Protein AF-0000000072275362 (afdb_homodimer)

Nearest PDB structures (foldseek):
  8wm8-assembly1_A  TM=8.032E-01  e=1.412E-05  Nostoc sp. PCC 7120 = FACHB-418
  7ahd-assembly1_B  TM=5.810E-01  e=5.917E-06  Lactococcus lactis subsp. lactis
  7ahh-assembly1_B  TM=5.946E-01  e=2.710E-05  Lactococcus lactis subsp. lactis
  7ahd-assembly1_A  TM=5.935E-01  e=3.088E-05  Lactococcus lactis subsp. lactis
  7ahc-assembly1_B  TM=6.124E-01  e=7.694E-05  Lactococcus lactis subsp. lactis

Foldseek 3Di:
DPPPPVDPVVVCVVVVVVVVVVVVVLVVLLVVQLVQQLVVLVVVCVVVVDDDDPVRSSVCSQDPQQGPRHHPVLLVVLLCCQPPVDDCCDLSHLNQQLVLLLLLLVLLLVLLLVLLLVLLVVVQVDVVSVVPPLVVLVVLVVPDLLVCLVVLQVVCVVVPDHRRVSLSVQLSSQQNSLLNVLQNCQLPVFDPVVVVVCVVVVHDPVCCRPPTRVLSSLVSNLVSSLVSSLRSSVSNLSNCAPPCRSGHLNNQLNVCVVVSVNSSNVSSVVSSVVSSVVRSVVSVVVSVVVCVVVVNSD/DPPPPVDPVVVCVVVVVVVVVVVVVLVVLL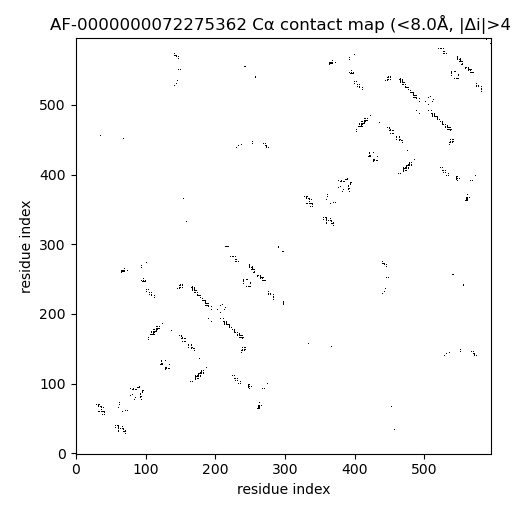VVQLVQQLVVLVVVCVVVVHDDDPVRSSVCSQDPQQGPRHHPVLLVVLLCCQPPVDDCCDLSHLNQQLVLLLLLLVLLLVLLLVLLQVLLVVVQVDVVSVVPPLVVLVVLVVDDLLVCLVVLQVVCVVVPDHRRVSLSVQLSSQQNSLLNVLQNCQLPVFDPVVVVVCVVVVHDPVCCRPPTRVLSSLVSNLVSSLVSSLRSSVSNLSNCAPPCNSGHLNNQLNVCVVVSVNSSNVSSVVSSVVSSVVRSVVSVVVSVVVCVVVVNSD

Sequence (596 aa):
MATNAKGPAAWVGRAFPVLVVGAVLLCLWYAAALLLNQGLVDQAMVRSGQQWSIGQRLEAAATHQRPILPTPVQVGAELWKSVVMTKPTSPRGLLLHTGVTGASTLVGFVLGTLLGLVIAVGIVRFRVLEASLLPWVIASQTIPILAIAPMVVVVLGAIGLTGLVPKAIISMYLCFFPVTVGMVKGLRSADALSMDLMRTYAARPSQVFWRLRLPAALPYLFASMKVAIAAALVGAIVGELPTGAAMGLGARLLAGSYYGQTVQMWAALVMAAALSLFLVFLVGRAEWLVRRLTGGFVMATNAKGPAAWVGRAFPVLVVGAVLLCLWYAAALLLNQGLVDQAMVRSGQQWSIGQRLEAAATHQRPILPTPVQVGAELWKSVVMTKPTSPRGLLLHTGVTGASTLVGFVLGTLLGLVIAVGIVRFRVLEASLLPWVIASQTIPILAIAPMVVVVLGAIGLTGLVPKAIISMYLCFFPVTVGMVKGLRSADALSMDLMRTYAARPSQVFWRLRLPAALPYLFASMKVAIAAALVGAIVGELPTGAAMGLGARLLAGSYYGQTVQMWAALVMAAALSLFLVFLVGRAEWLVRRLTGGFV

Organism: Rhodospirillum rubrum (strain ATCC 11170 / ATH 1.1.1 / DSM 467 / LMG 4362 / NCIMB 8255 / S1) (NCBI:txid269796)

pLDDT: mean 86.33, std 13.3, range [28.69, 98.56]

Radius of gyration: 27.09 Å; Cα contacts (8 Å, |Δi|>4): 838; chains: 2; bounding box: 79×74×75 Å

Secondary structure (DSSP, 8-state):
-------HHHHHHHHHHHHHHHHHHHHHHHHHHHHHTHHHHHHHHHHHT-PPPHHHHHHHHHH-SS-SS--HHHHHHHHIIIIIIS-TT-TTSHHHHHHHHHHHHHHHHHHHHHHHHHHHHHHHH-HHHHHHHHHHHHHHTTS-HHHHHHHHHHHHHHTT--THHHHHHHHHHHHHHHHHHHHHHHHT---HHHHHHHHHTT--HHHHIIIIIHHHHHHHHHHHHHHHHHHHHHHHHHHTTTTT-SSSHHHHHHHHHHHT-HHHHHHHHHHHHHHHHHHHHHHHHHHHHHHHHTTS--/-------HHHHHHHHHHHHHHHHHHHHHHHHHHHHHTHHHHHHHHHHHTPPPPHHHHHHHHHH-SS-SS--HHHHHHHHIIIIIIS-TT-TTSHHHHHHHHHHHHHHHHHHHHHHHHHHHHHHHH-HHHHHHHHHHHHHHTTS-HHHHHHHHHHHHHHTT--THHHHHHHHHHHHHHHHHHHHHHHHT---HHHHHHHHHTT--HHHHIIIIIHHHHHHHHHHHHHHHHHHHHHHHHHHTTTTT-SSSHHHHHHHHHHHT-HHHHHHHHHHHHHHHHHHHHHHHHHHHHHHHHTTS--

InterPro domains:
  IPR000515 ABC transporter type 1, transmembrane domain MetI-like [PF00528] (112-293)
  IPR000515 ABC transporter type 1, transmembrane domain MetI-like [PS50928] (94-283)
  IPR000515 ABC transporter type 1, transmembrane domain MetI-like [cd06261] (105-282)
  IPR035906 MetI-like superfamily [G3DSA:1.10.3720.10] (90-293)
  IPR035906 MetI-like superfamily [SSF161098] (93-278)

Structure (mmCIF, N/CA/C/O backbone):
data_AF-0000000072275362-model_v1
#
loop_
_entity.id
_entity.type
_entity.pdbx_description
1 polymer 'Binding-protein-dependent transport systems inner membrane component'
#
loop_
_atom_site.group_PDB
_atom_site.id
_atom_site.type_symbol
_atom_site.label_atom_id
_atom_site.label_alt_id
_atom_site.label_comp_id
_atom_site.label_asym_id
_atom_site.label_entity_id
_atom_site.label_seq_id
_atom_site.pdbx_PDB_ins_code
_atom_site.Cartn_x
_atom_site.Cartn_y
_atom_site.Cartn_z
_atom_site.occupancy
_atom_site.B_iso_or_equiv
_atom_site.auth_seq_id
_atom_site.auth_comp_id
_atom_site.auth_asym_id
_atom_site.auth_atom_id
_atom_site.pdbx_PDB_model_num
ATOM 1 N N . MET A 1 1 ? -9.984 21.859 44.781 1 28.83 1 MET A N 1
ATOM 2 C CA . MET A 1 1 ? -9.328 21.281 43.625 1 28.83 1 MET A CA 1
ATOM 3 C C . MET A 1 1 ? -10.195 20.188 43 1 28.83 1 MET A C 1
ATOM 5 O O . MET A 1 1 ? -10.203 19.047 43.469 1 28.83 1 MET A O 1
ATOM 9 N N . ALA A 1 2 ? -11.422 20.5 42.594 1 36.88 2 ALA A N 1
ATOM 10 C CA . ALA A 1 2 ? -12.539 19.656 42.188 1 36.88 2 ALA A CA 1
ATOM 11 C C . ALA A 1 2 ? -12.195 18.891 40.906 1 36.88 2 ALA A C 1
ATOM 13 O O . ALA A 1 2 ? -11.953 19.484 39.875 1 36.88 2 ALA A O 1
ATOM 14 N N . THR A 1 3 ? -11.383 17.797 41.031 1 36.78 3 THR A N 1
ATOM 15 C CA . THR A 1 3 ? -11.125 16.812 40 1 36.78 3 THR A CA 1
ATOM 16 C C . THR A 1 3 ? -12.422 16.406 39.281 1 36.78 3 THR A C 1
ATOM 18 O O . THR A 1 3 ? -13.305 15.805 39.906 1 36.78 3 THR A O 1
ATOM 21 N N . ASN A 1 4 ? -13.07 17.281 38.562 1 35.53 4 ASN A N 1
ATOM 22 C CA . ASN A 1 4 ? -14.242 16.984 37.719 1 35.53 4 ASN A CA 1
ATOM 23 C C . ASN A 1 4 ? -14.039 15.703 36.906 1 35.53 4 ASN A C 1
ATOM 25 O O . ASN A 1 4 ? -13.289 15.703 35.938 1 35.53 4 ASN A O 1
ATOM 29 N N . ALA A 1 5 ? -14.023 14.633 37.594 1 40.12 5 ALA A N 1
ATOM 30 C CA . ALA A 1 5 ? -14.102 13.305 37 1 40.12 5 ALA A CA 1
ATOM 31 C C . ALA A 1 5 ? -15.242 13.227 35.969 1 40.12 5 ALA A C 1
ATOM 33 O O . ALA A 1 5 ? -16.406 13.344 36.344 1 40.12 5 ALA A O 1
ATOM 34 N N . LYS A 1 6 ? -14.977 13.812 34.812 1 45.09 6 LYS A N 1
ATOM 35 C CA . LYS A 1 6 ? -15.945 13.586 33.75 1 45.09 6 LYS A CA 1
ATOM 36 C C . LYS A 1 6 ? -16.516 12.172 33.812 1 45.09 6 LYS A C 1
ATOM 38 O O . LYS A 1 6 ? -15.758 11.195 33.875 1 45.09 6 LYS A O 1
ATOM 43 N N . GLY A 1 7 ? -17.641 11.852 34.344 1 39.22 7 GLY A N 1
ATOM 44 C CA . GLY A 1 7 ? -18.406 10.656 34.688 1 39.22 7 GLY A CA 1
ATOM 45 C C . GLY A 1 7 ? -18.5 9.68 33.531 1 39.22 7 GLY A C 1
ATOM 46 O O . GLY A 1 7 ? -18.062 9.977 32.406 1 39.22 7 GLY A O 1
ATOM 47 N N . PRO A 1 8 ? -18.938 8.438 33.75 1 43.44 8 PRO A N 1
ATOM 48 C CA . PRO A 1 8 ? -19.172 7.352 32.781 1 43.44 8 PRO A CA 1
ATOM 49 C C . PRO A 1 8 ? -19.938 7.805 31.547 1 43.44 8 PRO A C 1
ATOM 51 O O . PRO A 1 8 ? -20 7.074 30.562 1 43.44 8 PRO A O 1
ATOM 54 N N . ALA A 1 9 ? -20.703 8.766 31.594 1 47.38 9 ALA A N 1
ATOM 55 C CA . ALA A 1 9 ? -21.531 9.273 30.5 1 47.38 9 ALA A CA 1
ATOM 56 C C . ALA A 1 9 ? -20.656 9.727 29.328 1 47.38 9 ALA A C 1
ATOM 58 O O . ALA A 1 9 ? -21.078 9.656 28.172 1 47.38 9 ALA A O 1
ATOM 59 N N . ALA A 1 10 ? -19.547 10.273 29.625 1 48.5 10 ALA A N 1
ATOM 60 C CA . ALA A 1 10 ? -18.672 10.773 28.562 1 48.5 10 ALA A CA 1
ATOM 61 C C . ALA A 1 10 ? -18.172 9.641 27.688 1 48.5 10 ALA A C 1
ATOM 63 O O . ALA A 1 10 ? -18.047 9.789 26.469 1 48.5 10 ALA A O 1
ATOM 64 N N . TRP A 1 11 ? -17.781 8.555 28.312 1 46.66 11 TRP A N 1
ATOM 65 C CA . TRP A 1 11 ? -17.359 7.406 27.531 1 46.66 11 TRP A CA 1
ATOM 66 C C . TRP A 1 11 ? -18.547 6.797 26.781 1 46.66 11 TRP A C 1
ATOM 68 O O . TRP A 1 11 ? -18.391 6.348 25.641 1 46.66 11 TRP A O 1
ATOM 78 N N . VAL A 1 12 ? -19.688 6.703 27.484 1 48.72 12 VAL A N 1
ATOM 79 C CA . VAL A 1 12 ? -20.891 6.227 26.812 1 48.72 12 VAL A CA 1
ATOM 80 C C . VAL A 1 12 ? -21.219 7.129 25.625 1 48.72 12 VAL A C 1
ATOM 82 O O . VAL A 1 12 ? -21.641 6.652 24.578 1 48.72 12 VAL A O 1
ATOM 85 N N . GLY A 1 13 ? -21.016 8.375 25.828 1 50.81 13 GLY A N 1
ATOM 86 C CA . GLY A 1 13 ? -21.266 9.328 24.75 1 50.81 13 GLY A CA 1
ATOM 87 C C . GLY A 1 13 ? -20.375 9.109 23.547 1 50.81 13 GLY A C 1
ATOM 88 O O . GLY A 1 13 ? -20.812 9.227 22.406 1 50.81 13 GLY A O 1
ATOM 89 N N . ARG A 1 14 ? -19.141 8.914 23.844 1 58.81 14 ARG A N 1
ATOM 90 C CA . ARG A 1 14 ? -18.219 8.797 22.719 1 58.81 14 ARG A CA 1
ATOM 91 C C . ARG A 1 14 ? -18.281 7.406 22.094 1 58.81 14 ARG A C 1
ATOM 93 O O . ARG A 1 14 ? -18.094 7.25 20.891 1 58.81 14 ARG A O 1
ATOM 100 N N . ALA A 1 15 ? -18.594 6.406 23.016 1 63.12 15 ALA A N 1
ATOM 101 C CA . ALA A 1 15 ? -18.625 5.027 22.531 1 63.12 15 ALA A CA 1
ATOM 102 C C . ALA A 1 15 ? -19.906 4.734 21.781 1 63.12 15 ALA A C 1
ATOM 104 O O . ALA A 1 15 ? -19.938 3.865 20.906 1 63.12 15 ALA A O 1
ATOM 105 N N . PHE A 1 16 ? -20.953 5.438 22.078 1 64 16 PHE A N 1
ATOM 106 C CA . PHE A 1 16 ? -22.281 5.156 21.516 1 64 16 PHE A CA 1
ATOM 107 C C . PHE A 1 16 ? -22.266 5.359 20.016 1 64 16 PHE A C 1
ATOM 109 O O . PHE A 1 16 ? -22.703 4.484 19.266 1 64 16 PHE A O 1
ATOM 116 N N . PRO A 1 17 ? -21.672 6.441 19.641 1 66.06 17 PRO A N 1
ATOM 117 C CA . PRO A 1 17 ? -21.672 6.598 18.172 1 66.06 17 PRO A CA 1
ATOM 118 C C . PRO A 1 17 ? -20.859 5.512 17.469 1 66.06 17 PRO A C 1
ATOM 120 O O . PRO A 1 17 ? -21.234 5.062 16.391 1 66.06 17 PRO A O 1
ATOM 123 N N . VAL A 1 18 ? -19.922 5.02 18.109 1 68.62 18 VAL A N 1
ATOM 124 C CA . VAL A 1 18 ? -19.078 3.988 17.516 1 68.62 18 VAL A CA 1
ATOM 125 C C . VAL A 1 18 ? -19.844 2.662 17.469 1 68.62 18 VAL A C 1
ATOM 127 O O . VAL A 1 18 ? -19.766 1.929 16.484 1 68.62 18 VAL A O 1
ATOM 130 N N . LEU A 1 19 ? -20.562 2.42 18.516 1 74 19 LEU A N 1
ATOM 131 C CA . LEU A 1 19 ? -21.328 1.181 18.578 1 74 19 LEU A CA 1
ATOM 132 C C . LEU A 1 19 ? -22.469 1.201 17.562 1 74 19 LEU A C 1
ATOM 134 O O . LEU A 1 19 ? -22.781 0.177 16.953 1 74 19 LEU A O 1
ATOM 138 N N . VAL A 1 20 ? -23.016 2.326 17.375 1 75.69 20 VAL A N 1
ATOM 139 C CA . VAL A 1 20 ? -24.094 2.457 16.406 1 75.69 20 VAL A CA 1
ATOM 140 C C . VAL A 1 20 ? -23.562 2.254 14.992 1 75.69 20 VAL A C 1
ATOM 142 O O . VAL A 1 20 ? -24.172 1.535 14.195 1 75.69 20 VAL A O 1
ATOM 145 N N . VAL A 1 21 ? -22.453 2.834 14.789 1 73.31 21 VAL A N 1
ATOM 146 C CA . VAL A 1 21 ? -21.875 2.686 13.461 1 73.31 21 VAL A CA 1
ATOM 147 C C . VAL A 1 21 ? -21.484 1.229 13.227 1 73.31 21 VAL A C 1
ATOM 149 O O . VAL A 1 21 ? -21.703 0.684 12.148 1 73.31 21 VAL A O 1
ATOM 152 N N . GLY A 1 22 ? -20.984 0.583 14.234 1 76.62 22 GLY A N 1
ATOM 153 C CA . GLY A 1 22 ? -20.641 -0.826 14.133 1 76.62 22 GLY A CA 1
ATOM 154 C C . GLY A 1 22 ? -21.844 -1.713 13.867 1 76.62 22 GLY A C 1
ATOM 155 O O . GLY A 1 22 ? -21.781 -2.609 13.023 1 76.62 22 GLY A O 1
ATOM 156 N N . ALA A 1 23 ? -22.891 -1.366 14.578 1 83.69 23 ALA A N 1
ATOM 157 C CA . ALA A 1 23 ? -24.125 -2.141 14.406 1 83.69 23 ALA A CA 1
ATOM 158 C C . ALA A 1 23 ? -24.703 -1.943 13.008 1 83.69 23 ALA A C 1
ATOM 160 O O . ALA A 1 23 ? -25.172 -2.896 12.383 1 83.69 23 ALA A O 1
ATOM 161 N N . VAL A 1 24 ? -24.672 -0.752 12.555 1 83.62 24 VAL A N 1
ATOM 162 C CA . VAL A 1 24 ? -25.172 -0.459 11.219 1 83.62 24 VAL A CA 1
ATOM 163 C C . VAL A 1 24 ? -24.344 -1.191 10.172 1 83.62 24 VAL A C 1
ATOM 165 O O . VAL A 1 24 ? -24.875 -1.76 9.219 1 83.62 24 VAL A O 1
ATOM 168 N N . LEU A 1 25 ? -23.047 -1.252 10.43 1 81.81 25 LEU A N 1
ATOM 169 C CA . LEU A 1 25 ? -22.172 -1.931 9.484 1 81.81 25 LEU A CA 1
ATOM 170 C C . LEU A 1 25 ? -22.422 -3.436 9.5 1 81.81 25 LEU A C 1
ATOM 172 O O . LEU A 1 25 ? -22.391 -4.082 8.445 1 81.81 25 LEU A O 1
ATOM 176 N N . LEU A 1 26 ? -22.703 -3.91 10.625 1 88.06 26 LEU A N 1
ATOM 177 C CA . LEU A 1 26 ? -22.984 -5.336 10.734 1 88.06 26 LEU A CA 1
ATOM 178 C C . LEU A 1 26 ? -24.312 -5.68 10.047 1 88.06 26 LEU A C 1
ATOM 180 O O . LEU A 1 26 ? -24.422 -6.707 9.375 1 88.06 26 LEU A O 1
ATOM 184 N N . CYS A 1 27 ? -25.281 -4.797 10.219 1 91.25 27 CYS A N 1
ATOM 185 C CA . CYS A 1 27 ? -26.562 -5.008 9.57 1 91.25 27 CYS A CA 1
ATOM 186 C C . CYS A 1 27 ? -26.438 -4.922 8.055 1 91.25 27 CYS A C 1
ATOM 188 O O . CYS A 1 27 ? -27.016 -5.73 7.332 1 91.25 27 CYS A O 1
ATOM 190 N N . LEU A 1 28 ? -25.672 -4.02 7.688 1 89.94 28 LEU A N 1
ATOM 191 C CA . LEU A 1 28 ? -25.453 -3.869 6.254 1 89.94 28 LEU A CA 1
ATOM 192 C C . LEU A 1 28 ? -24.703 -5.074 5.688 1 89.94 28 LEU A C 1
ATOM 194 O O . LEU A 1 28 ? -25 -5.531 4.582 1 89.94 28 LEU A O 1
ATOM 198 N N . TRP A 1 29 ? -23.797 -5.539 6.449 1 90.25 29 TRP A N 1
ATOM 199 C CA . TRP A 1 29 ? -23.047 -6.734 6.051 1 90.25 29 TRP A CA 1
ATOM 200 C C . TRP A 1 29 ? -24 -7.93 5.906 1 90.25 29 TRP A C 1
ATOM 202 O O . TRP A 1 29 ? -23.953 -8.633 4.895 1 90.25 29 TRP A O 1
ATOM 212 N N . TYR A 1 30 ? -24.812 -8.086 6.844 1 92.75 30 TYR A N 1
ATOM 213 C CA . TYR A 1 30 ? -25.75 -9.203 6.816 1 92.75 30 TYR A CA 1
ATOM 214 C C . TYR A 1 30 ? -26.719 -9.078 5.641 1 92.75 30 TYR A C 1
ATOM 216 O O . TYR A 1 30 ? -26.969 -10.055 4.934 1 92.75 30 TYR A O 1
ATOM 224 N N . ALA A 1 31 ? -27.188 -7.887 5.422 1 93.38 31 ALA A N 1
ATOM 225 C CA . ALA A 1 31 ? -28.109 -7.637 4.309 1 93.38 31 ALA A CA 1
ATOM 226 C C . ALA A 1 31 ? -27.422 -7.895 2.969 1 93.38 31 ALA A C 1
ATOM 228 O O . ALA A 1 31 ? -28.016 -8.492 2.068 1 93.38 31 ALA A O 1
ATOM 229 N N . ALA A 1 32 ? -26.25 -7.5 2.912 1 91 32 ALA A N 1
ATOM 230 C CA . ALA A 1 32 ? -25.5 -7.707 1.679 1 91 32 ALA A CA 1
ATOM 231 C C . ALA A 1 32 ? -25.266 -9.195 1.428 1 91 32 ALA A C 1
ATOM 233 O O . ALA A 1 32 ? -25.359 -9.664 0.289 1 91 32 ALA A O 1
ATOM 234 N N . ALA A 1 33 ? -24.938 -9.883 2.447 1 93.5 33 ALA A N 1
ATOM 235 C CA . ALA A 1 33 ? -24.719 -11.328 2.32 1 93.5 33 ALA A CA 1
ATOM 236 C C . ALA A 1 33 ? -25.969 -12.031 1.837 1 93.5 33 ALA A C 1
ATOM 238 O O . ALA A 1 33 ? -25.922 -12.867 0.931 1 93.5 33 ALA A O 1
ATOM 239 N N . LEU A 1 34 ? -27.094 -11.633 2.395 1 93.81 34 LEU A N 1
ATOM 240 C CA . LEU A 1 34 ? -28.359 -12.266 2.014 1 93.81 34 LEU A CA 1
ATOM 241 C C . LEU A 1 34 ? -28.703 -11.938 0.564 1 93.81 34 LEU A C 1
ATOM 243 O O . LEU A 1 34 ? -29.203 -12.805 -0.166 1 93.81 34 LEU A O 1
ATOM 247 N N . LEU A 1 35 ? -28.406 -10.773 0.185 1 91.12 35 LEU A N 1
ATOM 248 C CA . LEU A 1 35 ? -28.734 -10.336 -1.166 1 91.12 35 LEU A CA 1
ATOM 249 C C . LEU A 1 35 ? -27.812 -10.984 -2.193 1 91.12 35 LEU A C 1
ATOM 251 O O . LEU A 1 35 ? -28.281 -11.508 -3.207 1 91.12 35 LEU A O 1
ATOM 255 N N . LEU A 1 36 ? -26.594 -11.078 -1.924 1 90.06 36 LEU A N 1
ATOM 256 C CA . LEU A 1 36 ? -25.609 -11.547 -2.895 1 90.06 36 LEU A CA 1
ATOM 257 C C . LEU A 1 36 ? -25.656 -13.07 -3.018 1 90.06 36 LEU A C 1
ATOM 259 O O . LEU A 1 36 ? -25.328 -13.617 -4.066 1 90.06 36 LEU A O 1
ATOM 263 N N . ASN A 1 37 ? -26.062 -13.688 -1.968 1 94.12 37 ASN A N 1
ATOM 264 C CA . ASN A 1 37 ? -26.109 -15.148 -1.977 1 94.12 37 ASN A CA 1
ATOM 265 C C . ASN A 1 37 ? -27.391 -15.672 -2.604 1 94.12 37 ASN A C 1
ATOM 267 O O . ASN A 1 37 ? -27.562 -16.875 -2.768 1 94.12 37 ASN A O 1
ATOM 271 N N . GLN A 1 38 ? -28.281 -14.742 -3.018 1 90.69 38 GLN A N 1
ATOM 272 C CA . GLN A 1 38 ? -29.562 -15.18 -3.566 1 90.69 38 GLN A CA 1
ATOM 273 C C . GLN A 1 38 ? -29.375 -15.93 -4.879 1 90.69 38 GLN A C 1
ATOM 275 O O . GLN A 1 38 ? -30.125 -16.859 -5.188 1 90.69 38 GLN A O 1
ATOM 280 N N . GLY A 1 39 ? -28.438 -15.516 -5.637 1 87.56 39 GLY A N 1
ATOM 281 C CA . GLY A 1 39 ? -28.172 -16.25 -6.867 1 87.56 39 GLY A CA 1
ATOM 282 C C . GLY A 1 39 ? -27.859 -17.719 -6.637 1 87.56 39 GLY A C 1
ATOM 283 O O . GLY A 1 39 ? -28.328 -18.578 -7.387 1 87.56 39 GLY A O 1
ATOM 284 N N . LEU A 1 40 ? -27.125 -17.938 -5.652 1 89.44 40 LEU A N 1
ATOM 285 C CA . LEU A 1 40 ? -26.781 -19.312 -5.293 1 89.44 40 LEU A CA 1
ATOM 286 C C . LEU A 1 40 ? -28.016 -20.078 -4.836 1 89.44 40 LEU A C 1
ATOM 288 O O . LEU A 1 40 ? -28.156 -21.266 -5.133 1 89.44 40 LEU A O 1
ATOM 292 N N . VAL A 1 41 ? -28.875 -19.375 -4.152 1 91.75 41 VAL A N 1
ATOM 293 C CA . VAL A 1 41 ? -30.109 -19.969 -3.652 1 91.75 41 VAL A CA 1
ATOM 294 C C . VAL A 1 41 ? -31.016 -20.328 -4.824 1 91.75 41 VAL A C 1
ATOM 296 O O . VAL A 1 41 ? -31.641 -21.391 -4.84 1 91.75 41 VAL A O 1
ATOM 299 N N . ASP A 1 42 ? -31.062 -19.469 -5.75 1 91.62 42 ASP A N 1
ATOM 300 C CA . ASP A 1 42 ? -31.859 -19.719 -6.941 1 91.62 42 ASP A CA 1
ATOM 301 C C . ASP A 1 42 ? -31.391 -20.969 -7.684 1 91.62 42 ASP A C 1
ATOM 303 O O . ASP A 1 42 ? -32.188 -21.781 -8.117 1 91.62 42 ASP A O 1
ATOM 307 N N . GLN A 1 43 ? -30.141 -21.047 -7.773 1 90.06 43 GLN A N 1
ATOM 308 C CA . GLN A 1 43 ? -29.578 -22.203 -8.445 1 90.06 43 GLN A CA 1
ATOM 309 C C . GLN A 1 43 ? -29.875 -23.5 -7.684 1 90.06 43 GLN A C 1
ATOM 311 O O . GLN A 1 43 ? -30.188 -24.531 -8.289 1 90.06 43 GLN A O 1
ATOM 316 N N . ALA A 1 44 ? -29.797 -23.391 -6.398 1 89.75 44 ALA A N 1
ATOM 317 C CA . ALA A 1 44 ? -30.094 -24.547 -5.559 1 89.75 44 ALA A CA 1
ATOM 318 C C . ALA A 1 44 ? -31.562 -24.938 -5.668 1 89.75 44 ALA A C 1
ATOM 320 O O . ALA A 1 44 ? -31.906 -26.125 -5.672 1 89.75 44 ALA A O 1
ATOM 321 N N . MET A 1 45 ? -32.375 -23.969 -5.777 1 89.88 45 MET A N 1
ATOM 322 C CA . MET A 1 45 ? -33.812 -24.219 -5.91 1 89.88 45 MET A CA 1
ATOM 323 C C . MET A 1 45 ? -34.125 -24.891 -7.238 1 89.88 45 MET A C 1
ATOM 325 O O . MET A 1 45 ? -34.938 -25.812 -7.289 1 89.88 45 MET A O 1
ATOM 329 N N . VAL A 1 46 ? -33.5 -24.438 -8.242 1 90.19 46 VAL A N 1
ATOM 330 C CA . VAL A 1 46 ? -33.719 -25.016 -9.562 1 90.19 46 VAL A CA 1
ATOM 331 C C . VAL A 1 46 ? -33.25 -26.469 -9.578 1 90.19 46 VAL A C 1
ATOM 333 O O . VAL A 1 46 ? -33.906 -27.359 -10.109 1 90.19 46 VAL A O 1
ATOM 336 N N . ARG A 1 47 ? -32.094 -26.688 -8.961 1 89.94 47 ARG A N 1
ATOM 337 C CA . ARG A 1 47 ? -31.516 -28.016 -8.922 1 89.94 47 ARG A CA 1
ATOM 338 C C . ARG A 1 47 ? -32.375 -28.984 -8.109 1 89.94 47 ARG A C 1
ATOM 340 O O . ARG A 1 47 ? -32.5 -30.156 -8.453 1 89.94 47 ARG A O 1
ATOM 347 N N . SER A 1 48 ? -32.938 -28.469 -7.02 1 88.12 48 SER A N 1
ATOM 348 C CA . SER A 1 48 ? -33.75 -29.312 -6.145 1 88.12 48 SER A CA 1
ATOM 349 C C . SER A 1 48 ? -35.156 -29.469 -6.676 1 88.12 48 SER A C 1
ATOM 351 O O . SER A 1 48 ? -35.875 -30.391 -6.285 1 88.12 48 SER A O 1
ATOM 353 N N . GLY A 1 49 ? -35.531 -28.578 -7.543 1 88.62 49 GLY A N 1
ATOM 354 C CA . GLY A 1 49 ? -36.875 -28.609 -8.094 1 88.62 49 GLY A CA 1
ATOM 355 C C . GLY A 1 49 ? -37.938 -28.203 -7.09 1 88.62 49 GLY A C 1
ATOM 356 O O . GLY A 1 49 ? -39.125 -28.438 -7.309 1 88.62 49 GLY A O 1
ATOM 357 N N . GLN A 1 50 ? -37.531 -27.766 -5.945 1 87.5 50 GLN A N 1
ATOM 358 C CA . GLN A 1 50 ? -38.469 -27.375 -4.895 1 87.5 50 GLN A CA 1
ATOM 359 C C . GLN A 1 50 ? -38.562 -25.859 -4.785 1 87.5 50 GLN A C 1
ATOM 361 O O . GLN A 1 50 ? -37.594 -25.141 -5.043 1 87.5 50 GLN A O 1
ATOM 366 N N . GLN A 1 51 ? -39.781 -25.406 -4.691 1 88.56 51 GLN A N 1
ATOM 367 C CA . GLN A 1 51 ? -40 -23.984 -4.414 1 88.56 51 GLN A CA 1
ATOM 368 C C . GLN A 1 51 ? -39.812 -23.688 -2.93 1 88.56 51 GLN A C 1
ATOM 370 O O . GLN A 1 51 ? -40.375 -24.344 -2.074 1 88.56 51 GLN A O 1
ATOM 375 N N . TRP A 1 52 ? -38.906 -22.859 -2.621 1 89.12 52 TRP A N 1
ATOM 376 C CA . TRP A 1 52 ? -38.625 -22.531 -1.234 1 89.12 52 TRP A CA 1
ATOM 377 C C . TRP A 1 52 ? -39.344 -21.266 -0.802 1 89.12 52 TRP A C 1
ATOM 379 O O . TRP A 1 52 ? -39.562 -20.359 -1.606 1 89.12 52 TRP A O 1
ATOM 389 N N . SER A 1 53 ? -39.844 -21.281 0.453 1 92.12 53 SER A N 1
ATOM 390 C CA . SER A 1 53 ? -40.438 -20.094 1.044 1 92.12 53 SER A CA 1
ATOM 391 C C . SER A 1 53 ? -39.375 -19 1.241 1 92.12 53 SER A C 1
ATOM 393 O O . SER A 1 53 ? -38.188 -19.25 1.08 1 92.12 53 SER A O 1
ATOM 395 N N . ILE A 1 54 ? -39.875 -17.812 1.5 1 91.88 54 ILE A N 1
ATOM 396 C CA . ILE A 1 54 ? -38.969 -16.688 1.732 1 91.88 54 ILE A CA 1
ATOM 397 C C . ILE A 1 54 ? -38.031 -16.984 2.91 1 91.88 54 ILE A C 1
ATOM 399 O O . ILE A 1 54 ? -36.844 -16.703 2.861 1 91.88 54 ILE A O 1
ATOM 403 N N . GLY A 1 55 ? -38.562 -17.562 3.979 1 92.62 55 GLY A N 1
ATOM 404 C CA . GLY A 1 55 ? -37.781 -17.938 5.141 1 92.62 55 GLY A CA 1
ATOM 405 C C . GLY A 1 55 ? -36.719 -18.953 4.824 1 92.62 55 GLY A C 1
ATOM 406 O O . GLY A 1 55 ? -35.562 -18.844 5.293 1 92.62 55 GLY A O 1
ATOM 407 N N . GLN A 1 56 ? -37.156 -19.938 4.027 1 92.12 56 GLN A N 1
ATOM 408 C CA . GLN A 1 56 ? -36.188 -20.969 3.637 1 92.12 56 GLN A CA 1
ATOM 409 C C . GLN A 1 56 ? -35.094 -20.406 2.764 1 92.12 56 GLN A C 1
ATOM 411 O O . GLN A 1 56 ? -33.906 -20.781 2.898 1 92.12 56 GLN A O 1
ATOM 416 N N . ARG A 1 57 ? -35.438 -19.453 1.905 1 92.75 57 ARG A N 1
ATOM 417 C CA . ARG A 1 57 ? -34.469 -18.812 1.025 1 92.75 57 ARG A CA 1
ATOM 418 C C . ARG A 1 57 ? -33.469 -17.984 1.825 1 92.75 57 ARG A C 1
ATOM 420 O O . ARG A 1 57 ? -32.281 -18.031 1.55 1 92.75 57 ARG A O 1
ATOM 427 N N . LEU A 1 58 ? -34 -17.312 2.787 1 94 58 LEU A N 1
ATOM 428 C CA . LEU A 1 58 ? -33.156 -16.484 3.619 1 94 58 LEU A CA 1
ATOM 429 C C . LEU A 1 58 ? -32.219 -17.344 4.457 1 94 58 LEU A C 1
ATOM 431 O O . LEU A 1 58 ? -31.031 -17.016 4.633 1 94 58 LEU A O 1
ATOM 435 N N . GLU A 1 59 ? -32.688 -18.406 4.941 1 93.62 59 GLU A N 1
ATOM 436 C CA . GLU A 1 59 ? -31.844 -19.312 5.715 1 93.62 59 GLU A CA 1
ATOM 437 C C . GLU A 1 59 ? -30.766 -19.953 4.844 1 93.62 59 GLU A C 1
ATOM 439 O O . GLU A 1 59 ? -29.625 -20.094 5.27 1 93.62 59 GLU A O 1
ATOM 444 N N . ALA A 1 60 ? -31.172 -20.359 3.682 1 93.06 60 ALA A N 1
ATOM 445 C CA . ALA A 1 60 ? -30.203 -20.953 2.75 1 93.06 60 ALA A CA 1
ATOM 446 C C . ALA A 1 60 ? -29.125 -19.953 2.361 1 93.06 60 ALA A C 1
ATOM 448 O O . ALA A 1 60 ? -27.953 -20.312 2.234 1 93.06 60 ALA A O 1
ATOM 449 N N . ALA A 1 61 ? -29.562 -18.719 2.174 1 94.06 61 ALA A N 1
ATOM 450 C CA . ALA A 1 61 ? -28.625 -17.656 1.826 1 94.06 61 ALA A CA 1
ATOM 451 C C . ALA A 1 61 ? -27.672 -17.375 2.982 1 94.06 61 ALA A C 1
ATOM 453 O O . ALA A 1 61 ? -26.5 -17.031 2.768 1 94.06 61 ALA A O 1
ATOM 454 N N . ALA A 1 62 ? -28.156 -17.547 4.18 1 93.88 62 ALA A N 1
ATOM 455 C CA . ALA A 1 62 ? -27.391 -17.188 5.367 1 93.88 62 ALA A CA 1
ATOM 456 C C . ALA A 1 62 ? -26.422 -18.312 5.742 1 93.88 62 ALA A C 1
ATOM 458 O O . ALA A 1 62 ? -25.406 -18.062 6.418 1 93.88 62 ALA A O 1
ATOM 459 N N . THR A 1 63 ? -26.672 -19.547 5.273 1 92.69 63 THR A N 1
ATOM 460 C CA . THR A 1 63 ? -25.906 -20.672 5.797 1 92.69 63 THR A CA 1
ATOM 461 C C . THR A 1 63 ? -25.219 -21.422 4.664 1 92.69 63 THR A C 1
ATOM 463 O O . THR A 1 63 ? -24.672 -22.516 4.879 1 92.69 63 THR A O 1
ATOM 466 N N . HIS A 1 64 ? -25.219 -20.828 3.518 1 90.94 64 HIS A N 1
ATOM 467 C CA . HIS A 1 64 ? -24.594 -21.516 2.393 1 90.94 64 HIS A CA 1
ATOM 468 C C . HIS A 1 64 ? -23.141 -21.875 2.693 1 90.94 64 HIS A C 1
ATOM 470 O O . HIS A 1 64 ? -22.406 -21.062 3.279 1 90.94 64 HIS A O 1
ATOM 476 N N . GLN A 1 65 ? -22.688 -23.016 2.316 1 88.5 65 GLN A N 1
ATOM 477 C CA . GLN A 1 65 ? -21.359 -23.516 2.635 1 88.5 65 GLN A CA 1
ATOM 478 C C . GLN A 1 65 ? -20.281 -22.75 1.876 1 88.5 65 GLN A C 1
ATOM 480 O O . GLN A 1 65 ? -19.188 -22.531 2.396 1 88.5 65 GLN A O 1
ATOM 485 N N . ARG A 1 66 ? -20.547 -22.359 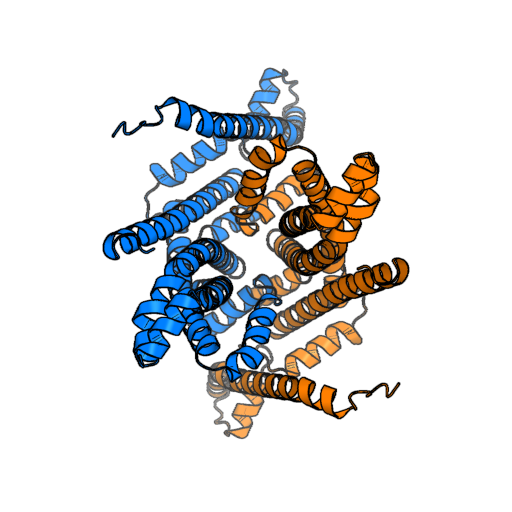0.655 1 88.94 66 ARG A N 1
ATOM 486 C CA . ARG A 1 66 ? -19.625 -21.562 -0.164 1 88.94 66 ARG A CA 1
ATOM 487 C C . ARG A 1 66 ? -20.297 -20.281 -0.642 1 88.94 66 ARG A C 1
ATOM 489 O O . ARG A 1 66 ? -20.516 -20.094 -1.841 1 88.94 66 ARG A O 1
ATOM 496 N N . PRO A 1 67 ? -20.516 -19.422 0.322 1 92.5 67 PRO A N 1
ATOM 497 C CA . PRO A 1 67 ? -21.234 -18.203 -0.03 1 92.5 67 PRO A CA 1
ATOM 498 C C . PRO A 1 67 ? -20.391 -17.234 -0.863 1 92.5 67 PRO A C 1
ATOM 500 O O . PRO A 1 67 ? -19.172 -17.328 -0.853 1 92.5 67 PRO A O 1
ATOM 503 N N . ILE A 1 68 ? -21.141 -16.484 -1.563 1 89.75 68 ILE A N 1
ATOM 504 C CA . ILE A 1 68 ? -20.469 -15.375 -2.227 1 89.75 68 ILE A CA 1
ATOM 505 C C . ILE A 1 68 ? -19.969 -14.375 -1.184 1 89.75 68 ILE A C 1
ATOM 507 O O . ILE A 1 68 ? -18.812 -13.961 -1.226 1 89.75 68 ILE A O 1
ATOM 511 N N . LEU A 1 69 ? -20.75 -14.055 -0.292 1 91.62 69 LEU A N 1
ATOM 512 C CA . LEU A 1 69 ? -20.422 -13.242 0.875 1 91.62 69 LEU A CA 1
ATOM 513 C C . LEU A 1 69 ? -20.844 -13.945 2.162 1 91.62 69 LEU A C 1
ATOM 515 O O . LEU A 1 69 ? -22.047 -14.148 2.395 1 91.62 69 LEU A O 1
ATOM 519 N N . PRO A 1 70 ? -19.859 -14.289 2.908 1 94.88 70 PRO A N 1
ATOM 520 C CA . PRO A 1 70 ? -20.234 -14.961 4.152 1 94.88 70 PRO A CA 1
ATOM 521 C C . PRO A 1 70 ? -20.891 -14.016 5.156 1 94.88 70 PRO A C 1
ATOM 523 O O . PRO A 1 70 ? -20.578 -12.828 5.188 1 94.88 70 PRO A O 1
ATOM 526 N N . THR A 1 71 ? -21.828 -14.562 5.867 1 95.69 71 THR A N 1
ATOM 527 C CA . THR A 1 71 ? -22.422 -13.773 6.941 1 95.69 71 THR A CA 1
ATOM 528 C C . THR A 1 71 ? -21.438 -13.594 8.094 1 95.69 71 THR A C 1
ATOM 530 O O . THR A 1 71 ? -20.469 -14.336 8.203 1 95.69 71 THR A O 1
ATOM 533 N N . PRO A 1 72 ? -21.703 -12.562 8.914 1 95.12 72 PRO A N 1
ATOM 534 C CA . PRO A 1 72 ? -20.828 -12.375 10.078 1 95.12 72 PRO A CA 1
ATOM 535 C C . PRO A 1 72 ? -20.781 -13.602 10.992 1 95.12 72 PRO A C 1
ATOM 537 O O . PRO A 1 72 ? -19.75 -13.898 11.578 1 95.12 72 PRO A O 1
ATOM 540 N N . VAL A 1 73 ? -21.844 -14.297 11.039 1 95.12 73 VAL A N 1
ATOM 541 C CA . VAL A 1 73 ? -21.922 -15.469 11.898 1 95.12 73 VAL A CA 1
ATOM 542 C C . VAL A 1 73 ? -21.031 -16.578 11.336 1 95.12 73 VAL A C 1
ATOM 544 O O . VAL A 1 73 ? -20.359 -17.281 12.094 1 95.12 73 VAL A O 1
ATOM 547 N N . GLN A 1 74 ? -21.031 -16.75 10.07 1 96.69 74 GLN A N 1
ATOM 548 C CA . GLN A 1 74 ? -20.188 -17.75 9.438 1 96.69 74 GLN A CA 1
ATOM 549 C C . GLN A 1 74 ? -18.703 -17.438 9.656 1 96.69 74 GLN A C 1
ATOM 551 O O . GLN A 1 74 ? -17.922 -18.344 9.945 1 96.69 74 GLN A O 1
ATOM 556 N N . VAL A 1 75 ? -18.375 -16.219 9.516 1 96.19 75 VAL A N 1
ATOM 557 C CA . VAL A 1 75 ? -17 -15.805 9.727 1 96.19 75 VAL A CA 1
ATOM 558 C C . VAL A 1 75 ? -16.609 -16.016 11.188 1 96.19 75 VAL A C 1
ATOM 560 O O . VAL A 1 75 ? -15.516 -16.516 11.469 1 96.19 75 VAL A O 1
ATOM 563 N N . GLY A 1 76 ? -17.531 -15.695 12.094 1 96.62 76 GLY A N 1
ATOM 564 C CA . GLY A 1 76 ? -17.281 -15.922 13.508 1 96.62 76 GLY A CA 1
ATOM 565 C C . GLY A 1 76 ? -17.062 -17.375 13.844 1 96.62 76 GLY A C 1
ATOM 566 O O . GLY A 1 76 ? -16.188 -17.719 14.633 1 96.62 76 GLY A O 1
ATOM 567 N N . ALA A 1 77 ? -17.859 -18.188 13.25 1 96.56 77 ALA A N 1
ATOM 568 C CA . ALA A 1 77 ? -17.734 -19.625 13.484 1 96.56 77 ALA A CA 1
ATOM 569 C C . ALA A 1 77 ? -16.406 -20.156 12.977 1 96.56 77 ALA A C 1
ATOM 571 O O . ALA A 1 77 ? -15.758 -20.984 13.641 1 96.56 77 ALA A O 1
ATOM 572 N N . GLU A 1 78 ? -16.031 -19.672 11.805 1 96.25 78 GLU A N 1
ATOM 573 C CA . GLU A 1 78 ? -14.742 -20.078 11.25 1 96.25 78 GLU A CA 1
ATOM 574 C C . GLU A 1 78 ? -13.586 -19.594 12.117 1 96.25 78 GLU A C 1
ATOM 576 O O . GLU A 1 78 ? -12.602 -20.297 12.312 1 96.25 78 GLU A O 1
ATOM 581 N N . LEU A 1 79 ? -13.695 -18.438 12.641 1 97.25 79 LEU A N 1
ATOM 582 C CA . LEU A 1 79 ? -12.68 -17.906 13.539 1 97.25 79 LEU A CA 1
ATOM 583 C C . LEU A 1 79 ? -12.586 -18.75 14.812 1 97.25 79 LEU A C 1
ATOM 585 O O . LEU A 1 79 ? -11.484 -19.078 15.258 1 97.25 79 LEU A O 1
ATOM 589 N N . TRP A 1 80 ? -13.734 -19.062 15.328 1 96.62 80 TRP A N 1
ATOM 590 C CA . TRP A 1 80 ? -13.758 -19.891 16.531 1 96.62 80 TRP A CA 1
ATOM 591 C C . TRP A 1 80 ? -13.102 -21.25 16.281 1 96.62 80 TRP A C 1
ATOM 593 O O . TRP A 1 80 ? -12.297 -21.719 17.094 1 96.62 80 TRP A O 1
ATOM 603 N N . LYS A 1 81 ? -13.398 -21.828 15.219 1 95.81 81 LYS A N 1
ATOM 604 C CA . LYS A 1 81 ? -12.828 -23.109 14.844 1 95.81 81 LYS A CA 1
ATOM 605 C C . LYS A 1 81 ? -11.32 -23 14.625 1 95.81 81 LYS A C 1
ATOM 607 O O . LYS A 1 81 ? -10.547 -23.781 15.18 1 95.81 81 LYS A O 1
ATOM 612 N N . SER A 1 82 ? -10.875 -21.984 13.93 1 95.62 82 SER A N 1
ATOM 613 C CA . SER A 1 82 ? -9.492 -21.859 13.469 1 95.62 82 SER A CA 1
ATOM 614 C C . SER A 1 82 ? -8.594 -21.312 14.57 1 95.62 82 SER A C 1
ATOM 616 O O . SER A 1 82 ? -7.375 -21.516 14.547 1 95.62 82 SER A O 1
ATOM 618 N N . VAL A 1 83 ? -9.148 -20.641 15.531 1 95.69 83 VAL A N 1
ATOM 619 C CA . VAL A 1 83 ? -8.336 -19.969 16.547 1 95.69 83 VAL A CA 1
ATOM 620 C C . VAL A 1 83 ? -8.422 -20.734 17.859 1 95.69 83 VAL A C 1
ATOM 622 O O . VAL A 1 83 ? -7.426 -20.875 18.578 1 95.69 83 VAL A O 1
ATOM 625 N N . VAL A 1 84 ? -9.648 -21.25 18.172 1 94.38 84 VAL A N 1
ATOM 626 C CA . VAL A 1 84 ? -9.875 -21.812 19.5 1 94.38 84 VAL A CA 1
ATOM 627 C C . VAL A 1 84 ? -9.852 -23.344 19.438 1 94.38 84 VAL A C 1
ATOM 629 O O . VAL A 1 84 ? -9.203 -24 20.266 1 94.38 84 VAL A O 1
ATOM 632 N N . MET A 1 85 ? -10.453 -23.891 18.438 1 95.06 85 MET A N 1
ATOM 633 C CA . MET A 1 85 ? -10.656 -25.328 18.406 1 95.06 85 MET A CA 1
ATOM 634 C C . MET A 1 85 ? -9.469 -26.031 17.75 1 95.06 85 MET A C 1
ATOM 636 O O . MET A 1 85 ? -9.32 -27.25 17.891 1 95.06 85 MET A O 1
ATOM 640 N N . THR A 1 86 ? -8.695 -25.344 17.047 1 93.88 86 THR A N 1
ATOM 641 C CA . THR A 1 86 ? -7.551 -25.938 16.359 1 93.88 86 THR A CA 1
ATOM 642 C C . THR A 1 86 ? -6.262 -25.656 17.125 1 93.88 86 THR A C 1
ATOM 644 O O . THR A 1 86 ? -6.082 -24.578 17.688 1 93.88 86 THR A O 1
ATOM 647 N N . LYS A 1 87 ? -5.383 -26.656 17.094 1 94 87 LYS A N 1
ATOM 648 C CA . LYS A 1 87 ? -4.094 -26.484 17.75 1 94 87 LYS A CA 1
ATOM 649 C C . LYS A 1 87 ? -3.357 -25.25 17.203 1 94 87 LYS A C 1
ATOM 651 O O . LYS A 1 87 ? -3.318 -25.047 15.984 1 94 87 LYS A O 1
ATOM 656 N N . PRO A 1 88 ? -2.811 -24.516 18.031 1 91.38 88 PRO A N 1
ATOM 657 C CA . PRO A 1 88 ? -2.146 -23.281 17.625 1 91.38 88 PRO A CA 1
ATOM 658 C C . PRO A 1 88 ? -1.021 -23.516 16.625 1 91.38 88 PRO A C 1
ATOM 660 O O . PRO A 1 88 ? -0.705 -22.641 15.82 1 91.38 88 PRO A O 1
ATOM 663 N N . THR A 1 89 ? -0.448 -24.688 16.625 1 92.31 89 THR A N 1
ATOM 664 C CA . THR A 1 89 ? 0.702 -24.969 15.773 1 92.31 89 THR A CA 1
ATOM 665 C C . THR A 1 89 ? 0.265 -25.656 14.477 1 92.31 89 THR A C 1
ATOM 667 O O . THR A 1 89 ? 1.091 -25.922 13.609 1 92.31 89 THR A O 1
ATOM 670 N N . SER A 1 90 ? -1.021 -25.859 14.367 1 93 90 SER A N 1
ATOM 671 C CA . SER A 1 90 ? -1.523 -26.562 13.195 1 93 90 SER A CA 1
ATOM 672 C C . SER A 1 90 ? -1.584 -25.641 11.977 1 93 90 SER A C 1
ATOM 674 O O . SER A 1 90 ? -2.072 -24.516 12.07 1 93 90 SER A O 1
ATOM 676 N N . PRO A 1 91 ? -1.094 -26.109 10.828 1 91.06 91 PRO A N 1
ATOM 677 C CA . PRO A 1 91 ? -1.196 -25.328 9.594 1 91.06 91 PRO A CA 1
ATOM 678 C C . PRO A 1 91 ? -2.643 -25.094 9.172 1 91.06 91 PRO A C 1
ATOM 680 O O . PRO A 1 91 ? -2.902 -24.25 8.297 1 91.06 91 PRO A O 1
ATOM 683 N N . ARG A 1 92 ? -3.531 -25.734 9.836 1 89.69 92 ARG A N 1
ATOM 684 C CA . ARG A 1 92 ? -4.945 -25.562 9.516 1 89.69 92 ARG A CA 1
ATOM 685 C C . ARG A 1 92 ? -5.539 -24.391 10.289 1 89.69 92 ARG A C 1
ATOM 687 O O . ARG A 1 92 ? -6.613 -23.891 9.945 1 89.69 92 ARG A O 1
ATOM 694 N N . GLY A 1 93 ? -4.824 -24.047 11.328 1 92.31 93 GLY A N 1
ATOM 695 C CA . GLY A 1 93 ? -5.312 -22.969 12.172 1 92.31 93 GLY A CA 1
ATOM 696 C C . GLY A 1 93 ? -4.801 -21.594 11.75 1 92.31 93 GLY A C 1
ATOM 697 O O . GLY A 1 93 ? -3.771 -21.5 11.086 1 92.31 93 GLY A O 1
ATOM 698 N N . LEU A 1 94 ? -5.531 -20.578 12.164 1 95.81 94 LEU A N 1
ATOM 699 C CA . LEU A 1 94 ? -5.203 -19.219 11.773 1 95.81 94 LEU A CA 1
ATOM 700 C C . LEU A 1 94 ? -4.121 -18.641 12.672 1 95.81 94 LEU A C 1
ATOM 702 O O . LEU A 1 94 ? -3.441 -17.672 12.297 1 95.81 94 LEU A O 1
ATOM 706 N N . LEU A 1 95 ? -3.965 -19.234 13.82 1 96.69 95 LEU A N 1
ATOM 707 C CA . LEU A 1 95 ? -3.006 -18.656 14.766 1 96.69 95 LEU A CA 1
ATOM 708 C C . LEU A 1 95 ? -1.58 -18.797 14.242 1 96.69 95 LEU A C 1
ATOM 710 O O . LEU A 1 95 ? -0.779 -17.875 14.344 1 96.69 95 LEU A O 1
ATOM 714 N N . LEU A 1 96 ? -1.283 -20 13.742 1 95.75 96 LEU A N 1
ATOM 715 C CA . LEU A 1 96 ? 0.047 -20.203 13.18 1 95.75 96 LEU A CA 1
ATOM 716 C C . LEU A 1 96 ? 0.318 -19.219 12.039 1 95.75 96 LEU A C 1
ATOM 718 O O . LEU A 1 96 ? 1.392 -18.625 11.984 1 95.75 96 LEU A O 1
ATOM 722 N N . HIS A 1 97 ? -0.613 -19.031 11.156 1 95.88 97 HIS A N 1
ATOM 723 C CA . HIS A 1 97 ? -0.483 -18.094 10.047 1 95.88 97 HIS A CA 1
ATOM 724 C C . HIS A 1 97 ? -0.321 -16.672 10.547 1 95.88 97 HIS A C 1
ATOM 726 O O . HIS A 1 97 ? 0.457 -15.891 9.984 1 95.88 97 HIS A O 1
ATOM 732 N N . THR A 1 98 ? -1.034 -16.391 11.57 1 97 98 THR A N 1
ATOM 733 C CA . THR A 1 98 ? -0.93 -15.07 12.18 1 97 98 THR A CA 1
ATOM 734 C C . THR A 1 98 ? 0.468 -14.844 12.75 1 97 98 THR A C 1
ATOM 736 O O . THR A 1 98 ? 1.043 -13.766 12.586 1 97 98 THR A O 1
ATOM 739 N N . GLY A 1 99 ? 0.952 -15.844 13.414 1 97.12 99 GLY A N 1
ATOM 740 C CA . GLY A 1 99 ? 2.299 -15.758 13.953 1 97.12 99 GLY A CA 1
ATOM 741 C C . GLY A 1 99 ? 3.361 -15.57 12.883 1 97.12 99 GLY A C 1
ATOM 742 O O . GLY A 1 99 ? 4.297 -14.789 13.07 1 97.12 99 GLY A O 1
ATOM 743 N N . VAL A 1 100 ? 3.209 -16.266 11.82 1 96.38 100 VAL A N 1
ATOM 744 C CA . VAL A 1 100 ? 4.164 -16.188 10.719 1 96.38 100 VAL A CA 1
ATOM 745 C C . VAL A 1 100 ? 4.152 -14.773 10.125 1 96.38 100 VAL A C 1
ATOM 747 O O . VAL A 1 100 ? 5.203 -14.156 9.961 1 96.38 100 VAL A O 1
ATOM 750 N N . THR A 1 101 ? 2.998 -14.258 9.828 1 96.06 101 THR A N 1
ATOM 751 C CA . THR A 1 101 ? 2.879 -12.898 9.305 1 96.06 101 THR A CA 1
ATOM 752 C C . THR A 1 101 ? 3.34 -11.883 10.344 1 96.06 101 THR A C 1
ATOM 754 O O . THR A 1 101 ? 4.051 -10.93 10.008 1 96.06 101 THR A O 1
ATOM 757 N N . GLY A 1 102 ? 2.969 -12.141 11.562 1 97.75 102 GLY A N 1
ATOM 758 C CA . GLY A 1 102 ? 3.352 -11.234 12.633 1 97.75 102 GLY A CA 1
ATOM 759 C C . GLY A 1 102 ? 4.852 -11.156 12.844 1 97.75 102 GLY A C 1
ATOM 760 O O . GLY A 1 102 ? 5.395 -10.07 13.07 1 97.75 102 GLY A O 1
ATOM 761 N N . ALA A 1 103 ? 5.516 -12.242 12.781 1 98 103 ALA A N 1
ATOM 762 C CA . ALA A 1 103 ? 6.961 -12.289 12.984 1 98 103 ALA A CA 1
ATOM 763 C C . ALA A 1 103 ? 7.691 -11.492 11.906 1 98 103 ALA A C 1
ATOM 765 O O . ALA A 1 103 ? 8.578 -10.695 12.203 1 98 103 ALA A O 1
ATOM 766 N N . SER A 1 104 ? 7.328 -11.711 10.672 1 97.38 104 SER A N 1
ATOM 767 C CA . SER A 1 104 ? 7.945 -10.969 9.578 1 97.38 104 SER A CA 1
ATOM 768 C C . SER A 1 104 ? 7.656 -9.477 9.695 1 97.38 104 SER A C 1
ATOM 770 O O . SER A 1 104 ? 8.523 -8.648 9.414 1 97.38 104 SER A O 1
ATOM 772 N N . THR A 1 105 ? 6.438 -9.172 10.086 1 97.56 105 THR A N 1
ATOM 773 C CA . THR A 1 105 ? 6.047 -7.781 10.273 1 97.56 105 THR A CA 1
ATOM 774 C C . THR A 1 105 ? 6.922 -7.113 11.328 1 97.56 105 THR A C 1
ATOM 776 O O . THR A 1 105 ? 7.449 -6.02 11.102 1 97.56 105 THR A O 1
ATOM 779 N N . LEU A 1 106 ? 7.109 -7.805 12.422 1 98.5 106 LEU A N 1
ATOM 780 C CA . LEU A 1 106 ? 7.84 -7.227 13.547 1 98.5 106 LEU A CA 1
ATOM 781 C C . LEU A 1 106 ? 9.312 -7.055 13.195 1 98.5 106 LEU A C 1
ATOM 783 O O . LEU A 1 106 ? 9.906 -6.012 13.492 1 98.5 106 LEU A O 1
ATOM 787 N N . VAL A 1 107 ? 9.891 -8.023 12.609 1 98.5 107 VAL A N 1
ATOM 788 C CA . VAL A 1 107 ? 11.289 -7.93 12.227 1 98.5 107 VAL A CA 1
ATOM 789 C C . VAL A 1 107 ? 11.484 -6.809 11.211 1 98.5 107 VAL A C 1
ATOM 791 O O . VAL A 1 107 ? 12.391 -5.988 11.336 1 98.5 107 VAL A O 1
ATOM 794 N N . GLY A 1 108 ? 10.633 -6.824 10.211 1 98.38 108 GLY A N 1
ATOM 795 C CA . GLY A 1 108 ? 10.695 -5.75 9.227 1 98.38 108 GLY A CA 1
ATOM 796 C C . GLY A 1 108 ? 10.492 -4.379 9.836 1 98.38 108 GLY A C 1
ATOM 797 O O . GLY A 1 108 ? 11.164 -3.418 9.461 1 98.38 108 GLY A O 1
ATOM 798 N N . PHE A 1 109 ? 9.578 -4.297 10.75 1 98.25 109 PHE A N 1
ATOM 799 C CA . PHE A 1 109 ? 9.281 -3.043 11.43 1 98.25 109 PHE A CA 1
ATOM 800 C C . PHE A 1 109 ? 10.5 -2.541 12.188 1 98.25 109 PHE A C 1
ATOM 802 O O . PHE A 1 109 ? 10.844 -1.358 12.117 1 98.25 109 PHE A O 1
ATOM 809 N N . VAL A 1 110 ? 11.117 -3.404 12.922 1 98.56 110 VAL A N 1
ATOM 810 C CA . VAL A 1 110 ? 12.289 -3.031 13.695 1 98.56 110 VAL A CA 1
ATOM 811 C C . VAL A 1 110 ? 13.406 -2.566 12.758 1 98.56 110 VAL A C 1
ATOM 813 O O . VAL A 1 110 ? 14 -1.51 12.969 1 98.56 110 VAL A O 1
ATOM 816 N N . LEU A 1 111 ? 13.617 -3.273 11.734 1 98.38 111 LEU A N 1
ATOM 817 C CA . LEU A 1 111 ? 14.664 -2.924 10.781 1 98.38 111 LEU A CA 1
ATOM 818 C C . LEU A 1 111 ? 14.32 -1.631 10.047 1 98.38 111 LEU A C 1
ATOM 820 O O . LEU A 1 111 ? 15.195 -0.789 9.828 1 98.38 111 LEU A O 1
ATOM 824 N N . GLY A 1 112 ? 13.055 -1.541 9.648 1 97.81 112 GLY A N 1
ATOM 825 C CA . GLY A 1 112 ? 12.625 -0.323 8.984 1 97.81 112 GLY A CA 1
ATOM 826 C C . GLY A 1 112 ? 12.695 0.901 9.875 1 97.81 112 GLY A C 1
ATOM 827 O O . GLY A 1 112 ? 13.055 1.989 9.422 1 97.81 112 GLY A O 1
ATOM 828 N N . THR A 1 113 ? 12.336 0.691 11.07 1 98.25 113 THR A N 1
ATOM 829 C CA . THR A 1 113 ? 12.43 1.773 12.039 1 98.25 113 THR A CA 1
ATOM 830 C C . THR A 1 113 ? 13.883 2.197 12.234 1 98.25 113 THR A C 1
ATOM 832 O O . THR A 1 113 ? 14.195 3.389 12.219 1 98.25 113 THR A O 1
ATOM 835 N N . LEU A 1 114 ? 14.75 1.264 12.398 1 98.12 114 LEU A N 1
ATOM 836 C CA . LEU A 1 114 ? 16.172 1.558 12.57 1 98.12 114 LEU A CA 1
ATOM 837 C C . LEU A 1 114 ? 16.719 2.277 11.344 1 98.12 114 LEU A C 1
ATOM 839 O O . LEU A 1 114 ? 17.438 3.271 11.469 1 98.12 114 LEU A O 1
ATOM 843 N N . LEU A 1 115 ? 16.359 1.785 10.234 1 97 115 LEU A N 1
ATOM 844 C CA . LEU A 1 115 ? 16.812 2.414 8.992 1 97 115 LEU A CA 1
ATOM 845 C C . LEU A 1 115 ? 16.281 3.84 8.883 1 97 115 LEU A C 1
ATOM 847 O O . LEU A 1 115 ? 17.031 4.762 8.547 1 97 115 LEU A O 1
ATOM 851 N N . GLY A 1 116 ? 14.977 3.988 9.117 1 96.38 116 GLY A N 1
ATOM 852 C CA . GLY A 1 116 ? 14.383 5.312 9.078 1 96.38 116 GLY A CA 1
ATOM 853 C C . GLY A 1 116 ? 15.023 6.285 10.055 1 96.38 116 GLY A C 1
ATOM 854 O O . GLY A 1 116 ? 15.234 7.453 9.719 1 96.38 116 GLY A O 1
ATOM 855 N N . LEU A 1 117 ? 15.328 5.801 11.203 1 96.75 117 LEU A N 1
ATOM 856 C CA . LEU A 1 117 ? 15.977 6.621 12.227 1 96.75 117 LEU A CA 1
ATOM 857 C C . LEU A 1 117 ? 17.359 7.062 11.766 1 96.75 117 LEU A C 1
ATOM 859 O O . LEU A 1 117 ? 17.719 8.234 11.883 1 96.75 117 LEU A O 1
ATOM 863 N N . VAL A 1 118 ? 18.141 6.188 11.266 1 95.88 118 VAL A N 1
ATOM 864 C CA . VAL A 1 118 ? 19.5 6.477 10.82 1 95.88 118 VAL A CA 1
ATOM 865 C C . VAL A 1 118 ? 19.469 7.5 9.688 1 95.88 118 VAL A C 1
ATOM 867 O O . VAL A 1 118 ? 20.25 8.469 9.695 1 95.88 118 VAL A O 1
ATOM 870 N N . ILE A 1 119 ? 18.578 7.324 8.766 1 93 119 ILE A N 1
ATOM 871 C CA . ILE A 1 119 ? 18.469 8.234 7.637 1 93 119 ILE A CA 1
ATOM 872 C C . ILE A 1 119 ? 18.016 9.617 8.125 1 93 119 ILE A C 1
ATOM 874 O O . ILE A 1 119 ? 18.578 10.633 7.707 1 93 119 ILE A O 1
ATOM 878 N N . ALA A 1 120 ? 17.031 9.617 9.016 1 93.94 120 ALA A N 1
ATOM 879 C CA . ALA A 1 120 ? 16.531 10.883 9.531 1 93.94 120 ALA A CA 1
ATOM 880 C C . ALA A 1 120 ? 17.625 11.656 10.266 1 93.94 120 ALA A C 1
ATOM 882 O O . ALA A 1 120 ? 17.781 12.867 10.055 1 93.94 120 ALA A O 1
ATOM 883 N N . VAL A 1 121 ? 18.344 11.016 11.102 1 93.44 121 VAL A N 1
ATOM 884 C CA . VAL A 1 121 ? 19.422 11.656 11.844 1 93.44 121 VAL A CA 1
ATOM 885 C C . VAL A 1 121 ? 20.484 12.172 10.867 1 93.44 121 VAL A C 1
ATOM 887 O O . VAL A 1 121 ? 21 13.281 11.031 1 93.44 121 VAL A O 1
ATOM 890 N N . GLY A 1 122 ? 20.812 11.367 9.898 1 91.12 122 GLY A N 1
ATOM 891 C CA . GLY A 1 122 ? 21.75 11.805 8.875 1 91.12 122 GLY A CA 1
ATOM 892 C C . GLY A 1 122 ? 21.281 13.047 8.133 1 91.12 122 GLY A C 1
ATOM 893 O O . GLY A 1 122 ? 22.062 13.969 7.898 1 91.12 122 GLY A O 1
ATOM 894 N N . ILE A 1 123 ? 20.078 13.125 7.824 1 87.81 123 ILE A N 1
ATOM 895 C CA . ILE A 1 123 ? 19.484 14.234 7.078 1 87.81 123 ILE A CA 1
ATOM 896 C C . ILE A 1 123 ? 19.547 15.508 7.918 1 87.81 123 ILE A C 1
ATOM 898 O O . ILE A 1 123 ? 19.906 16.578 7.41 1 87.81 123 ILE A O 1
ATOM 902 N N . VAL A 1 124 ? 19.25 15.398 9.164 1 87.38 124 VAL A N 1
ATOM 903 C CA . VAL A 1 124 ? 19.172 16.562 10.031 1 87.38 124 VAL A CA 1
ATOM 904 C C . VAL A 1 124 ? 20.578 17.016 10.414 1 87.38 124 VAL A C 1
ATOM 906 O O . VAL A 1 124 ? 20.828 18.219 10.555 1 87.38 124 VAL A O 1
ATOM 909 N N . ARG A 1 125 ? 21.438 16.141 10.547 1 85.38 125 ARG A N 1
ATOM 910 C CA . ARG A 1 125 ? 22.797 16.469 10.977 1 85.38 125 ARG A CA 1
ATOM 911 C C . ARG A 1 125 ? 23.609 17.047 9.828 1 85.38 125 ARG A C 1
ATOM 913 O O . ARG A 1 125 ? 24.453 17.938 10.039 1 85.38 125 ARG A O 1
ATOM 920 N N . PHE A 1 126 ? 23.344 16.5 8.664 1 81.5 126 PHE A N 1
ATOM 921 C CA . PHE A 1 126 ? 24.156 16.922 7.527 1 81.5 126 PHE A CA 1
ATOM 922 C C . PHE A 1 126 ? 23.297 17.656 6.496 1 81.5 126 PHE A C 1
ATOM 924 O O . PHE A 1 126 ? 22.391 17.062 5.902 1 81.5 126 PHE A O 1
ATOM 931 N N . ARG A 1 127 ? 23.469 18.875 6.25 1 72.06 127 ARG A N 1
ATOM 932 C CA . ARG A 1 127 ? 22.719 19.703 5.309 1 72.06 127 ARG A CA 1
ATOM 933 C C . ARG A 1 127 ? 22.766 19.109 3.904 1 72.06 127 ARG A C 1
ATOM 935 O O . ARG A 1 127 ? 21.766 19.156 3.178 1 72.06 127 ARG A O 1
ATOM 942 N N . VAL A 1 128 ? 23.875 18.531 3.559 1 63.38 128 VAL A N 1
ATOM 943 C CA . VAL A 1 128 ? 24.078 17.969 2.227 1 63.38 128 VAL A CA 1
ATOM 944 C C . VAL A 1 128 ? 23.141 16.797 2.014 1 63.38 128 VAL A C 1
ATOM 946 O O . VAL A 1 128 ? 22.641 16.578 0.907 1 63.38 128 VAL A O 1
ATOM 949 N N . LEU A 1 129 ? 22.797 16.156 3.062 1 70 129 LEU A N 1
ATOM 950 C CA . LEU A 1 129 ? 21.953 14.969 2.953 1 70 129 LEU A CA 1
ATOM 951 C C . LEU A 1 129 ? 20.5 15.352 2.74 1 70 129 LEU A C 1
ATOM 953 O O . LEU A 1 129 ? 19.734 14.609 2.115 1 70 129 LEU A O 1
ATOM 957 N N . GLU A 1 130 ? 20.125 16.406 3.205 1 68.06 130 GLU A N 1
ATOM 958 C CA . GLU A 1 130 ? 18.75 16.859 3.031 1 68.06 130 GLU A CA 1
ATOM 959 C C . GLU A 1 130 ? 18.406 17 1.554 1 68.06 130 GLU A C 1
ATOM 961 O O . GLU A 1 130 ? 17.406 16.438 1.085 1 68.06 130 GLU A O 1
ATOM 966 N N . ALA A 1 131 ? 19.281 17.734 0.884 1 65.25 131 ALA A N 1
ATOM 967 C CA . ALA A 1 131 ? 19.031 18.062 -0.52 1 65.25 131 ALA A CA 1
ATOM 968 C C . ALA A 1 131 ? 19.219 16.828 -1.403 1 65.25 131 ALA A C 1
ATOM 970 O O . ALA A 1 131 ? 18.578 16.703 -2.447 1 65.25 131 ALA A O 1
ATOM 971 N N . SER A 1 132 ? 19.922 15.938 -0.852 1 65.38 132 SER A N 1
ATOM 972 C CA . SER A 1 132 ? 20.297 14.828 -1.723 1 65.38 132 SER A CA 1
ATOM 973 C C . SER A 1 132 ? 19.484 13.578 -1.403 1 65.38 132 SER A C 1
ATOM 975 O O . SER A 1 132 ? 19.141 12.805 -2.303 1 65.38 132 SER A O 1
ATOM 977 N N . LEU A 1 133 ? 19.141 13.391 -0.159 1 72.62 133 LEU A N 1
ATOM 978 C CA . LEU A 1 133 ? 18.594 12.094 0.221 1 72.62 133 LEU A CA 1
ATOM 979 C C . LEU A 1 133 ? 17.062 12.125 0.245 1 72.62 133 LEU A C 1
ATOM 981 O O . LEU A 1 133 ? 16.422 11.133 -0.099 1 72.62 133 LEU A O 1
ATOM 985 N N . LEU A 1 134 ? 16.516 13.258 0.587 1 67.81 134 LEU A N 1
ATOM 986 C CA . LEU A 1 134 ? 15.062 13.32 0.78 1 67.81 134 LEU A CA 1
ATOM 987 C C . LEU A 1 134 ? 14.328 13.055 -0.529 1 67.81 134 LEU A C 1
ATOM 989 O O . LEU A 1 134 ? 13.359 12.289 -0.557 1 67.81 134 LEU A O 1
ATOM 993 N N . PRO A 1 135 ? 14.828 13.484 -1.653 1 66.5 135 PRO A N 1
ATOM 994 C CA . PRO A 1 135 ? 14.156 13.18 -2.918 1 66.5 135 PRO A CA 1
ATOM 995 C C . PRO A 1 135 ? 14.195 11.688 -3.256 1 66.5 135 PRO A C 1
ATOM 997 O O . PRO A 1 135 ? 13.227 11.156 -3.811 1 66.5 135 PRO A O 1
ATOM 1000 N N . TRP A 1 136 ? 15.195 11.102 -2.844 1 69.94 136 TRP A N 1
ATOM 1001 C CA . TRP A 1 136 ? 15.336 9.68 -3.127 1 69.94 136 TRP A CA 1
ATOM 1002 C C . TRP A 1 136 ? 14.438 8.852 -2.211 1 69.94 136 TRP A C 1
ATOM 1004 O O . TRP A 1 136 ? 13.891 7.828 -2.623 1 69.94 136 TRP A O 1
ATOM 1014 N N . VAL A 1 137 ? 14.352 9.312 -1.002 1 74.25 137 VAL A N 1
ATOM 1015 C CA . VAL A 1 137 ? 13.445 8.656 -0.06 1 74.25 137 VAL A CA 1
ATOM 1016 C C . VAL A 1 137 ? 12.016 8.742 -0.579 1 74.25 137 VAL A C 1
ATOM 1018 O O . VAL A 1 137 ? 11.289 7.742 -0.579 1 74.25 137 VAL A O 1
ATOM 1021 N N . ILE A 1 138 ? 11.742 9.781 -1.22 1 68.06 138 ILE A N 1
ATOM 1022 C CA . ILE A 1 138 ? 10.406 9.992 -1.767 1 68.06 138 ILE A CA 1
ATOM 1023 C C . ILE A 1 138 ? 10.227 9.148 -3.031 1 68.06 138 ILE A C 1
ATOM 1025 O O . ILE A 1 138 ? 9.203 8.484 -3.207 1 68.06 138 ILE A O 1
ATOM 1029 N N . ALA A 1 139 ? 11.219 9.164 -3.834 1 68.44 139 ALA A N 1
ATOM 1030 C CA . ALA A 1 139 ? 11.188 8.414 -5.086 1 68.44 139 ALA A CA 1
ATOM 1031 C C . ALA A 1 139 ? 11.023 6.922 -4.828 1 68.44 139 ALA A C 1
ATOM 1033 O O . ALA A 1 139 ? 10.375 6.219 -5.605 1 68.44 139 ALA A O 1
ATOM 1034 N N . SER A 1 140 ? 11.555 6.508 -3.752 1 72.19 140 SER A N 1
ATOM 1035 C CA . SER A 1 140 ? 11.492 5.086 -3.428 1 72.19 140 SER A CA 1
ATOM 1036 C C . SER A 1 140 ? 10.047 4.633 -3.225 1 72.19 140 SER A C 1
ATOM 1038 O O . SER A 1 140 ? 9.727 3.461 -3.438 1 72.19 140 SER A O 1
ATOM 1040 N N . GLN A 1 141 ? 9.195 5.539 -2.855 1 69.44 141 GLN A N 1
ATOM 1041 C CA . GLN A 1 141 ? 7.812 5.195 -2.547 1 69.44 141 GLN A CA 1
ATOM 1042 C C . GLN A 1 141 ? 6.953 5.188 -3.809 1 69.44 141 GLN A C 1
ATOM 1044 O O . GLN A 1 141 ? 5.789 4.781 -3.771 1 69.44 141 GLN A O 1
ATOM 1049 N N . THR A 1 142 ? 7.617 5.598 -4.941 1 63.53 142 THR A N 1
ATOM 1050 C CA 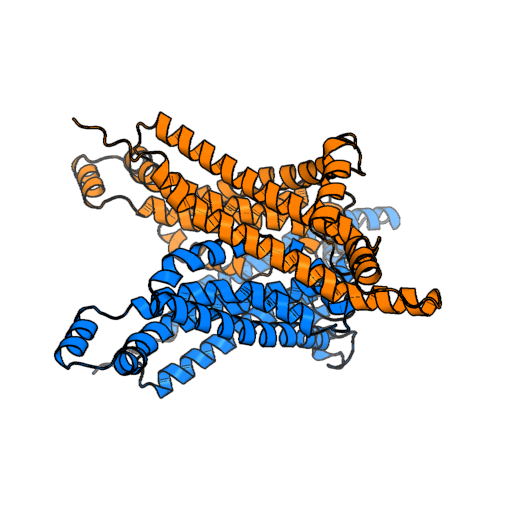. THR A 1 142 ? 6.875 5.629 -6.195 1 63.53 142 THR A CA 1
ATOM 1051 C C . THR A 1 142 ? 6.871 4.258 -6.859 1 63.53 142 THR A C 1
ATOM 1053 O O . THR A 1 142 ? 6.043 3.984 -7.73 1 63.53 142 THR A O 1
ATOM 1056 N N . ILE A 1 143 ? 7.797 3.488 -6.418 1 68.88 143 ILE A N 1
ATOM 1057 C CA . ILE A 1 143 ? 7.848 2.135 -6.961 1 68.88 143 ILE A CA 1
ATOM 1058 C C . ILE A 1 143 ? 6.801 1.263 -6.273 1 68.88 143 ILE A C 1
ATOM 1060 O O . ILE A 1 143 ? 6.793 1.145 -5.043 1 68.88 143 ILE A O 1
ATOM 1064 N N . PRO A 1 144 ? 5.902 0.781 -7.047 1 69.25 144 PRO A N 1
ATOM 1065 C CA . PRO A 1 144 ? 4.902 -0.09 -6.426 1 69.25 144 PRO A CA 1
ATOM 1066 C C . PRO A 1 144 ? 5.523 -1.302 -5.734 1 69.25 144 PRO A C 1
ATOM 1068 O O . PRO A 1 144 ? 6.172 -2.125 -6.383 1 69.25 144 PRO A O 1
ATOM 1071 N N . ILE A 1 145 ? 5.438 -1.296 -4.496 1 72.44 145 ILE A N 1
ATOM 1072 C CA . ILE A 1 145 ? 6.047 -2.32 -3.654 1 72.44 145 ILE A CA 1
ATOM 1073 C C . ILE A 1 145 ? 5.57 -3.701 -4.098 1 72.44 145 ILE A C 1
ATOM 1075 O O . ILE A 1 145 ? 6.312 -4.684 -3.996 1 72.44 145 ILE A O 1
ATOM 1079 N N . LEU A 1 146 ? 4.406 -3.74 -4.531 1 70.62 146 LEU A N 1
ATOM 1080 C CA . LEU A 1 146 ? 3.812 -5.004 -4.953 1 70.62 146 LEU A CA 1
ATOM 1081 C C . LEU A 1 146 ? 4.555 -5.578 -6.156 1 70.62 146 LEU A C 1
ATOM 1083 O O . LEU A 1 146 ? 4.609 -6.797 -6.332 1 70.62 146 LEU A O 1
ATOM 1087 N N . ALA A 1 147 ? 5.094 -4.582 -6.895 1 69.38 147 ALA A N 1
ATOM 1088 C CA . ALA A 1 147 ? 5.859 -5.016 -8.055 1 69.38 147 ALA A CA 1
ATOM 1089 C C . ALA A 1 147 ? 7.238 -5.523 -7.648 1 69.38 147 ALA A C 1
ATOM 1091 O O . ALA A 1 147 ? 7.805 -6.398 -8.312 1 69.38 147 ALA A O 1
ATOM 1092 N N . ILE A 1 148 ? 7.656 -5.105 -6.5 1 77.56 148 ILE A N 1
ATOM 1093 C CA . ILE A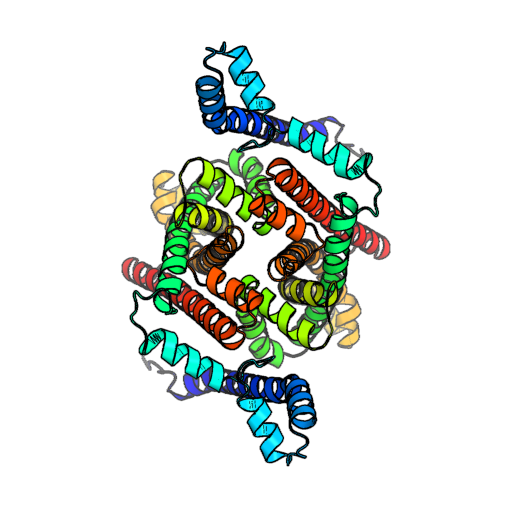 1 148 ? 9.016 -5.422 -6.066 1 77.56 148 ILE A CA 1
ATOM 1094 C C . ILE A 1 148 ? 9.008 -6.715 -5.254 1 77.56 148 ILE A C 1
ATOM 1096 O O . ILE A 1 148 ? 9.992 -7.457 -5.25 1 77.56 148 ILE A O 1
ATOM 1100 N N . ALA A 1 149 ? 7.91 -7.02 -4.672 1 84.94 149 ALA A N 1
ATOM 1101 C CA . ALA A 1 149 ? 7.84 -8.109 -3.699 1 84.94 149 ALA A CA 1
ATOM 1102 C C . ALA A 1 149 ? 8.234 -9.438 -4.336 1 84.94 149 ALA A C 1
ATOM 1104 O O . ALA A 1 149 ? 9.078 -10.164 -3.805 1 84.94 149 ALA A O 1
ATOM 1105 N N . PRO A 1 150 ? 7.699 -9.773 -5.473 1 79.75 150 PRO A N 1
ATOM 1106 C CA . PRO A 1 150 ? 8.102 -11.039 -6.086 1 79.75 150 PRO A CA 1
ATOM 1107 C C . PRO A 1 150 ? 9.594 -11.102 -6.391 1 79.75 150 PRO A C 1
ATOM 1109 O O . PRO A 1 150 ? 10.211 -12.164 -6.254 1 79.75 150 PRO A O 1
ATOM 1112 N N . MET A 1 151 ? 10.078 -9.938 -6.723 1 82.81 151 MET A N 1
ATOM 1113 C CA . MET A 1 151 ? 11.5 -9.875 -7.043 1 82.81 151 MET A CA 1
ATOM 1114 C C . MET A 1 151 ? 12.344 -10.141 -5.801 1 82.81 151 MET A C 1
ATOM 1116 O O . MET A 1 151 ? 13.312 -10.906 -5.859 1 82.81 151 MET A O 1
ATOM 1120 N N . VAL A 1 152 ? 11.977 -9.602 -4.77 1 88 152 VAL A N 1
ATOM 1121 C CA . VAL A 1 152 ? 12.703 -9.773 -3.516 1 88 152 VAL A CA 1
ATOM 1122 C C . VAL A 1 152 ? 12.633 -11.234 -3.068 1 88 152 VAL A C 1
ATOM 1124 O O . VAL A 1 152 ? 13.641 -11.82 -2.674 1 88 152 VAL A O 1
ATOM 1127 N N . VAL A 1 153 ? 11.531 -11.805 -3.205 1 86.75 153 VAL A N 1
ATOM 1128 C CA . VAL A 1 153 ? 11.328 -13.188 -2.768 1 86.75 153 VAL A CA 1
ATOM 1129 C C . VAL A 1 153 ? 12.141 -14.133 -3.643 1 86.75 153 VAL A C 1
ATOM 1131 O O . VAL A 1 153 ? 12.797 -15.047 -3.133 1 86.75 153 VAL A O 1
ATOM 1134 N N . VAL A 1 154 ? 12.148 -13.875 -4.879 1 81.25 154 VAL A N 1
ATOM 1135 C CA . VAL A 1 154 ? 12.836 -14.758 -5.812 1 81.25 154 VAL A CA 1
ATOM 1136 C C . VAL A 1 154 ? 14.344 -14.594 -5.672 1 81.25 154 VAL A C 1
ATOM 1138 O O . VAL A 1 154 ? 15.078 -15.578 -5.582 1 81.25 154 VAL A O 1
ATOM 1141 N N . VAL A 1 155 ? 14.828 -13.367 -5.609 1 83.5 155 VAL A N 1
ATOM 1142 C CA . VAL A 1 155 ? 16.266 -13.094 -5.535 1 83.5 155 VAL A CA 1
ATOM 1143 C C . VAL A 1 155 ? 16.828 -13.625 -4.223 1 83.5 155 VAL A C 1
ATOM 1145 O O . VAL A 1 155 ? 17.859 -14.297 -4.207 1 83.5 155 VAL A O 1
ATOM 1148 N N . LEU A 1 156 ? 16.125 -13.414 -3.199 1 87.69 156 LEU A N 1
ATOM 1149 C CA . LEU A 1 156 ? 16.594 -13.898 -1.909 1 87.69 156 LEU A CA 1
ATOM 1150 C C . LEU A 1 156 ? 16.438 -15.406 -1.799 1 87.69 156 LEU A C 1
ATOM 1152 O O . LEU A 1 156 ? 17.266 -16.078 -1.172 1 87.69 156 LEU A O 1
ATOM 1156 N N . GLY A 1 157 ? 15.398 -15.891 -2.389 1 84.81 157 GLY A N 1
ATOM 1157 C CA . GLY A 1 157 ? 15.227 -17.328 -2.438 1 84.81 157 GLY A CA 1
ATOM 1158 C C . GLY A 1 157 ? 16.359 -18.047 -3.162 1 84.81 157 GLY A C 1
ATOM 1159 O O . GLY A 1 157 ? 16.781 -19.125 -2.752 1 84.81 157 GLY A O 1
ATOM 1160 N N . ALA A 1 158 ? 16.812 -17.453 -4.168 1 80.62 158 ALA A N 1
ATOM 1161 C CA . ALA A 1 158 ? 17.875 -18.047 -4.98 1 80.62 158 ALA A CA 1
ATOM 1162 C C . ALA A 1 158 ? 19.188 -18.141 -4.195 1 80.62 158 ALA A C 1
ATOM 1164 O O . ALA A 1 158 ? 20.047 -18.969 -4.508 1 80.62 158 ALA A O 1
ATOM 1165 N N . ILE A 1 159 ? 19.297 -17.328 -3.152 1 84.12 159 ILE A N 1
ATOM 1166 C CA . ILE A 1 159 ? 20.531 -17.391 -2.371 1 84.12 159 ILE A CA 1
ATOM 1167 C C . ILE A 1 159 ? 20.25 -18.047 -1.023 1 84.12 159 ILE A C 1
ATOM 1169 O O . ILE A 1 159 ? 21 -17.859 -0.065 1 84.12 159 ILE A O 1
ATOM 1173 N N . GLY A 1 160 ? 19.094 -18.641 -0.903 1 86.75 160 GLY A N 1
ATOM 1174 C CA . GLY A 1 160 ? 18.797 -19.5 0.234 1 86.75 160 GLY A CA 1
ATOM 1175 C C . GLY A 1 160 ? 18.047 -18.781 1.34 1 86.75 160 GLY A C 1
ATOM 1176 O O . GLY A 1 160 ? 17.828 -19.344 2.416 1 86.75 160 GLY A O 1
ATOM 1177 N N . LEU A 1 161 ? 17.656 -17.578 1.115 1 90.31 161 LEU A N 1
ATOM 1178 C CA . LEU A 1 161 ? 16.891 -16.844 2.109 1 90.31 161 LEU A CA 1
ATOM 1179 C C . LEU A 1 161 ? 15.398 -16.891 1.786 1 90.31 161 LEU A C 1
ATOM 1181 O O . LEU A 1 161 ? 14.953 -16.266 0.817 1 90.31 161 LEU A O 1
ATOM 1185 N N . THR A 1 162 ? 14.703 -17.688 2.625 1 89.38 162 THR A N 1
ATOM 1186 C CA . THR A 1 162 ? 13.273 -17.875 2.416 1 89.38 162 THR A CA 1
ATOM 1187 C C . THR A 1 162 ? 12.5 -17.578 3.699 1 89.38 162 THR A C 1
ATOM 1189 O O . THR A 1 162 ? 13.086 -17.203 4.715 1 89.38 162 THR A O 1
ATOM 1192 N N . GLY A 1 163 ? 11.219 -17.609 3.57 1 90.12 163 GLY A N 1
ATOM 1193 C CA . GLY A 1 163 ? 10.391 -17.484 4.762 1 90.12 163 GLY A CA 1
ATOM 1194 C C . GLY A 1 163 ? 10.352 -16.078 5.316 1 90.12 163 GLY A C 1
ATOM 1195 O O . GLY A 1 163 ? 9.977 -15.141 4.613 1 90.12 163 GLY A O 1
ATOM 1196 N N . LEU A 1 164 ? 10.938 -15.914 6.445 1 94.5 164 LEU A N 1
ATOM 1197 C CA . LEU A 1 164 ? 10.828 -14.703 7.246 1 94.5 164 LEU A CA 1
ATOM 1198 C C . LEU A 1 164 ? 11.609 -13.555 6.609 1 94.5 164 LEU A C 1
ATOM 1200 O O . LEU A 1 164 ? 11.125 -12.422 6.555 1 94.5 164 LEU A O 1
ATOM 1204 N N . VAL A 1 165 ? 12.703 -13.805 6.059 1 95.19 165 VAL A N 1
ATOM 1205 C CA . VAL A 1 165 ? 13.672 -12.781 5.699 1 95.19 165 VAL A CA 1
ATOM 1206 C C . VAL A 1 165 ? 13.148 -11.953 4.527 1 95.19 165 VAL A C 1
ATOM 1208 O O . VAL A 1 165 ? 13.07 -10.727 4.609 1 95.19 165 VAL A O 1
ATOM 1211 N N . PRO A 1 166 ? 12.727 -12.609 3.412 1 93.06 166 PRO A N 1
ATOM 1212 C CA . PRO A 1 166 ? 12.227 -11.797 2.303 1 93.06 166 PRO A CA 1
ATOM 1213 C C . PRO A 1 166 ? 11.008 -10.961 2.691 1 93.06 166 PRO A C 1
ATOM 1215 O O . PRO A 1 166 ? 10.906 -9.797 2.295 1 93.06 166 PRO A O 1
ATOM 1218 N N . LYS A 1 167 ? 10.109 -11.531 3.467 1 93.88 167 LYS A N 1
ATOM 1219 C CA . LYS A 1 167 ? 8.93 -10.805 3.92 1 93.88 167 LYS A CA 1
ATOM 1220 C C . LYS A 1 167 ? 9.32 -9.617 4.797 1 93.88 167 LYS A C 1
ATOM 1222 O O . LYS A 1 167 ? 8.766 -8.523 4.66 1 93.88 167 LYS A O 1
ATOM 1227 N N . ALA A 1 168 ? 10.281 -9.852 5.609 1 96.88 168 ALA A N 1
ATOM 1228 C CA . ALA A 1 168 ? 10.742 -8.797 6.512 1 96.88 168 ALA A CA 1
ATOM 1229 C C . ALA A 1 168 ? 11.391 -7.656 5.738 1 96.88 168 ALA A C 1
ATOM 1231 O O . ALA A 1 168 ? 11.242 -6.488 6.102 1 96.88 168 ALA A O 1
ATOM 1232 N N . ILE A 1 169 ? 12.094 -7.984 4.75 1 95.56 169 ILE A N 1
ATOM 1233 C CA . ILE A 1 169 ? 12.75 -6.969 3.938 1 95.56 169 ILE A CA 1
ATOM 1234 C C . ILE A 1 169 ? 11.711 -6.102 3.238 1 95.56 169 ILE A C 1
ATOM 1236 O O . ILE A 1 169 ? 11.859 -4.879 3.162 1 95.56 169 ILE A O 1
ATOM 1240 N N . ILE A 1 170 ? 10.68 -6.723 2.748 1 92.06 170 ILE A N 1
ATOM 1241 C CA . ILE A 1 170 ? 9.594 -5.988 2.105 1 92.06 170 ILE A CA 1
ATOM 1242 C C . ILE A 1 170 ? 8.898 -5.094 3.129 1 92.06 170 ILE A C 1
ATOM 1244 O O . ILE A 1 170 ? 8.617 -3.926 2.852 1 92.06 170 ILE A O 1
ATOM 1248 N N . SER A 1 171 ? 8.648 -5.656 4.273 1 95.25 171 SER A N 1
ATOM 1249 C CA . SER A 1 171 ? 8.078 -4.879 5.371 1 95.25 171 SER A CA 1
ATOM 1250 C C . SER A 1 171 ? 8.969 -3.693 5.73 1 95.25 171 SER A C 1
ATOM 1252 O O . SER A 1 171 ? 8.469 -2.584 5.941 1 95.25 171 SER A O 1
ATOM 1254 N N . MET A 1 172 ? 10.227 -3.938 5.832 1 96.25 172 MET A N 1
ATOM 1255 C CA . MET A 1 172 ? 11.195 -2.883 6.129 1 96.25 172 MET A CA 1
ATOM 1256 C C . MET A 1 172 ? 11.094 -1.751 5.113 1 96.25 172 MET A C 1
ATOM 1258 O O . MET A 1 172 ? 11.07 -0.577 5.488 1 96.25 172 MET A O 1
ATOM 1262 N N . TYR A 1 173 ? 11.023 -2.127 3.902 1 91.94 173 TYR A N 1
ATOM 1263 C CA . TYR A 1 173 ? 10.961 -1.161 2.811 1 91.94 173 TYR A CA 1
ATOM 1264 C C . TYR A 1 173 ? 9.734 -0.268 2.941 1 91.94 173 TYR A C 1
ATOM 1266 O O . TYR A 1 173 ? 9.805 0.938 2.697 1 91.94 173 TYR A O 1
ATOM 1274 N N . LEU A 1 174 ? 8.703 -0.827 3.357 1 88.94 174 LEU A N 1
ATOM 1275 C CA . LEU A 1 174 ? 7.457 -0.065 3.408 1 88.94 174 LEU A CA 1
ATOM 1276 C C . LEU A 1 174 ? 7.426 0.838 4.637 1 88.94 174 LEU A C 1
ATOM 1278 O O . LEU A 1 174 ? 6.84 1.925 4.598 1 88.94 174 LEU A O 1
ATOM 1282 N N . CYS A 1 175 ? 8.047 0.43 5.645 1 92.81 175 CYS A N 1
ATOM 1283 C CA . CYS A 1 175 ? 7.789 1.186 6.867 1 92.81 175 CYS A CA 1
ATOM 1284 C C . CYS A 1 175 ? 8.93 2.152 7.156 1 92.81 175 CYS A C 1
ATOM 1286 O O . CYS A 1 175 ? 8.797 3.039 8 1 92.81 175 CYS A O 1
ATOM 1288 N N . PHE A 1 176 ? 10.062 2.113 6.43 1 95.06 176 PHE A N 1
ATOM 1289 C CA . PHE A 1 176 ? 11.156 3.025 6.746 1 95.06 176 PHE A CA 1
ATOM 1290 C C . PHE A 1 176 ? 10.766 4.465 6.426 1 95.06 176 PHE A C 1
ATOM 1292 O O . PHE A 1 176 ? 11.234 5.398 7.082 1 95.06 176 PHE A O 1
ATOM 1299 N N . PHE A 1 177 ? 9.945 4.637 5.453 1 88.81 177 PHE A N 1
ATOM 1300 C CA . PHE A 1 177 ? 9.656 5.957 4.91 1 88.81 177 PHE A CA 1
ATOM 1301 C C . PHE A 1 177 ? 8.906 6.809 5.926 1 88.81 177 PHE A C 1
ATOM 1303 O O . PHE A 1 177 ? 9.359 7.891 6.297 1 88.81 177 PHE A O 1
ATOM 1310 N N . PRO A 1 178 ? 7.746 6.312 6.426 1 90.69 178 PRO A N 1
ATOM 1311 C CA . PRO A 1 178 ? 7.055 7.137 7.422 1 90.69 178 PRO A CA 1
ATOM 1312 C C . PRO A 1 178 ? 7.914 7.422 8.648 1 90.69 178 PRO A C 1
ATOM 1314 O O . PRO A 1 178 ? 7.82 8.5 9.242 1 90.69 178 PRO A O 1
ATOM 1317 N N . VAL A 1 179 ? 8.719 6.531 9.016 1 95.38 179 VAL A N 1
ATOM 1318 C CA . VAL A 1 179 ? 9.594 6.758 10.164 1 95.38 179 VAL A CA 1
ATOM 1319 C C . VAL A 1 179 ? 10.586 7.871 9.844 1 95.38 179 VAL A C 1
ATOM 1321 O O . VAL A 1 179 ? 10.812 8.766 10.664 1 95.38 179 VAL A O 1
ATOM 1324 N N . THR A 1 180 ? 11.172 7.828 8.648 1 94.38 180 THR A N 1
ATOM 1325 C CA . THR A 1 180 ? 12.125 8.852 8.234 1 94.38 180 THR A CA 1
ATOM 1326 C C . THR A 1 180 ? 11.469 10.234 8.234 1 94.38 180 THR A C 1
ATOM 1328 O O . THR A 1 180 ? 12 11.18 8.82 1 94.38 180 THR A O 1
ATOM 1331 N N . VAL A 1 181 ? 10.367 10.312 7.672 1 88.44 181 VAL A N 1
ATOM 1332 C CA . VAL A 1 181 ? 9.688 11.602 7.52 1 88.44 181 VAL A CA 1
ATOM 1333 C C . VAL A 1 181 ? 9.266 12.125 8.891 1 88.44 181 VAL A C 1
ATOM 1335 O O . VAL A 1 181 ? 9.508 13.297 9.211 1 88.44 181 VAL A O 1
ATOM 1338 N N . GLY A 1 182 ? 8.68 11.227 9.688 1 91.88 182 GLY A N 1
ATOM 1339 C CA . GLY A 1 182 ? 8.258 11.641 11.016 1 91.88 182 GLY A CA 1
ATOM 1340 C C . GLY A 1 182 ? 9.414 12.055 11.906 1 91.88 182 GLY A C 1
ATOM 1341 O O . GLY A 1 182 ? 9.32 13.039 12.641 1 91.88 182 GLY A O 1
ATOM 1342 N N . MET A 1 183 ? 10.414 11.328 11.773 1 94.81 183 MET A N 1
ATOM 1343 C CA . MET A 1 183 ? 11.57 11.609 12.617 1 94.81 183 MET A CA 1
ATOM 1344 C C . MET A 1 183 ? 12.258 12.898 12.18 1 94.81 183 MET A C 1
ATOM 1346 O O . MET A 1 183 ? 12.734 13.672 13.016 1 94.81 183 MET A O 1
ATOM 1350 N N . VAL A 1 184 ? 12.445 13.148 10.938 1 92.75 184 VAL A N 1
ATOM 1351 C CA . VAL A 1 184 ? 13.023 14.391 10.453 1 92.75 184 VAL A CA 1
ATOM 1352 C C . VAL A 1 184 ? 12.203 15.578 10.953 1 92.75 184 VAL A C 1
ATOM 1354 O O . VAL A 1 184 ? 12.758 16.547 11.477 1 92.75 184 VAL A O 1
ATOM 1357 N N . LYS A 1 185 ? 10.891 15.453 10.828 1 90.75 185 LYS A N 1
ATOM 1358 C CA . LYS A 1 185 ? 10.016 16.516 11.336 1 90.75 185 LYS A CA 1
ATOM 1359 C C . LYS A 1 185 ? 10.188 16.688 12.844 1 90.75 185 LYS A C 1
ATOM 1361 O O . LYS A 1 185 ? 10.258 17.812 13.336 1 90.75 185 LYS A O 1
ATOM 1366 N N . GLY A 1 186 ? 10.227 15.602 13.477 1 94.38 186 GLY A N 1
ATOM 1367 C CA . GLY A 1 186 ? 10.391 15.648 14.922 1 94.38 186 GLY A CA 1
ATOM 1368 C C . GLY A 1 186 ? 11.711 16.266 15.352 1 94.38 186 GLY A C 1
ATOM 1369 O O . GLY A 1 186 ? 11.734 17.125 16.234 1 94.38 186 GLY A O 1
ATOM 1370 N N . LEU A 1 187 ? 12.766 15.938 14.773 1 94.19 187 LEU A N 1
ATOM 1371 C CA . LEU A 1 187 ? 14.086 16.438 15.133 1 94.19 187 LEU A CA 1
ATOM 1372 C C . LEU A 1 187 ? 14.211 17.922 14.844 1 94.19 187 LEU A C 1
ATOM 1374 O O . LEU A 1 187 ? 15.055 18.609 15.422 1 94.19 187 LEU A O 1
ATOM 1378 N N . ARG A 1 188 ? 13.367 18.375 14.016 1 92.56 188 ARG A N 1
ATOM 1379 C CA . ARG A 1 188 ? 13.398 19.797 13.648 1 92.56 188 ARG A CA 1
ATOM 1380 C C . ARG A 1 188 ? 12.336 20.578 14.422 1 92.56 188 ARG A C 1
ATOM 1382 O O . ARG A 1 188 ? 12.188 21.781 14.227 1 92.56 188 ARG A O 1
ATOM 1389 N N . SER A 1 189 ? 11.641 19.891 15.242 1 91.62 189 SER A N 1
ATOM 1390 C CA . SER A 1 189 ? 10.484 20.516 15.867 1 91.62 189 SER A CA 1
ATOM 1391 C C . SER A 1 189 ? 10.867 21.25 17.156 1 91.62 189 SER A C 1
ATOM 1393 O O . SER A 1 189 ? 10.039 21.938 17.766 1 91.62 189 SER A O 1
ATOM 1395 N N . ALA A 1 190 ? 12.117 21.203 17.516 1 90.31 190 ALA A N 1
ATOM 1396 C CA . ALA A 1 190 ? 12.531 21.859 18.766 1 90.31 190 ALA A CA 1
ATOM 1397 C C . ALA A 1 190 ? 12.25 23.359 18.719 1 90.31 190 ALA A C 1
ATOM 1399 O O . ALA A 1 190 ? 12.469 24 17.688 1 90.31 190 ALA A O 1
ATOM 1400 N N . ASP A 1 191 ? 11.773 23.797 19.781 1 89.31 191 ASP A N 1
ATOM 1401 C CA . ASP A 1 191 ? 11.406 25.203 19.891 1 89.31 191 ASP A CA 1
ATOM 1402 C C . ASP A 1 191 ? 12.617 26.109 19.703 1 89.31 191 ASP A C 1
ATOM 1404 O O . ASP A 1 191 ? 13.711 25.781 20.188 1 89.31 191 ASP A O 1
ATOM 1408 N N . ALA A 1 192 ? 12.359 27.172 19.094 1 89.44 192 ALA A N 1
ATOM 1409 C CA . ALA A 1 192 ? 13.422 28.125 18.797 1 89.44 192 ALA A CA 1
ATOM 1410 C C . ALA A 1 192 ? 14.016 28.703 20.078 1 89.44 192 ALA A C 1
ATOM 1412 O O . ALA A 1 192 ? 15.227 28.922 20.172 1 89.44 192 ALA A O 1
ATOM 1413 N N . LEU A 1 193 ? 13.133 28.938 20.969 1 90.06 193 LEU A N 1
ATOM 1414 C CA . LEU A 1 193 ? 13.594 29.516 22.234 1 90.06 193 LEU A CA 1
ATOM 1415 C C . LEU A 1 193 ? 14.547 28.562 22.953 1 90.06 193 LEU A C 1
ATOM 1417 O O . LEU A 1 193 ? 15.578 28.984 23.469 1 90.06 193 LEU A O 1
ATOM 1421 N N . SER A 1 194 ? 14.18 27.281 23.016 1 91.5 194 SER A N 1
ATOM 1422 C CA . SER A 1 194 ? 15.031 26.281 23.641 1 91.5 194 SER A CA 1
ATOM 1423 C C . SER A 1 194 ? 16.344 26.125 22.891 1 91.5 194 SER A C 1
ATOM 1425 O O . SER A 1 194 ? 17.406 25.938 23.5 1 91.5 194 SER A O 1
ATOM 1427 N N . MET A 1 195 ? 16.297 26.266 21.656 1 90.62 195 MET A N 1
ATOM 1428 C CA . MET A 1 195 ? 17.5 26.172 20.844 1 90.62 195 MET A CA 1
ATOM 1429 C C . MET A 1 195 ? 18.422 27.359 21.109 1 90.62 195 MET A C 1
ATOM 1431 O O . MET A 1 195 ? 19.641 27.188 21.203 1 90.62 195 MET A O 1
ATOM 1435 N N . ASP A 1 196 ? 17.812 28.516 21.219 1 91.25 196 ASP A N 1
ATOM 1436 C CA . ASP A 1 196 ? 18.578 29.719 21.531 1 91.25 196 ASP A CA 1
ATOM 1437 C C . ASP A 1 196 ? 19.219 29.625 22.906 1 91.25 196 ASP A C 1
ATOM 1439 O O . ASP A 1 196 ? 20.344 30.062 23.109 1 91.25 196 ASP A O 1
ATOM 1443 N N . LEU A 1 197 ? 18.453 29.094 23.781 1 90.62 197 LEU A N 1
ATOM 1444 C CA . LEU A 1 197 ? 18.984 28.906 25.125 1 90.62 197 LEU A CA 1
ATOM 1445 C C . LEU A 1 197 ? 20.188 27.984 25.125 1 90.62 197 LEU A C 1
ATOM 1447 O O . LEU A 1 197 ? 21.172 28.219 25.828 1 90.62 197 LEU A O 1
ATOM 1451 N N . MET A 1 198 ? 20.062 27 24.344 1 90.94 198 MET A N 1
ATOM 1452 C CA . MET A 1 198 ? 21.188 26.062 24.25 1 90.94 198 MET A CA 1
ATOM 1453 C C . MET A 1 198 ? 22.406 26.75 23.656 1 90.94 198 MET A C 1
ATOM 1455 O O . MET A 1 198 ? 23.531 26.484 24.062 1 90.94 198 MET A O 1
ATOM 1459 N N . ARG A 1 199 ? 22.156 27.578 22.734 1 88.56 199 ARG A N 1
ATOM 1460 C CA . ARG A 1 199 ? 23.25 28.344 22.125 1 88.56 199 ARG A CA 1
ATOM 1461 C C . ARG A 1 199 ? 23.875 29.297 23.141 1 88.56 199 ARG A C 1
ATOM 1463 O O . ARG A 1 199 ? 25.109 29.453 23.172 1 88.56 199 ARG A O 1
ATOM 1470 N N . THR A 1 200 ? 23.078 29.875 23.875 1 92 200 THR A N 1
ATOM 1471 C CA . THR A 1 200 ? 23.547 30.797 24.906 1 92 200 THR A CA 1
ATOM 1472 C C . THR A 1 200 ? 24.438 30.078 25.906 1 92 200 THR A C 1
ATOM 1474 O O . THR A 1 200 ? 25.438 30.641 26.391 1 92 200 THR A O 1
ATOM 1477 N N . TYR A 1 201 ? 24.109 28.891 26.172 1 92.69 201 TYR A N 1
ATOM 1478 C CA . TYR A 1 201 ? 24.875 28.094 27.125 1 92.69 201 TYR A CA 1
ATOM 1479 C C . TYR A 1 201 ? 26.031 27.391 26.438 1 92.69 201 TYR A C 1
ATOM 1481 O O . TYR A 1 201 ? 26.719 26.562 27.047 1 92.69 201 TYR A O 1
ATOM 1489 N N . ALA A 1 202 ? 26.297 27.641 25.156 1 93.44 202 ALA A N 1
ATOM 1490 C CA . ALA A 1 202 ? 27.375 27.047 24.375 1 93.44 202 ALA A CA 1
ATOM 1491 C C . ALA A 1 202 ? 27.312 25.516 24.422 1 93.44 202 ALA A C 1
ATOM 1493 O O . ALA A 1 202 ? 28.328 24.859 24.641 1 93.44 202 ALA A O 1
ATOM 1494 N N . ALA A 1 203 ? 26.125 24.984 24.375 1 92.62 203 ALA A N 1
ATOM 1495 C CA . ALA A 1 203 ? 25.938 23.547 24.406 1 92.62 203 ALA A CA 1
ATOM 1496 C C . ALA A 1 203 ? 26.578 22.891 23.172 1 92.62 203 ALA A C 1
ATOM 1498 O O . ALA A 1 203 ? 26.531 23.453 22.078 1 92.62 203 ALA A O 1
ATOM 1499 N N . ARG A 1 204 ? 27.172 21.672 23.344 1 94.06 204 ARG A N 1
ATOM 1500 C CA . ARG A 1 204 ? 27.734 20.891 22.25 1 94.06 204 ARG A CA 1
ATOM 1501 C C . ARG A 1 204 ? 26.641 20.281 21.391 1 94.06 204 ARG A C 1
ATOM 1503 O O . ARG A 1 204 ? 25.516 20.047 21.859 1 94.06 204 ARG A O 1
ATOM 1510 N N . PRO A 1 205 ? 26.906 20.062 20.109 1 90 205 PRO A N 1
ATOM 1511 C CA . PRO A 1 205 ? 25.891 19.484 19.219 1 90 205 PRO A CA 1
ATOM 1512 C C . PRO A 1 205 ? 25.312 18.172 19.75 1 90 205 PRO A C 1
ATOM 1514 O O . PRO A 1 205 ? 24.125 17.906 19.562 1 90 205 PRO A O 1
ATOM 1517 N N . SER A 1 206 ? 26.156 17.422 20.344 1 92.56 206 SER A N 1
ATOM 1518 C CA . SER A 1 206 ? 25.672 16.156 20.906 1 92.56 206 SER A CA 1
ATOM 1519 C C . SER A 1 206 ? 24.719 16.406 22.062 1 92.56 206 SER A C 1
ATOM 1521 O O . SER A 1 206 ? 23.734 15.672 22.234 1 92.56 206 SER A O 1
ATOM 1523 N N . GLN A 1 207 ? 24.984 17.469 22.844 1 93 207 GLN A N 1
ATOM 1524 C CA . GLN A 1 207 ? 24.094 17.828 23.938 1 93 207 GLN A CA 1
ATOM 1525 C C . GLN A 1 207 ? 22.75 18.328 23.406 1 93 207 GLN A C 1
ATOM 1527 O O . GLN A 1 207 ? 21.688 17.969 23.953 1 93 207 GLN A O 1
ATOM 1532 N N . VAL A 1 208 ? 22.844 19.125 22.391 1 92.38 208 VAL A N 1
ATOM 1533 C CA . VAL A 1 208 ? 21.625 19.641 21.781 1 92.38 208 VAL A CA 1
ATOM 1534 C C . VAL A 1 208 ? 20.781 18.5 21.234 1 92.38 208 VAL A C 1
ATOM 1536 O O . VAL A 1 208 ? 19.562 18.453 21.438 1 92.38 208 VAL A O 1
ATOM 1539 N N . PHE A 1 209 ? 21.453 17.531 20.641 1 92.69 209 PHE A N 1
ATOM 1540 C CA . PHE A 1 209 ? 20.75 16.406 20.031 1 92.69 209 PHE A CA 1
ATOM 1541 C C . PHE A 1 209 ? 20.078 15.547 21.094 1 92.69 209 PHE A C 1
ATOM 1543 O O . PHE A 1 209 ? 18.875 15.297 21.031 1 92.69 209 PHE A O 1
ATOM 1550 N N . TRP A 1 210 ? 20.766 15.164 22.156 1 91.88 210 TRP A N 1
ATOM 1551 C CA . TRP A 1 210 ? 20.281 14.172 23.109 1 91.88 210 TRP A CA 1
ATOM 1552 C C . TRP A 1 210 ? 19.344 14.805 24.141 1 91.88 210 TRP A C 1
ATOM 1554 O O . TRP A 1 210 ? 18.438 14.148 24.641 1 91.88 210 TRP A O 1
ATOM 1564 N N . ARG A 1 211 ? 19.469 16.109 24.328 1 91.25 211 ARG A N 1
ATOM 1565 C CA . ARG A 1 211 ? 18.719 16.719 25.422 1 91.25 211 ARG A CA 1
ATOM 1566 C C . ARG A 1 211 ? 17.547 17.547 24.906 1 91.25 211 ARG A C 1
ATOM 1568 O O . ARG A 1 211 ? 16.594 17.812 25.625 1 91.25 211 ARG A O 1
ATOM 1575 N N . LEU A 1 212 ? 17.625 17.891 23.656 1 91.88 212 LEU A N 1
ATOM 1576 C CA . LEU A 1 212 ? 16.562 18.766 23.141 1 91.88 212 LEU A CA 1
ATOM 1577 C C . LEU A 1 212 ? 15.898 18.156 21.922 1 91.88 212 LEU A C 1
ATOM 1579 O O . LEU A 1 212 ? 14.703 17.875 21.938 1 91.88 212 LEU A O 1
ATOM 1583 N N . ARG A 1 213 ? 16.672 17.844 20.891 1 93.25 213 ARG A N 1
ATOM 1584 C CA . ARG A 1 213 ? 16.094 17.406 19.625 1 93.25 213 ARG A CA 1
ATOM 1585 C C . ARG A 1 213 ? 15.43 16.047 19.766 1 93.25 213 ARG A C 1
ATOM 1587 O O . ARG A 1 213 ? 14.297 15.852 19.312 1 93.25 213 ARG A O 1
ATOM 1594 N N . LEU A 1 214 ? 16.141 15.094 20.359 1 92.88 214 LEU A N 1
ATOM 1595 C CA . LEU A 1 214 ? 15.641 13.734 20.422 1 92.88 214 LEU A CA 1
ATOM 1596 C C . LEU A 1 214 ? 14.383 13.664 21.297 1 92.88 214 LEU A C 1
ATOM 1598 O O . LEU 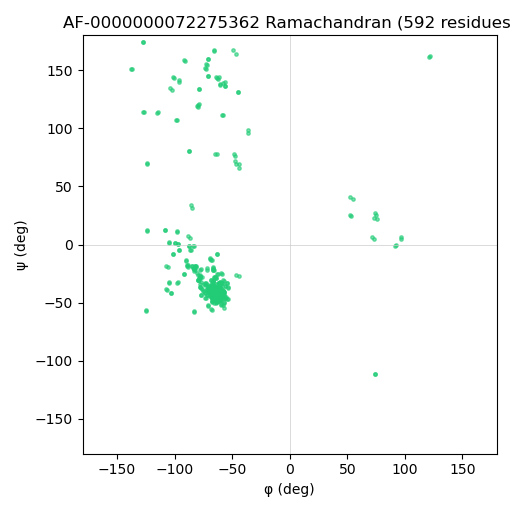A 1 214 ? 13.367 13.102 20.875 1 92.88 214 LEU A O 1
ATOM 1602 N N . PRO A 1 215 ? 14.414 14.266 22.422 1 91.75 215 PRO A N 1
ATOM 1603 C CA . PRO A 1 215 ? 13.188 14.266 23.234 1 91.75 215 PRO A CA 1
ATOM 1604 C C . PRO A 1 215 ? 12.023 14.953 22.516 1 91.75 215 PRO A C 1
ATOM 1606 O O . PRO A 1 215 ? 10.883 14.484 22.594 1 91.75 215 PRO A O 1
ATOM 1609 N N . ALA A 1 216 ? 12.281 16.016 21.844 1 92.06 216 ALA A N 1
ATOM 1610 C CA . ALA A 1 216 ? 11.242 16.719 21.109 1 92.06 216 ALA A CA 1
ATOM 1611 C C . ALA A 1 216 ? 10.695 15.875 19.953 1 92.06 216 ALA A C 1
ATOM 1613 O O . ALA A 1 216 ? 9.555 16.062 19.531 1 92.06 216 ALA A O 1
ATOM 1614 N N . ALA A 1 217 ? 11.477 14.898 19.5 1 95.12 217 ALA A N 1
ATOM 1615 C CA . ALA A 1 217 ? 11.133 14.109 18.328 1 95.12 217 ALA A CA 1
ATOM 1616 C C . ALA A 1 217 ? 10.32 12.875 18.719 1 95.12 217 ALA A C 1
ATOM 1618 O O . ALA A 1 217 ? 9.727 12.219 17.844 1 95.12 217 ALA A O 1
ATOM 1619 N N . LEU A 1 218 ? 10.281 12.562 19.969 1 94.5 218 LEU A N 1
ATOM 1620 C CA . LEU A 1 218 ? 9.734 11.289 20.422 1 94.5 218 LEU A CA 1
ATOM 1621 C C . LEU A 1 218 ? 8.25 11.18 20.078 1 94.5 218 LEU A C 1
ATOM 1623 O O . LEU A 1 218 ? 7.809 10.156 19.531 1 94.5 218 LEU A O 1
ATOM 1627 N N . PRO A 1 219 ? 7.453 12.258 20.328 1 92.56 219 PRO A N 1
ATOM 1628 C CA . PRO A 1 219 ? 6.047 12.141 19.938 1 92.56 219 PRO A CA 1
ATOM 1629 C C . PRO A 1 219 ? 5.863 11.938 18.438 1 92.56 219 PRO A C 1
ATOM 1631 O O . PRO A 1 219 ? 4.969 11.195 18.016 1 92.56 219 PRO A O 1
ATOM 1634 N N . TYR A 1 220 ? 6.734 12.523 17.688 1 92.44 220 TYR A N 1
ATOM 1635 C CA . TYR A 1 220 ? 6.695 12.367 16.25 1 92.44 220 TYR A CA 1
ATOM 1636 C C . TYR A 1 220 ? 7.098 10.953 15.836 1 92.44 220 TYR A C 1
ATOM 1638 O O . TYR A 1 220 ? 6.496 10.367 14.93 1 92.44 220 TYR A O 1
ATOM 1646 N N . LEU A 1 221 ? 8.039 10.469 16.516 1 95.5 221 LEU A N 1
ATOM 1647 C CA . LEU A 1 221 ? 8.508 9.117 16.219 1 95.5 221 LEU A CA 1
ATOM 1648 C C . LEU A 1 221 ? 7.406 8.094 16.469 1 95.5 221 LEU A C 1
ATOM 1650 O O . LEU A 1 221 ? 7.129 7.258 15.602 1 95.5 221 LEU A O 1
ATOM 1654 N N . PHE A 1 222 ? 6.793 8.172 17.578 1 95.38 222 PHE A N 1
ATOM 1655 C CA . PHE A 1 222 ? 5.785 7.176 17.922 1 95.38 222 PHE A CA 1
ATOM 1656 C C . PHE A 1 222 ? 4.559 7.316 17.016 1 95.38 222 PHE A C 1
ATOM 1658 O O . PHE A 1 222 ? 3.945 6.32 16.641 1 95.38 222 PHE A O 1
ATOM 1665 N N . ALA A 1 223 ? 4.168 8.562 16.703 1 90.88 223 ALA A N 1
ATOM 1666 C CA . ALA A 1 223 ? 3.088 8.758 15.742 1 90.88 223 ALA A CA 1
ATOM 1667 C C . ALA A 1 223 ? 3.424 8.117 14.398 1 90.88 223 ALA A C 1
ATOM 1669 O O . ALA A 1 223 ? 2.582 7.445 13.797 1 90.88 223 ALA A O 1
ATOM 1670 N N . SER A 1 224 ? 4.625 8.258 14.016 1 94.25 224 SER A N 1
ATOM 1671 C CA . SER A 1 224 ? 5.059 7.695 12.742 1 94.25 224 SER A CA 1
ATOM 1672 C C . SER A 1 224 ? 5.188 6.18 12.82 1 94.25 224 SER A C 1
ATOM 1674 O O . SER A 1 224 ? 4.953 5.477 11.836 1 94.25 224 SER A O 1
ATOM 1676 N N . MET A 1 225 ? 5.559 5.707 13.977 1 96.38 225 MET A N 1
ATOM 1677 C CA . MET A 1 225 ? 5.703 4.266 14.156 1 96.38 225 MET A CA 1
ATOM 1678 C C . MET A 1 225 ? 4.352 3.568 14.07 1 96.38 225 MET A C 1
ATOM 1680 O O . MET A 1 225 ? 4.262 2.43 13.609 1 96.38 225 MET A O 1
ATOM 1684 N N . LYS A 1 226 ? 3.334 4.188 14.539 1 92.62 226 LYS A N 1
ATOM 1685 C CA . LYS A 1 226 ? 1.996 3.613 14.422 1 92.62 226 LYS A CA 1
ATOM 1686 C C . LYS A 1 226 ? 1.589 3.445 12.961 1 92.62 226 LYS A C 1
ATOM 1688 O O . LYS A 1 226 ? 1.006 2.426 12.586 1 92.62 226 LYS A O 1
ATOM 1693 N N . VAL A 1 227 ? 1.92 4.371 12.141 1 87.38 227 VAL A N 1
ATOM 1694 C CA . VAL A 1 227 ? 1.672 4.285 10.703 1 87.38 227 VAL A CA 1
ATOM 1695 C C . VAL A 1 227 ? 2.588 3.23 10.086 1 87.38 227 VAL A C 1
ATOM 1697 O O . VAL A 1 227 ? 2.15 2.424 9.266 1 87.38 227 VAL A O 1
ATOM 1700 N N . ALA A 1 228 ? 3.781 3.217 10.562 1 94.5 228 ALA A N 1
ATOM 1701 C CA . ALA A 1 228 ? 4.816 2.348 10.008 1 94.5 228 ALA A CA 1
ATOM 1702 C C . ALA A 1 228 ? 4.5 0.879 10.281 1 94.5 228 ALA A C 1
ATOM 1704 O O . ALA A 1 228 ? 4.723 0.021 9.422 1 94.5 228 ALA A O 1
ATOM 1705 N N . ILE A 1 229 ? 4.059 0.612 11.469 1 95.56 229 ILE A N 1
ATOM 1706 C CA . ILE A 1 229 ? 3.822 -0.786 11.812 1 95.56 229 ILE A CA 1
ATOM 1707 C C . ILE A 1 229 ? 2.668 -1.333 10.977 1 95.56 229 ILE A C 1
ATOM 1709 O O . ILE A 1 229 ? 2.67 -2.506 10.594 1 95.56 229 ILE A O 1
ATOM 1713 N N . ALA A 1 230 ? 1.666 -0.538 10.727 1 89.19 230 ALA A N 1
ATOM 1714 C CA . ALA A 1 230 ? 0.583 -0.933 9.828 1 89.19 230 ALA A CA 1
ATOM 1715 C C . ALA A 1 230 ? 1.104 -1.183 8.414 1 89.19 230 ALA A C 1
ATOM 1717 O O . ALA A 1 230 ? 0.713 -2.154 7.766 1 89.19 230 ALA A O 1
ATOM 1718 N N . ALA A 1 231 ? 1.986 -0.332 7.961 1 88.94 231 ALA A N 1
ATOM 1719 C CA . ALA A 1 231 ? 2.596 -0.498 6.645 1 88.94 231 ALA A CA 1
ATOM 1720 C C . ALA A 1 231 ? 3.445 -1.764 6.59 1 88.94 231 ALA A C 1
ATOM 1722 O O . ALA A 1 231 ? 3.484 -2.449 5.566 1 88.94 231 ALA A O 1
ATOM 1723 N N . ALA A 1 232 ? 4.117 -1.992 7.684 1 94.69 232 ALA A N 1
ATOM 1724 C CA . ALA A 1 232 ? 4.941 -3.195 7.758 1 94.69 232 ALA A CA 1
ATOM 1725 C C . ALA A 1 232 ? 4.094 -4.453 7.598 1 94.69 232 ALA A C 1
ATOM 1727 O O . ALA A 1 232 ? 4.52 -5.422 6.969 1 94.69 232 ALA A O 1
ATOM 1728 N N . LEU A 1 233 ? 2.986 -4.453 8.211 1 93.19 233 LEU A N 1
ATOM 1729 C CA . LEU A 1 233 ? 2.088 -5.594 8.062 1 93.19 233 LEU A CA 1
ATOM 1730 C C . LEU A 1 233 ? 1.68 -5.777 6.605 1 93.19 233 LEU A C 1
ATOM 1732 O O . LEU A 1 233 ? 1.65 -6.902 6.102 1 93.19 233 LEU A O 1
ATOM 1736 N N . VAL A 1 234 ? 1.376 -4.73 5.93 1 87.94 234 VAL A N 1
ATOM 1737 C CA . VAL A 1 234 ? 1.047 -4.781 4.508 1 87.94 234 VAL A CA 1
ATOM 1738 C C . VAL A 1 234 ? 2.203 -5.41 3.734 1 87.94 234 VAL A C 1
ATOM 1740 O O . VAL A 1 234 ? 1.987 -6.266 2.871 1 87.94 234 VAL A O 1
ATOM 1743 N N . GLY A 1 235 ? 3.367 -5.02 4.062 1 90 235 GLY A N 1
ATOM 1744 C CA . GLY A 1 235 ? 4.539 -5.582 3.416 1 90 235 GLY A CA 1
ATOM 1745 C C . GLY A 1 235 ? 4.672 -7.082 3.613 1 90 235 GLY A C 1
ATOM 1746 O O . GLY A 1 235 ? 4.996 -7.809 2.676 1 90 235 GLY A O 1
ATOM 1747 N N . ALA A 1 236 ? 4.441 -7.484 4.836 1 92.94 236 ALA A N 1
ATOM 1748 C CA . ALA A 1 236 ? 4.523 -8.914 5.121 1 92.94 236 ALA A CA 1
ATOM 1749 C C . ALA A 1 236 ? 3.492 -9.695 4.312 1 92.94 236 ALA A C 1
ATOM 1751 O O . ALA A 1 236 ? 3.801 -10.742 3.746 1 92.94 236 ALA A O 1
ATOM 1752 N N . ILE A 1 237 ? 2.336 -9.188 4.23 1 90 237 ILE A N 1
ATOM 1753 C CA . ILE A 1 237 ? 1.263 -9.852 3.5 1 90 237 ILE A CA 1
ATOM 1754 C C . ILE A 1 237 ? 1.602 -9.898 2.012 1 90 237 ILE A C 1
ATOM 1756 O O . ILE A 1 237 ? 1.43 -10.93 1.36 1 90 237 ILE A O 1
ATOM 1760 N N . VAL A 1 238 ? 2.111 -8.82 1.508 1 85.81 238 VAL A N 1
ATOM 1761 C CA . VAL A 1 238 ? 2.502 -8.742 0.104 1 85.81 238 VAL A CA 1
ATOM 1762 C C . VAL A 1 238 ? 3.564 -9.797 -0.193 1 85.81 238 VAL A C 1
ATOM 1764 O O . VAL A 1 238 ? 3.543 -10.43 -1.252 1 85.81 238 VAL A O 1
ATOM 1767 N N . GLY A 1 239 ? 4.457 -9.984 0.718 1 87.69 239 GLY A N 1
ATOM 1768 C CA . GLY A 1 239 ? 5.523 -10.961 0.555 1 87.69 239 GLY A CA 1
ATOM 1769 C C . GLY A 1 239 ? 5.027 -12.398 0.585 1 87.69 239 GLY A C 1
ATOM 1770 O O . GLY A 1 239 ? 5.754 -13.312 0.205 1 87.69 239 GLY A O 1
ATOM 1771 N N . GLU A 1 240 ? 3.844 -12.555 0.976 1 88.06 240 GLU A N 1
ATOM 1772 C CA . GLU A 1 240 ? 3.287 -13.898 1.097 1 88.06 240 GLU A CA 1
ATOM 1773 C C . GLU A 1 240 ? 2.494 -14.281 -0.149 1 88.06 240 GLU A C 1
ATOM 1775 O O . GLU A 1 240 ? 2.061 -15.43 -0.288 1 88.06 240 GLU A O 1
ATOM 1780 N N . LEU A 1 241 ? 2.326 -13.375 -1.108 1 78.06 241 LEU A N 1
ATOM 1781 C CA . LEU A 1 241 ? 1.464 -13.609 -2.26 1 78.06 241 LEU A CA 1
ATOM 1782 C C . LEU A 1 241 ? 2.199 -14.406 -3.336 1 78.06 241 LEU A C 1
ATOM 1784 O O . LEU A 1 241 ? 1.646 -15.352 -3.906 1 78.06 241 LEU A O 1
ATOM 1788 N N . PRO A 1 242 ? 3.42 -13.953 -3.922 1 66.62 242 PRO A N 1
ATOM 1789 C CA . PRO A 1 242 ? 4.043 -14.594 -5.082 1 66.62 242 PRO A CA 1
ATOM 1790 C C . PRO A 1 242 ? 4.355 -16.062 -4.848 1 66.62 242 PRO A C 1
ATOM 1792 O O . PRO A 1 242 ? 4.395 -16.859 -5.797 1 66.62 242 PRO A O 1
ATOM 1795 N N . THR A 1 243 ? 5.039 -16.406 -3.797 1 56.91 243 THR A N 1
ATOM 1796 C CA . THR A 1 243 ? 5.75 -17.688 -3.787 1 56.91 243 THR A CA 1
ATOM 1797 C C . THR A 1 243 ? 4.824 -18.828 -3.357 1 56.91 243 THR A C 1
ATOM 1799 O O . THR A 1 243 ? 5.285 -19.922 -3.053 1 56.91 243 THR A O 1
ATOM 1802 N N . GLY A 1 244 ? 3.516 -18.562 -3.75 1 58.12 244 GLY A N 1
ATOM 1803 C CA . GLY A 1 244 ? 2.891 -19.781 -3.254 1 58.12 244 GLY A CA 1
ATOM 1804 C C . GLY A 1 244 ? 3.188 -20.047 -1.791 1 58.12 244 GLY A C 1
ATOM 1805 O O . GLY A 1 244 ? 3.412 -21.203 -1.4 1 58.12 244 GLY A O 1
ATOM 1806 N N . ALA A 1 245 ? 3.492 -19.016 -1.094 1 57.84 245 ALA A N 1
ATOM 1807 C CA . ALA A 1 245 ? 3.811 -19.203 0.32 1 57.84 245 ALA A CA 1
ATOM 1808 C C . ALA A 1 245 ? 2.807 -20.141 0.989 1 57.84 245 ALA A C 1
ATOM 1810 O O . ALA A 1 245 ? 1.605 -20.062 0.724 1 57.84 245 ALA A O 1
ATOM 1811 N N . ALA A 1 246 ? 3.447 -21.031 1.645 1 68.75 246 ALA A N 1
ATOM 1812 C CA . ALA A 1 246 ? 2.65 -22.078 2.264 1 68.75 246 ALA A CA 1
ATOM 1813 C C . ALA A 1 246 ? 2.061 -21.609 3.592 1 68.75 246 ALA A C 1
ATOM 1815 O O . ALA A 1 246 ? 1.036 -22.141 4.039 1 68.75 246 ALA A O 1
ATOM 1816 N N . MET A 1 247 ? 2.742 -20.484 4.102 1 89.44 247 MET A N 1
ATOM 1817 C CA . MET A 1 247 ? 2.268 -20.094 5.422 1 89.44 247 MET A CA 1
ATOM 1818 C C . MET A 1 247 ? 2.121 -18.578 5.516 1 89.44 247 MET A C 1
ATOM 1820 O O . MET A 1 247 ? 2.857 -17.828 4.863 1 89.44 247 MET A O 1
ATOM 1824 N N . GLY A 1 248 ? 1.176 -18.094 6.375 1 94 248 GLY A N 1
ATOM 1825 C CA . GLY A 1 248 ? 0.881 -16.688 6.578 1 94 248 GLY A CA 1
ATOM 1826 C C . GLY A 1 248 ? -0.561 -16.328 6.273 1 94 248 GLY A C 1
ATOM 1827 O O . GLY A 1 248 ? -1.246 -17.047 5.547 1 94 248 GLY A O 1
ATOM 1828 N N . LEU A 1 249 ? -0.976 -15.242 6.77 1 93.31 249 LEU A N 1
ATOM 1829 C CA . LEU A 1 249 ? -2.35 -14.797 6.559 1 93.31 249 LEU A CA 1
ATOM 1830 C C . LEU A 1 249 ? -2.594 -14.461 5.09 1 93.31 249 LEU A C 1
ATOM 1832 O O . LEU A 1 249 ? -3.666 -14.75 4.555 1 93.31 249 LEU A O 1
ATOM 1836 N N . GLY A 1 250 ? -1.61 -13.844 4.465 1 89.25 250 GLY A N 1
ATOM 1837 C CA . GLY A 1 250 ? -1.721 -13.578 3.041 1 89.25 250 GLY A CA 1
ATOM 1838 C C . GLY A 1 250 ? -1.833 -14.836 2.203 1 89.25 250 GLY A C 1
ATOM 1839 O O . GLY A 1 250 ? -2.605 -14.883 1.243 1 89.25 250 GLY A O 1
ATOM 1840 N N . ALA A 1 251 ? -1.068 -15.789 2.559 1 88.75 251 ALA A N 1
ATOM 1841 C CA . ALA A 1 251 ? -1.133 -17.078 1.861 1 88.75 251 ALA A CA 1
ATOM 1842 C C . ALA A 1 251 ? -2.51 -17.719 2.018 1 88.75 251 ALA A C 1
ATOM 1844 O O . ALA A 1 251 ? -3.047 -18.281 1.065 1 88.75 251 ALA A O 1
ATOM 1845 N N . ARG A 1 252 ? -2.986 -17.594 3.221 1 89.69 252 ARG A N 1
ATOM 1846 C CA . ARG A 1 252 ? -4.309 -18.172 3.477 1 89.69 252 ARG A CA 1
ATOM 1847 C C . ARG A 1 252 ? -5.383 -17.422 2.689 1 89.69 252 ARG A C 1
ATOM 1849 O O . ARG A 1 252 ? -6.336 -18.031 2.203 1 89.69 252 ARG A O 1
ATOM 1856 N N . LEU A 1 253 ? -5.266 -16.156 2.59 1 88.12 253 LEU A N 1
ATOM 1857 C CA . LEU A 1 253 ? -6.195 -15.352 1.804 1 88.12 253 LEU A CA 1
ATOM 1858 C C . LEU A 1 253 ? -6.16 -15.758 0.336 1 88.12 253 LEU A C 1
ATOM 1860 O O . LEU A 1 253 ? -7.211 -15.945 -0.284 1 88.12 253 LEU A O 1
ATOM 1864 N N . LEU A 1 254 ? -4.965 -15.922 -0.165 1 83 254 LEU A N 1
ATOM 1865 C CA . LEU A 1 254 ? -4.816 -16.281 -1.572 1 83 254 LEU A CA 1
ATOM 1866 C C . LEU A 1 254 ? -5.348 -17.688 -1.841 1 83 254 LEU A C 1
ATOM 1868 O O . LEU A 1 254 ? -6.012 -17.922 -2.852 1 83 254 LEU A O 1
ATOM 1872 N N . ALA A 1 255 ? -5.027 -18.609 -0.975 1 84.81 255 ALA A N 1
ATOM 1873 C CA . ALA A 1 255 ? -5.523 -19.969 -1.12 1 84.81 255 ALA A CA 1
ATOM 1874 C C . ALA A 1 255 ? -7.047 -20 -1.106 1 84.81 255 ALA A C 1
ATOM 1876 O O . ALA A 1 255 ? -7.668 -20.719 -1.894 1 84.81 255 ALA A O 1
ATOM 1877 N N . GLY A 1 256 ? -7.629 -19.219 -0.198 1 85.25 256 GLY A N 1
ATOM 1878 C CA . GLY A 1 256 ? -9.078 -19.125 -0.158 1 85.25 256 GLY A CA 1
ATOM 1879 C C . GLY A 1 256 ? -9.68 -18.594 -1.444 1 85.25 256 GLY A C 1
ATOM 1880 O O . GLY A 1 256 ? -10.734 -19.062 -1.884 1 85.25 256 GLY A O 1
ATOM 1881 N N . SER A 1 257 ? -9.031 -17.688 -2.031 1 81.38 257 SER A N 1
ATOM 1882 C CA . SER A 1 257 ? -9.492 -17.125 -3.289 1 81.38 257 SER A CA 1
ATOM 1883 C C . SER A 1 257 ? -9.383 -18.125 -4.43 1 81.38 257 SER A C 1
ATOM 1885 O O . SER A 1 257 ? -10.273 -18.203 -5.277 1 81.38 257 SER A O 1
ATOM 1887 N N . TYR A 1 258 ? -8.32 -18.922 -4.43 1 77.56 258 TYR A N 1
ATOM 1888 C CA . TYR A 1 258 ? -8.062 -19.875 -5.496 1 77.56 258 TYR A CA 1
ATOM 1889 C C . TYR A 1 258 ? -9.031 -21.047 -5.414 1 77.56 258 TYR A C 1
ATOM 1891 O O . TYR A 1 258 ? -9.5 -21.547 -6.441 1 77.56 258 TYR A O 1
ATOM 1899 N N . TYR A 1 259 ? -9.352 -21.359 -4.207 1 83.12 259 TYR A N 1
ATOM 1900 C CA . TYR A 1 259 ? -10.148 -22.578 -4.039 1 83.12 259 TYR A CA 1
ATOM 1901 C C . TYR A 1 259 ? -11.602 -22.234 -3.73 1 83.12 259 TYR A C 1
ATOM 1903 O O . TYR A 1 259 ? -12.398 -23.125 -3.428 1 83.12 259 TYR A O 1
ATOM 1911 N N . GLY A 1 260 ? -11.906 -21.016 -3.686 1 82.81 260 GLY A N 1
ATOM 1912 C CA . GLY A 1 260 ? -13.281 -20.594 -3.465 1 82.81 260 GLY A CA 1
ATOM 1913 C C . GLY A 1 260 ? -13.734 -20.75 -2.027 1 82.81 260 GLY A C 1
ATOM 1914 O O . GLY A 1 260 ? -14.922 -20.938 -1.764 1 82.81 260 GLY A O 1
ATOM 1915 N N . GLN A 1 261 ? -12.781 -20.797 -1.151 1 89.31 261 GLN A N 1
ATOM 1916 C CA . GLN A 1 261 ? -13.117 -20.906 0.266 1 89.31 261 GLN A CA 1
ATOM 1917 C C . GLN A 1 261 ? -13.32 -19.516 0.882 1 89.31 261 GLN A C 1
ATOM 1919 O O . GLN A 1 261 ? -12.492 -19.047 1.661 1 89.31 261 GLN A O 1
ATOM 1924 N N . THR A 1 262 ? -14.492 -19.031 0.64 1 90.56 262 THR A N 1
ATOM 1925 C CA . THR A 1 262 ? -14.789 -17.625 0.932 1 90.56 262 THR A CA 1
ATOM 1926 C C . THR A 1 262 ? -14.828 -17.391 2.438 1 90.56 262 THR A C 1
ATOM 1928 O O . THR A 1 262 ? -14.336 -16.359 2.918 1 90.56 262 THR A O 1
ATOM 1931 N N . VAL A 1 263 ? -15.352 -18.312 3.17 1 93.56 263 VAL A N 1
ATOM 1932 C CA . VAL A 1 263 ? -15.469 -18.125 4.613 1 93.56 263 VAL A CA 1
ATOM 1933 C C . VAL A 1 263 ? -14.07 -18.062 5.238 1 93.56 263 VAL A C 1
ATOM 1935 O O . VAL A 1 263 ? -13.805 -17.203 6.082 1 93.56 263 VAL A O 1
ATOM 1938 N N . GLN A 1 264 ? -13.234 -18.922 4.797 1 91.75 264 GLN A N 1
ATOM 1939 C CA . GLN A 1 264 ? -11.859 -18.938 5.285 1 91.75 264 GLN A CA 1
ATOM 1940 C C . GLN A 1 264 ? -11.133 -17.641 4.922 1 91.75 264 GLN A C 1
ATOM 1942 O O . GLN A 1 264 ? -10.344 -17.125 5.715 1 91.75 264 GLN A O 1
ATOM 1947 N N . MET A 1 265 ? -11.359 -17.203 3.777 1 90.94 265 MET A N 1
ATOM 1948 C CA . MET A 1 265 ? -10.75 -15.961 3.307 1 90.94 265 MET A CA 1
ATOM 1949 C C . MET A 1 265 ? -11.141 -14.789 4.199 1 90.94 265 MET A C 1
ATOM 1951 O O . MET A 1 265 ? -10.289 -14.008 4.613 1 90.94 265 MET A O 1
ATOM 1955 N N . TRP A 1 266 ? -12.398 -14.719 4.5 1 91.75 266 TRP A N 1
ATOM 1956 C CA . TRP A 1 266 ? -12.891 -13.633 5.332 1 91.75 266 TRP A CA 1
ATOM 1957 C C . TRP A 1 266 ? -12.375 -13.758 6.762 1 91.75 266 TRP A C 1
ATOM 1959 O O . TRP A 1 266 ? -12.078 -12.758 7.414 1 91.75 266 TRP A O 1
ATOM 1969 N N . ALA A 1 267 ? -12.312 -14.945 7.223 1 94.25 267 ALA A N 1
ATOM 1970 C CA . ALA A 1 267 ? -11.75 -15.156 8.555 1 94.25 267 ALA A CA 1
ATOM 1971 C C . ALA A 1 267 ? -10.297 -14.688 8.617 1 94.25 267 ALA A C 1
ATOM 1973 O O . ALA A 1 267 ? -9.891 -14.047 9.586 1 94.25 267 ALA A O 1
ATOM 1974 N N . ALA A 1 268 ? -9.523 -15.031 7.613 1 93.19 268 ALA A N 1
ATOM 1975 C CA . ALA A 1 268 ? -8.133 -14.586 7.543 1 93.19 268 ALA A CA 1
ATOM 1976 C C . ALA A 1 268 ? -8.047 -13.062 7.488 1 93.19 268 ALA A C 1
ATOM 1978 O O . ALA A 1 268 ? -7.141 -12.461 8.07 1 93.19 268 ALA A O 1
ATOM 1979 N N . LEU A 1 269 ? -8.961 -12.492 6.809 1 90.94 269 LEU A N 1
ATOM 1980 C CA . LEU A 1 269 ? -9.016 -11.031 6.715 1 90.94 269 LEU A CA 1
ATOM 1981 C C . LEU A 1 269 ? -9.258 -10.406 8.086 1 90.94 269 LEU A C 1
ATOM 1983 O O . LEU A 1 269 ? -8.602 -9.43 8.445 1 90.94 269 LEU A O 1
ATOM 1987 N N . VAL A 1 270 ? -10.211 -10.938 8.781 1 91.31 270 VAL A N 1
ATOM 1988 C CA . VAL A 1 270 ? -10.516 -10.43 10.109 1 91.31 270 VAL A CA 1
ATOM 1989 C C . VAL A 1 270 ? -9.305 -10.602 11.023 1 91.31 270 VAL A C 1
ATOM 1991 O O . VAL A 1 270 ? -8.984 -9.711 11.82 1 91.31 270 VAL A O 1
ATOM 1994 N N . MET A 1 271 ? -8.648 -11.695 10.875 1 93.44 271 MET A N 1
ATOM 1995 C CA . MET A 1 271 ? -7.453 -11.938 11.672 1 93.44 271 MET A CA 1
ATOM 1996 C C . MET A 1 271 ? -6.359 -10.938 11.32 1 93.44 271 MET A C 1
ATOM 1998 O O . MET A 1 271 ? -5.641 -10.461 12.203 1 93.44 271 MET A O 1
ATOM 2002 N N . ALA A 1 272 ? -6.215 -10.68 10.062 1 92.25 272 ALA A N 1
ATOM 2003 C CA . ALA A 1 272 ? -5.23 -9.695 9.633 1 92.25 272 ALA A CA 1
ATOM 2004 C C . ALA A 1 272 ? -5.539 -8.32 10.227 1 92.25 272 ALA A C 1
ATOM 2006 O O . ALA A 1 272 ? -4.633 -7.605 10.656 1 92.25 272 ALA A O 1
ATOM 2007 N N . ALA A 1 273 ? -6.797 -7.961 10.211 1 88.31 273 ALA A N 1
ATOM 2008 C CA . ALA A 1 273 ? -7.215 -6.695 10.812 1 88.31 273 ALA A CA 1
ATOM 2009 C C . ALA A 1 273 ? -6.93 -6.676 12.312 1 88.31 273 ALA A C 1
ATOM 2011 O O . ALA A 1 273 ? -6.449 -5.676 12.844 1 88.31 273 ALA A O 1
ATOM 2012 N N . ALA A 1 274 ? -7.262 -7.75 12.953 1 91.75 274 ALA A N 1
ATOM 2013 C CA . ALA A 1 274 ? -7 -7.871 14.383 1 91.75 274 ALA A CA 1
ATOM 2014 C C . ALA A 1 274 ? -5.508 -7.766 14.68 1 91.75 274 ALA A C 1
ATOM 2016 O O . ALA A 1 274 ? -5.102 -7.125 15.648 1 91.75 274 ALA A O 1
ATOM 2017 N N . LEU A 1 275 ? -4.723 -8.398 13.867 1 93.62 275 LEU A N 1
ATOM 2018 C CA . LEU A 1 275 ? -3.273 -8.328 14.031 1 93.62 275 LEU A CA 1
ATOM 2019 C C . LEU A 1 275 ? -2.779 -6.891 13.875 1 93.62 275 LEU A C 1
ATOM 2021 O O . LEU A 1 275 ? -1.933 -6.434 14.648 1 93.62 275 LEU A O 1
ATOM 2025 N N . SER A 1 276 ? -3.27 -6.258 12.906 1 91.25 276 SER A N 1
ATOM 2026 C CA . SER A 1 276 ? -2.891 -4.863 12.688 1 91.25 276 SER A CA 1
ATOM 2027 C C . SER A 1 276 ? -3.193 -4.012 13.922 1 91.25 276 SER A C 1
ATOM 2029 O O . SER A 1 276 ? -2.334 -3.264 14.391 1 91.25 276 SER A O 1
ATOM 2031 N N . LEU A 1 277 ? -4.414 -4.117 14.445 1 89.44 277 LEU A N 1
ATOM 2032 C CA . LEU A 1 277 ? -4.812 -3.363 15.625 1 89.44 277 LEU A CA 1
ATOM 2033 C C . LEU A 1 277 ? -3.93 -3.709 16.812 1 89.44 277 LEU A C 1
ATOM 2035 O O . LEU A 1 277 ? -3.549 -2.826 17.594 1 89.44 277 LEU A O 1
ATOM 2039 N N . PHE A 1 278 ? -3.67 -4.953 16.906 1 94.75 278 PHE A N 1
ATOM 2040 C CA . PHE A 1 278 ? -2.83 -5.414 18 1 94.75 278 PHE A CA 1
ATOM 2041 C C . PHE A 1 278 ? -1.436 -4.805 17.922 1 94.75 278 PHE A C 1
ATOM 2043 O O . PHE A 1 278 ? -0.888 -4.344 18.922 1 94.75 278 PHE A O 1
ATOM 2050 N N . LEU A 1 279 ? -0.862 -4.816 16.781 1 95.44 279 LEU A N 1
ATOM 2051 C CA . LEU A 1 279 ? 0.483 -4.285 16.594 1 95.44 279 LEU A CA 1
ATOM 2052 C C . LEU A 1 279 ? 0.516 -2.781 16.844 1 95.44 279 LEU A C 1
ATOM 2054 O O . LEU A 1 279 ? 1.453 -2.275 17.469 1 95.44 279 LEU A O 1
ATOM 2058 N N . VAL A 1 280 ? -0.46 -2.082 16.375 1 92 280 VAL A N 1
ATOM 2059 C CA . VAL A 1 280 ? -0.545 -0.65 16.641 1 92 280 VAL A CA 1
ATOM 2060 C C . VAL A 1 280 ? -0.675 -0.405 18.141 1 92 280 VAL A C 1
ATOM 2062 O O . VAL A 1 280 ? -0.066 0.521 18.672 1 92 280 VAL A O 1
ATOM 2065 N N . PHE A 1 281 ? -1.483 -1.204 18.797 1 93.69 281 PHE A N 1
ATOM 2066 C CA . PHE A 1 281 ? -1.646 -1.121 20.234 1 93.69 281 PHE A CA 1
ATOM 2067 C C . PHE A 1 281 ? -0.31 -1.309 20.938 1 93.69 281 PHE A C 1
ATOM 2069 O O . PHE A 1 281 ? -0.004 -0.597 21.906 1 93.69 281 PHE A O 1
ATOM 2076 N N . LEU A 1 282 ? 0.456 -2.221 20.484 1 96.56 282 LEU A N 1
ATOM 2077 C CA . LEU A 1 282 ? 1.765 -2.471 21.078 1 96.56 282 LEU A CA 1
ATOM 2078 C C . LEU A 1 282 ? 2.66 -1.241 20.953 1 96.56 282 LEU A C 1
ATOM 2080 O O . LEU A 1 282 ? 3.387 -0.904 21.891 1 96.56 282 LEU A O 1
ATOM 2084 N N . VAL A 1 283 ? 2.662 -0.624 19.828 1 96.25 283 VAL A N 1
ATOM 2085 C CA . VAL A 1 283 ? 3.438 0.599 19.656 1 96.25 283 VAL A CA 1
ATOM 2086 C C . VAL A 1 283 ? 2.934 1.676 20.609 1 96.25 283 VAL A C 1
ATOM 2088 O O . VAL A 1 283 ? 3.729 2.396 21.219 1 96.25 283 VAL A O 1
ATOM 2091 N N . GLY A 1 284 ? 1.604 1.808 20.734 1 94.62 284 GLY A N 1
ATOM 2092 C CA . GLY A 1 284 ? 1.03 2.736 21.688 1 94.62 284 GLY A CA 1
ATOM 2093 C C . GLY A 1 284 ? 1.453 2.455 23.125 1 94.62 284 GLY A C 1
ATOM 2094 O O . GLY A 1 284 ? 1.719 3.381 23.891 1 94.62 284 GLY A O 1
ATOM 2095 N N . ARG A 1 285 ? 1.485 1.254 23.484 1 95.56 285 ARG A N 1
ATOM 2096 C CA . ARG A 1 285 ? 1.914 0.864 24.828 1 95.56 285 ARG A CA 1
ATOM 2097 C C . ARG A 1 285 ? 3.381 1.212 25.047 1 95.56 285 ARG A C 1
ATOM 2099 O O . ARG A 1 285 ? 3.762 1.639 26.141 1 95.56 285 ARG A O 1
ATOM 2106 N N . ALA A 1 286 ? 4.164 0.979 24.047 1 96.38 286 ALA A N 1
ATOM 2107 C CA . ALA A 1 286 ? 5.566 1.373 24.141 1 96.38 286 ALA A CA 1
ATOM 2108 C C . ALA A 1 286 ? 5.703 2.881 24.328 1 96.38 286 ALA A C 1
ATOM 2110 O O . ALA A 1 286 ? 6.539 3.342 25.109 1 96.38 286 ALA A O 1
ATOM 2111 N N . GLU A 1 287 ? 4.949 3.594 23.547 1 94.69 287 GLU A N 1
ATOM 2112 C CA . GLU A 1 287 ? 4.922 5.047 23.703 1 94.69 287 GLU A CA 1
ATOM 2113 C C . GLU A 1 287 ? 4.594 5.438 25.141 1 94.69 287 GLU A C 1
ATOM 2115 O O . GLU A 1 287 ? 5.258 6.297 25.719 1 94.69 287 GLU A O 1
ATOM 2120 N N . TRP A 1 288 ? 3.574 4.805 25.672 1 94.25 288 TRP A N 1
ATOM 2121 C CA . TRP A 1 288 ? 3.125 5.074 27.031 1 94.25 288 TRP A CA 1
ATOM 2122 C C . TRP A 1 288 ? 4.234 4.789 28.031 1 94.25 288 TRP A C 1
ATOM 2124 O O . TRP A 1 288 ? 4.465 5.578 28.953 1 94.25 288 TRP A O 1
ATOM 2134 N N . LEU A 1 289 ? 4.91 3.785 27.906 1 94.19 289 LEU A N 1
ATOM 2135 C CA . LEU A 1 289 ? 5.992 3.4 28.797 1 94.19 289 LEU A CA 1
ATOM 2136 C C . LEU A 1 289 ? 7.129 4.414 28.75 1 94.19 289 LEU A C 1
ATOM 2138 O O . LEU A 1 289 ? 7.688 4.781 29.781 1 94.19 289 LEU A O 1
ATOM 2142 N N . VAL A 1 290 ? 7.457 4.828 27.547 1 92.56 290 VAL A N 1
ATOM 2143 C CA . VAL A 1 290 ? 8.539 5.797 27.375 1 92.56 290 VAL A CA 1
ATOM 2144 C C . VAL A 1 290 ? 8.125 7.133 28 1 92.56 290 VAL A C 1
ATOM 2146 O O . VAL A 1 290 ? 8.938 7.793 28.656 1 92.56 290 VAL A O 1
ATOM 2149 N N . ARG A 1 291 ? 6.918 7.547 27.812 1 90.12 291 ARG A N 1
ATOM 2150 C CA . ARG A 1 291 ? 6.41 8.781 28.406 1 90.12 291 ARG A CA 1
ATOM 2151 C C . ARG A 1 291 ? 6.469 8.719 29.922 1 90.12 291 ARG A C 1
ATOM 2153 O O . ARG A 1 291 ? 6.809 9.711 30.578 1 90.12 291 ARG A O 1
ATOM 2160 N N . ARG A 1 292 ? 6.168 7.613 30.422 1 90.31 292 ARG A N 1
ATOM 2161 C CA . ARG A 1 292 ? 6.191 7.438 31.875 1 90.31 292 ARG A CA 1
ATOM 2162 C C . ARG A 1 292 ? 7.613 7.512 32.406 1 90.31 292 ARG A C 1
ATOM 2164 O O . ARG A 1 292 ? 7.844 8.062 33.5 1 90.31 292 ARG A O 1
ATOM 2171 N N . LEU A 1 293 ? 8.477 7.008 31.641 1 87.88 293 LEU A N 1
ATOM 2172 C CA . LEU A 1 293 ? 9.859 6.953 32.094 1 87.88 293 LEU A CA 1
ATOM 2173 C C . LEU A 1 293 ? 10.531 8.32 31.953 1 87.88 293 LEU A C 1
ATOM 2175 O O . LEU A 1 293 ? 11.492 8.617 32.656 1 87.88 293 LEU A O 1
ATOM 2179 N N . THR A 1 294 ? 10.055 9.125 31 1 81.44 294 THR A N 1
ATOM 2180 C CA . THR A 1 294 ? 10.688 10.422 30.766 1 81.44 294 THR A CA 1
ATOM 2181 C C . THR A 1 294 ? 9.922 11.531 31.484 1 81.44 294 THR A C 1
ATOM 2183 O O . THR A 1 294 ? 10.25 12.711 31.344 1 81.44 294 THR A O 1
ATOM 2186 N N . GLY A 1 295 ? 9.023 11.234 32.344 1 71.62 295 GLY A N 1
ATOM 2187 C CA . GLY A 1 295 ? 8.305 12.211 33.156 1 71.62 295 GLY A CA 1
ATOM 2188 C C . GLY A 1 295 ? 7.266 12.984 32.344 1 71.62 295 GLY A C 1
ATOM 2189 O O . GLY A 1 295 ? 6.984 14.141 32.656 1 71.62 295 GLY A O 1
ATOM 2190 N N . GLY A 1 296 ? 6.684 12.492 31.281 1 64.94 296 GLY A N 1
ATOM 2191 C CA . GLY A 1 296 ? 5.598 13.102 30.531 1 64.94 296 GLY A CA 1
ATOM 2192 C C . GLY A 1 296 ? 6.078 13.992 29.391 1 64.94 296 GLY A C 1
ATOM 2193 O O . GLY A 1 296 ? 5.277 14.688 28.766 1 64.94 296 GLY A O 1
ATOM 2194 N N . PHE A 1 297 ? 7.324 14.086 29.281 1 57.12 297 PHE A N 1
ATOM 2195 C CA . PHE A 1 297 ? 7.816 15.008 28.266 1 57.12 297 PHE A CA 1
ATOM 2196 C C . PHE A 1 297 ? 7.473 14.508 26.875 1 57.12 297 PHE A C 1
ATOM 2198 O O . PHE A 1 297 ? 7.492 15.281 25.906 1 57.12 297 PHE A O 1
ATOM 2205 N N . VAL A 1 298 ? 7.09 13.297 26.938 1 56.47 298 VAL A N 1
ATOM 2206 C CA . VAL A 1 298 ? 6.664 12.797 25.625 1 56.47 298 VAL A CA 1
ATOM 2207 C C . VAL A 1 298 ? 5.141 12.711 25.578 1 56.47 298 VAL A C 1
ATOM 2209 O O . VAL A 1 298 ? 4.488 12.508 26.594 1 56.47 298 VAL A O 1
ATOM 2212 N N . MET B 1 1 ? 14.266 45.938 -16.469 1 28.69 1 MET B N 1
ATOM 2213 C CA . MET B 1 1 ? 13.484 44.781 -16.109 1 28.69 1 MET B CA 1
ATOM 2214 C C . MET B 1 1 ? 14.227 43.5 -16.469 1 28.69 1 MET B C 1
ATOM 2216 O O . MET B 1 1 ? 14.141 43.031 -17.609 1 28.69 1 MET B O 1
ATOM 2220 N N . ALA B 1 2 ? 15.469 43.312 -16.047 1 35.62 2 ALA B N 1
ATOM 2221 C CA . ALA B 1 2 ? 16.469 42.312 -16.406 1 35.62 2 ALA B CA 1
ATOM 2222 C C . ALA B 1 2 ? 16 40.906 -16.016 1 35.62 2 ALA B C 1
ATOM 2224 O O . ALA B 1 2 ? 15.82 40.625 -14.836 1 35.62 2 ALA B O 1
ATOM 2225 N N . THR B 1 3 ? 15.07 40.281 -16.844 1 36.31 3 THR B N 1
ATOM 2226 C CA . THR B 1 3 ? 14.672 38.906 -16.766 1 36.31 3 THR B CA 1
ATOM 2227 C C . THR B 1 3 ? 15.891 38 -16.641 1 36.31 3 THR B C 1
ATOM 2229 O O . THR B 1 3 ? 16.688 37.875 -17.562 1 36.31 3 THR B O 1
ATOM 2232 N N . ASN B 1 4 ? 16.625 38 -15.539 1 34.72 4 ASN B N 1
ATOM 2233 C CA . ASN B 1 4 ? 17.734 37.094 -15.281 1 34.72 4 ASN B CA 1
ATOM 2234 C C . ASN B 1 4 ? 17.359 35.656 -15.586 1 34.72 4 ASN B C 1
ATOM 2236 O O . ASN B 1 4 ? 16.594 35.031 -14.836 1 34.72 4 ASN B O 1
ATOM 2240 N N . ALA B 1 5 ? 17.234 35.344 -16.828 1 39.06 5 ALA B N 1
ATOM 2241 C CA . ALA B 1 5 ? 17.125 34 -17.328 1 39.06 5 ALA B CA 1
ATOM 2242 C C . ALA B 1 5 ? 18.219 33.094 -16.734 1 39.06 5 ALA B C 1
ATOM 2244 O O . ALA B 1 5 ? 19.406 33.344 -16.938 1 39.06 5 ALA B O 1
ATOM 2245 N N . LYS B 1 6 ? 17.969 32.688 -15.484 1 44.06 6 LYS B N 1
ATOM 2246 C CA . LYS B 1 6 ? 18.875 31.688 -14.938 1 44.06 6 LYS B CA 1
ATOM 2247 C C . LYS B 1 6 ? 19.312 30.688 -16.016 1 44.06 6 LYS B C 1
ATOM 2249 O O . LYS B 1 6 ? 18.469 30.141 -16.734 1 44.06 6 LYS B O 1
ATOM 2254 N N . GLY B 1 7 ? 20.406 30.766 -16.703 1 39.09 7 GLY B N 1
ATOM 2255 C CA . GLY B 1 7 ? 21.078 30.109 -17.812 1 39.09 7 GLY B CA 1
ATOM 2256 C C . GLY B 1 7 ? 21.062 28.594 -17.688 1 39.09 7 GLY B C 1
ATOM 2257 O O . GLY B 1 7 ? 20.609 28.047 -16.672 1 39.09 7 GLY B O 1
ATOM 2258 N N . PRO B 1 8 ? 21.344 27.828 -18.766 1 43.91 8 PRO B N 1
ATOM 2259 C CA . PRO B 1 8 ? 21.453 26.375 -18.875 1 43.91 8 PRO B CA 1
ATOM 2260 C C . PRO B 1 8 ? 22.234 25.75 -17.719 1 43.91 8 PRO B C 1
ATOM 2262 O O . PRO B 1 8 ? 22.203 24.531 -17.531 1 43.91 8 PRO B O 1
ATOM 2265 N N . ALA B 1 9 ? 23.109 26.391 -17.094 1 46.38 9 ALA B N 1
ATOM 2266 C CA . ALA B 1 9 ? 23.953 25.891 -16.016 1 46.38 9 ALA B CA 1
ATOM 2267 C C . ALA B 1 9 ? 23.109 25.453 -14.82 1 46.38 9 ALA B C 1
ATOM 2269 O O . ALA B 1 9 ? 23.484 24.547 -14.086 1 46.38 9 ALA B O 1
ATOM 2270 N N . ALA B 1 10 ? 22.078 26.172 -14.57 1 48.31 10 ALA B N 1
ATOM 2271 C CA . ALA B 1 10 ? 21.234 25.859 -13.422 1 48.31 10 ALA B CA 1
ATOM 2272 C C . ALA B 1 10 ? 20.578 24.484 -13.586 1 48.31 10 ALA B C 1
ATOM 2274 O O . ALA B 1 10 ? 20.422 23.734 -12.617 1 48.31 10 ALA B O 1
ATOM 2275 N N . TRP B 1 11 ? 20.094 24.203 -14.781 1 46.81 11 TRP B N 1
ATOM 2276 C CA . TRP B 1 11 ? 19.516 22.891 -15.031 1 46.81 11 TRP B CA 1
ATOM 2277 C C . TRP B 1 11 ? 20.594 21.812 -14.984 1 46.81 11 TRP B C 1
ATOM 2279 O O . TRP B 1 11 ? 20.344 20.703 -14.5 1 46.81 11 TRP B O 1
ATOM 2289 N N . VAL B 1 12 ? 21.766 22.156 -15.586 1 48.25 12 VAL B N 1
ATOM 2290 C CA . VAL B 1 12 ? 22.875 21.219 -15.516 1 48.25 12 VAL B CA 1
ATOM 2291 C C . VAL B 1 12 ? 23.25 20.969 -14.055 1 48.25 12 VAL B C 1
ATOM 2293 O O . VAL B 1 12 ? 23.578 19.844 -13.672 1 48.25 12 VAL B O 1
ATOM 2296 N N . GLY B 1 13 ? 23.188 22 -13.297 1 50.5 13 GLY B N 1
ATOM 2297 C CA . GLY B 1 13 ? 23.5 21.859 -11.875 1 50.5 13 GLY B CA 1
ATOM 2298 C C . GLY B 1 13 ? 22.547 20.938 -11.141 1 50.5 13 GLY B C 1
ATOM 2299 O O . GLY B 1 13 ? 22.953 20.172 -10.281 1 50.5 13 GLY B O 1
ATOM 2300 N N . ARG B 1 14 ? 21.312 21.141 -11.43 1 58.78 14 ARG B N 1
ATOM 2301 C CA . ARG B 1 14 ? 20.328 20.359 -10.688 1 58.78 14 ARG B CA 1
ATOM 2302 C C . ARG B 1 14 ? 20.219 18.938 -11.25 1 58.78 14 ARG B C 1
ATOM 2304 O O . ARG B 1 14 ? 19.969 17.984 -10.508 1 58.78 14 ARG B O 1
ATOM 2311 N N . ALA B 1 15 ? 20.469 18.859 -12.609 1 63.12 15 ALA B N 1
ATOM 2312 C CA . ALA B 1 15 ? 20.328 17.547 -13.258 1 63.12 15 ALA B CA 1
ATOM 2313 C C . ALA B 1 15 ? 21.547 16.688 -13.008 1 63.12 15 ALA B C 1
ATOM 2315 O O . ALA B 1 15 ? 21.453 15.453 -13.008 1 63.12 15 ALA B O 1
ATOM 2316 N N . PHE B 1 16 ? 22.688 17.281 -12.781 1 63.72 16 PHE B N 1
ATOM 2317 C CA . PHE B 1 16 ? 23.938 16.547 -12.648 1 63.72 16 PHE B CA 1
ATOM 2318 C C . PHE B 1 16 ? 23.891 15.617 -11.445 1 63.72 16 PHE B C 1
ATOM 2320 O O . PHE B 1 16 ? 24.203 14.43 -11.562 1 63.72 16 PHE B O 1
ATOM 2327 N N . PRO B 1 17 ? 23.406 16.172 -10.383 1 65.75 17 PRO B N 1
ATOM 2328 C CA . PRO B 1 17 ? 23.359 15.25 -9.25 1 65.75 17 PRO B CA 1
ATOM 2329 C C . PRO B 1 17 ? 22.406 14.078 -9.484 1 65.75 17 PRO B C 1
ATOM 2331 O O . PRO B 1 17 ? 22.688 12.953 -9.062 1 65.75 17 PRO B O 1
ATOM 2334 N N . VAL B 1 18 ? 21.453 14.281 -10.25 1 68.62 18 VAL B N 1
ATOM 2335 C CA . VAL B 1 18 ? 20.484 13.234 -10.516 1 68.62 18 VAL B CA 1
ATOM 2336 C C . VAL B 1 18 ? 21.094 12.195 -11.461 1 68.62 18 VAL B C 1
ATOM 2338 O O . VAL B 1 18 ? 20.891 10.992 -11.289 1 68.62 18 VAL B O 1
ATOM 2341 N N . LEU B 1 19 ? 21.828 12.703 -12.414 1 73.94 19 LEU B N 1
ATOM 2342 C CA . LEU B 1 19 ? 22.453 11.797 -13.367 1 73.94 19 LEU B CA 1
ATOM 2343 C C . LEU B 1 19 ? 23.547 10.969 -12.695 1 73.94 19 LEU B C 1
ATOM 2345 O O . LEU B 1 19 ? 23.719 9.789 -13.008 1 73.94 19 LEU B O 1
ATOM 2349 N N . VAL B 1 20 ? 24.188 11.555 -11.773 1 75.69 20 VAL B N 1
ATOM 2350 C CA . VAL B 1 20 ? 25.25 10.844 -11.062 1 75.69 20 VAL B CA 1
ATOM 2351 C C . VAL B 1 20 ? 24.641 9.758 -10.188 1 75.69 20 VAL B C 1
ATOM 2353 O O . VAL B 1 20 ? 25.125 8.625 -10.156 1 75.69 20 VAL B O 1
ATOM 2356 N N . VAL B 1 21 ? 23.594 10.148 -9.586 1 73.25 21 VAL B N 1
ATOM 2357 C CA . VAL B 1 21 ? 22.938 9.164 -8.727 1 73.25 21 VAL B CA 1
ATOM 2358 C C . VAL B 1 21 ? 22.375 8.023 -9.578 1 73.25 21 VAL B C 1
ATOM 2360 O O . VAL B 1 21 ? 22.5 6.852 -9.211 1 73.25 21 VAL B O 1
ATOM 2363 N N . GLY B 1 22 ? 21.844 8.344 -10.719 1 76.81 22 GLY B N 1
ATOM 2364 C CA . GLY B 1 22 ? 21.359 7.324 -11.633 1 76.81 22 GLY B CA 1
ATOM 2365 C C . GLY B 1 22 ? 22.438 6.387 -12.133 1 76.81 22 GLY B C 1
ATOM 2366 O O . GLY B 1 22 ? 22.25 5.172 -12.18 1 76.81 22 GLY B O 1
ATOM 2367 N N . ALA B 1 23 ? 23.562 7.023 -12.43 1 83.81 23 ALA B N 1
ATOM 2368 C CA . ALA B 1 23 ? 24.688 6.234 -12.922 1 83.81 23 ALA B CA 1
ATOM 2369 C C . ALA B 1 23 ? 25.219 5.316 -11.828 1 83.81 23 ALA B C 1
ATOM 2371 O O . ALA B 1 23 ? 25.562 4.16 -12.086 1 83.81 23 ALA B O 1
ATOM 2372 N N . VAL B 1 24 ? 25.297 5.824 -10.656 1 83.81 24 VAL B N 1
ATOM 2373 C CA . VAL B 1 24 ? 25.781 5.023 -9.531 1 83.81 24 VAL B CA 1
ATOM 2374 C C . VAL B 1 24 ? 24.828 3.861 -9.281 1 83.81 24 VAL B C 1
ATOM 2376 O O . VAL B 1 24 ? 25.25 2.732 -9.039 1 83.81 24 VAL B O 1
ATOM 2379 N N . LEU B 1 25 ? 23.547 4.133 -9.445 1 81.88 25 LEU B N 1
ATOM 2380 C CA . LEU B 1 25 ? 22.562 3.086 -9.227 1 81.88 25 LEU B CA 1
ATOM 2381 C C . LEU B 1 25 ? 22.641 2.021 -10.312 1 81.88 25 LEU B C 1
ATOM 2383 O O . LEU B 1 25 ? 22.5 0.829 -10.031 1 81.88 25 LEU B O 1
ATOM 2387 N N . LEU B 1 26 ? 22.922 2.461 -11.453 1 88.12 26 LEU B N 1
ATOM 2388 C CA . LEU B 1 26 ? 23.062 1.519 -12.555 1 88.12 26 LEU B CA 1
ATOM 2389 C C . LEU B 1 26 ? 24.297 0.654 -12.375 1 88.12 26 LEU B C 1
ATOM 2391 O O . LEU B 1 26 ? 24.266 -0.551 -12.641 1 88.12 26 LEU B O 1
ATOM 2395 N N . CYS B 1 27 ? 25.375 1.282 -11.914 1 91.19 27 CYS B N 1
ATOM 2396 C CA . CYS B 1 27 ? 26.594 0.541 -11.672 1 91.19 27 CYS B CA 1
ATOM 2397 C C . CYS B 1 27 ? 26.422 -0.465 -10.539 1 91.19 27 CYS B C 1
ATOM 2399 O O . CYS B 1 27 ? 26.875 -1.605 -10.641 1 91.19 27 CYS B O 1
ATOM 2401 N N . LEU B 1 28 ? 25.734 -0.021 -9.609 1 89.94 28 LEU B N 1
ATOM 2402 C CA . LEU B 1 28 ? 25.469 -0.912 -8.484 1 89.94 28 LEU B CA 1
ATOM 2403 C C . LEU B 1 28 ? 24.578 -2.074 -8.914 1 89.94 28 LEU B C 1
ATOM 2405 O O . LEU B 1 28 ? 24.781 -3.207 -8.469 1 89.94 28 LEU B O 1
ATOM 2409 N N . TRP B 1 29 ? 23.656 -1.759 -9.727 1 90.31 29 TRP B N 1
ATOM 2410 C CA . TRP B 1 29 ? 22.781 -2.793 -10.266 1 90.31 29 TRP B CA 1
ATOM 2411 C C . TRP B 1 29 ? 23.578 -3.826 -11.055 1 90.31 29 TRP B C 1
ATOM 2413 O O . TRP B 1 29 ? 23.422 -5.031 -10.844 1 90.31 29 TRP B O 1
ATOM 2423 N N . TYR B 1 30 ? 24.422 -3.363 -11.859 1 92.75 30 TYR B N 1
ATOM 2424 C CA . TYR B 1 30 ? 25.234 -4.258 -12.68 1 92.75 30 TYR B CA 1
ATOM 2425 C C . TYR B 1 30 ? 26.141 -5.113 -11.805 1 92.75 30 TYR B C 1
ATOM 2427 O O . TYR B 1 30 ? 26.266 -6.32 -12.016 1 92.75 30 TYR B O 1
ATOM 2435 N N . ALA B 1 31 ? 26.734 -4.488 -10.836 1 93.44 31 ALA B N 1
ATOM 2436 C CA . ALA B 1 31 ? 27.625 -5.203 -9.922 1 93.44 31 ALA B CA 1
ATOM 2437 C C . ALA B 1 31 ? 26.859 -6.262 -9.133 1 93.44 31 ALA B C 1
ATOM 2439 O O . ALA B 1 31 ? 27.344 -7.383 -8.945 1 93.44 31 ALA B O 1
ATOM 2440 N N . ALA B 1 32 ? 25.734 -5.902 -8.758 1 90.94 32 ALA B N 1
ATOM 2441 C CA . ALA B 1 32 ? 24.906 -6.844 -8 1 90.94 32 ALA B CA 1
ATOM 2442 C C . ALA B 1 32 ? 24.5 -8.031 -8.867 1 90.94 32 ALA B C 1
ATOM 2444 O O . ALA B 1 32 ? 24.484 -9.172 -8.406 1 90.94 32 ALA B O 1
ATOM 2445 N N . ALA B 1 33 ? 24.141 -7.75 -10.062 1 93.5 33 ALA B N 1
ATOM 2446 C CA . ALA B 1 33 ? 23.766 -8.82 -10.984 1 93.5 33 ALA B CA 1
ATOM 2447 C C . ALA B 1 33 ? 24.906 -9.789 -11.203 1 93.5 33 ALA B C 1
ATOM 2449 O O . ALA B 1 33 ? 24.719 -11.008 -11.164 1 93.5 33 ALA B O 1
ATOM 2450 N N . LEU B 1 34 ? 26.094 -9.234 -11.367 1 93.81 34 LEU B N 1
ATOM 2451 C CA . LEU B 1 34 ? 27.266 -10.078 -11.602 1 93.81 34 LEU B CA 1
ATOM 2452 C C . LEU B 1 34 ? 27.578 -10.922 -10.375 1 93.81 34 LEU B C 1
ATOM 2454 O O . LEU B 1 34 ? 27.938 -12.102 -10.492 1 93.81 34 LEU B O 1
ATOM 2458 N N . LEU B 1 35 ? 27.391 -10.344 -9.258 1 91 35 LEU B N 1
ATOM 2459 C CA . LEU B 1 35 ? 27.703 -11.039 -8.016 1 91 35 LEU B CA 1
ATOM 2460 C C . LEU B 1 35 ? 26.672 -12.117 -7.711 1 91 35 LEU B C 1
ATOM 2462 O O . LEU B 1 35 ? 27.031 -13.25 -7.387 1 91 35 LEU B O 1
ATOM 2466 N N . LEU B 1 36 ? 25.469 -11.867 -7.91 1 89.94 36 LEU B N 1
ATOM 2467 C CA . LEU B 1 36 ? 24.406 -12.773 -7.52 1 89.94 36 LEU B CA 1
ATOM 2468 C C . LEU B 1 36 ? 24.281 -13.93 -8.516 1 89.94 36 LEU B C 1
ATOM 2470 O O . LEU B 1 36 ? 23.828 -15.016 -8.156 1 89.94 36 LEU B O 1
ATOM 2474 N N . ASN B 1 37 ? 24.656 -13.664 -9.703 1 94.06 37 ASN B N 1
ATOM 2475 C CA . ASN B 1 37 ? 24.547 -14.695 -10.734 1 94.06 37 ASN B CA 1
ATOM 2476 C C . ASN B 1 37 ? 25.734 -15.641 -10.719 1 94.06 37 ASN B C 1
ATOM 2478 O O . ASN B 1 37 ? 25.766 -16.609 -11.469 1 94.06 37 ASN B O 1
ATOM 2482 N N . GLN B 1 38 ? 26.703 -15.383 -9.812 1 90.56 38 GLN B N 1
ATOM 2483 C CA . GLN B 1 38 ? 27.906 -16.203 -9.789 1 90.56 38 GLN B CA 1
ATOM 2484 C C . GLN B 1 38 ? 27.578 -17.641 -9.398 1 90.56 38 GLN B C 1
ATOM 2486 O O . GLN B 1 38 ? 28.203 -18.594 -9.875 1 90.56 38 GLN B O 1
ATOM 2491 N N . GLY B 1 39 ? 26.656 -17.797 -8.523 1 87.5 39 GLY B N 1
ATOM 2492 C CA . GLY B 1 39 ? 26.266 -19.141 -8.172 1 87.5 39 GLY B CA 1
ATOM 2493 C C . GLY B 1 39 ? 25.812 -19.969 -9.359 1 87.5 39 GLY B C 1
ATOM 2494 O O . GLY B 1 39 ? 26.141 -21.156 -9.469 1 87.5 39 GLY B O 1
ATOM 2495 N N . LEU B 1 40 ? 25.094 -19.344 -10.172 1 89.31 40 LEU B N 1
ATOM 2496 C CA . LEU B 1 40 ? 24.609 -20.016 -11.383 1 89.31 40 LEU B CA 1
ATOM 2497 C C . LEU B 1 40 ? 25.766 -20.359 -12.305 1 89.31 40 LEU B C 1
ATOM 2499 O O . LEU B 1 40 ? 25.766 -21.406 -12.945 1 89.31 40 LEU B O 1
ATOM 2503 N N . VAL B 1 41 ? 26.734 -19.469 -12.328 1 91.62 41 VAL B N 1
ATOM 2504 C CA . VAL B 1 41 ? 27.906 -19.672 -13.172 1 91.62 41 VAL B CA 1
ATOM 2505 C C . VAL B 1 41 ? 28.734 -20.844 -12.633 1 91.62 41 VAL B C 1
ATOM 2507 O O . VAL B 1 41 ? 29.219 -21.656 -13.414 1 91.62 41 VAL B O 1
ATOM 2510 N N . ASP B 1 42 ? 28.812 -20.906 -11.383 1 91.62 42 ASP B N 1
ATOM 2511 C CA . ASP B 1 42 ? 29.547 -22.016 -10.758 1 91.62 42 ASP B CA 1
ATOM 2512 C C . ASP B 1 42 ? 28.891 -23.359 -11.094 1 91.62 42 ASP B C 1
ATOM 2514 O O . ASP B 1 42 ? 29.578 -24.328 -11.414 1 91.62 42 ASP B O 1
ATOM 2518 N N . GLN B 1 43 ? 27.641 -23.344 -11.023 1 89.88 43 GLN B N 1
ATOM 2519 C CA . GLN B 1 43 ? 26.922 -24.562 -11.352 1 89.88 43 GLN B CA 1
ATOM 2520 C C . GLN B 1 43 ? 27.125 -24.953 -12.812 1 89.88 43 GLN B C 1
ATOM 2522 O O . GLN B 1 43 ? 27.281 -26.141 -13.133 1 89.88 43 GLN B O 1
ATOM 2527 N N . ALA B 1 44 ? 27.109 -23.953 -13.648 1 89.75 44 ALA B N 1
ATOM 2528 C CA . ALA B 1 44 ? 27.312 -24.203 -15.078 1 89.75 44 ALA B CA 1
ATOM 2529 C C . ALA B 1 44 ? 28.719 -24.719 -15.344 1 89.75 44 ALA B C 1
ATOM 2531 O O . ALA B 1 44 ? 28.922 -25.578 -16.203 1 89.75 44 ALA B O 1
ATOM 2532 N N . MET B 1 45 ? 29.625 -24.203 -14.625 1 89.75 45 MET B N 1
ATOM 2533 C CA . MET B 1 45 ? 31.031 -24.625 -14.773 1 89.75 45 MET B CA 1
ATOM 2534 C C . MET B 1 45 ? 31.203 -26.062 -14.328 1 89.75 45 MET B C 1
ATOM 2536 O O . MET B 1 45 ? 31.922 -26.828 -14.977 1 89.75 45 MET B O 1
ATOM 2540 N N . VAL B 1 46 ? 30.578 -26.391 -13.266 1 90.06 46 VAL B N 1
ATOM 2541 C CA . VAL B 1 46 ? 30.672 -27.766 -12.766 1 90.06 46 VAL B CA 1
ATOM 2542 C C . VAL B 1 46 ? 30.031 -28.719 -13.758 1 90.06 46 VAL B C 1
ATOM 2544 O O . VAL B 1 46 ? 30.578 -29.797 -14.039 1 90.06 46 VAL B O 1
ATOM 2547 N N . ARG B 1 47 ? 28.906 -28.328 -14.281 1 89.75 47 ARG B N 1
ATOM 2548 C CA . ARG B 1 47 ? 28.172 -29.156 -15.227 1 89.75 47 ARG B CA 1
ATOM 2549 C C . ARG B 1 47 ? 28.953 -29.344 -16.516 1 89.75 47 ARG B C 1
ATOM 2551 O O . ARG B 1 47 ? 28.938 -30.422 -17.125 1 89.75 47 ARG B O 1
ATOM 2558 N N . SER B 1 48 ? 29.625 -28.281 -16.953 1 87.94 48 SER B N 1
ATOM 2559 C CA . SER B 1 48 ? 30.359 -28.344 -18.203 1 87.94 48 SER B CA 1
ATOM 2560 C C . SER B 1 48 ? 31.734 -28.984 -18.016 1 87.94 48 SER B C 1
ATOM 2562 O O . SER B 1 48 ? 32.375 -29.422 -18.984 1 87.94 48 SER B O 1
ATOM 2564 N N . GLY B 1 49 ? 32.156 -29 -16.781 1 88.44 49 GLY B N 1
ATOM 2565 C CA . GLY B 1 49 ? 33.469 -29.562 -16.5 1 88.44 49 GLY B CA 1
ATOM 2566 C C . GLY B 1 49 ? 34.625 -28.672 -16.953 1 88.44 49 GLY B C 1
ATOM 2567 O O . GLY B 1 49 ? 35.781 -29.109 -17.031 1 88.44 49 GLY B O 1
ATOM 2568 N N . GLN B 1 50 ? 34.312 -27.516 -17.422 1 87.38 50 GLN B N 1
ATOM 2569 C CA . GLN B 1 50 ? 35.312 -26.594 -17.938 1 87.38 50 GLN B CA 1
ATOM 2570 C C . GLN B 1 50 ? 35.625 -25.484 -16.938 1 87.38 50 GLN B C 1
ATOM 2572 O O . GLN B 1 50 ? 34.719 -25.047 -16.203 1 87.38 50 GLN B O 1
ATOM 2577 N N . GLN B 1 51 ? 36.844 -25.234 -16.734 1 88.38 51 GLN B N 1
ATOM 2578 C CA . GLN B 1 51 ? 37.219 -24.078 -15.93 1 88.38 51 GLN B CA 1
ATOM 2579 C C . GLN B 1 51 ? 37.125 -22.781 -16.75 1 88.38 51 GLN B C 1
ATOM 2581 O O . GLN B 1 51 ? 37.688 -22.703 -17.844 1 88.38 51 GLN B O 1
ATOM 2586 N N . TRP B 1 52 ? 36.375 -21.906 -16.344 1 88.81 52 TRP B N 1
ATOM 2587 C CA . TRP B 1 52 ? 36.188 -20.641 -17.062 1 88.81 52 TRP B CA 1
ATOM 2588 C C . TRP B 1 52 ? 37.062 -19.547 -16.5 1 88.81 52 TRP B C 1
ATOM 2590 O O . TRP B 1 52 ? 37.344 -19.516 -15.297 1 88.81 52 TRP B O 1
ATOM 2600 N N . SER B 1 53 ? 37.625 -18.719 -17.422 1 92 53 SER B N 1
ATOM 2601 C CA . SER B 1 53 ? 38.375 -17.547 -17.016 1 92 53 SER B CA 1
ATOM 2602 C C . SER B 1 53 ? 37.438 -16.531 -16.328 1 92 53 SER B C 1
ATOM 2604 O O . SER B 1 53 ? 36.219 -16.672 -16.344 1 92 53 SER B O 1
ATOM 2606 N N . ILE B 1 54 ? 38.062 -15.562 -15.695 1 91.81 54 ILE B N 1
ATOM 2607 C CA . ILE B 1 54 ? 37.312 -14.516 -15.023 1 91.81 54 ILE B CA 1
ATOM 2608 C C . ILE B 1 54 ? 36.406 -13.789 -16.031 1 91.81 54 ILE B C 1
ATOM 2610 O O . ILE B 1 54 ? 35.25 -13.492 -15.734 1 91.81 54 ILE B O 1
ATOM 2614 N N . GLY B 1 55 ? 36.938 -13.484 -17.203 1 92.44 55 GLY B N 1
ATOM 2615 C CA . GLY B 1 55 ? 36.156 -12.836 -18.25 1 92.44 55 GLY B CA 1
ATOM 2616 C C . GLY B 1 55 ? 34.969 -13.656 -18.703 1 92.44 55 GLY B C 1
ATOM 2617 O O . GLY B 1 55 ? 33.875 -13.117 -18.906 1 92.44 55 GLY B O 1
ATOM 2618 N N . GLN B 1 56 ? 35.25 -14.953 -18.859 1 92 56 GLN B N 1
ATOM 2619 C CA . GLN B 1 56 ? 34.188 -15.844 -19.266 1 92 56 GLN B CA 1
ATOM 2620 C C . GLN B 1 56 ? 33.094 -15.945 -18.203 1 92 56 GLN B C 1
ATOM 2622 O O . GLN B 1 56 ? 31.906 -15.992 -18.516 1 92 56 GLN B O 1
ATOM 2627 N N . ARG B 1 57 ? 33.5 -15.945 -16.938 1 92.56 57 ARG B N 1
ATOM 2628 C CA . ARG B 1 57 ? 32.594 -16.016 -15.82 1 92.56 57 ARG B CA 1
ATOM 2629 C C . ARG B 1 57 ? 31.703 -14.766 -15.758 1 92.56 57 ARG B C 1
ATOM 2631 O O . ARG B 1 57 ? 30.5 -14.852 -15.531 1 92.56 57 ARG B O 1
ATOM 2638 N N . LEU B 1 58 ? 32.375 -13.664 -15.977 1 93.88 58 LEU B N 1
ATOM 2639 C CA . LEU B 1 58 ? 31.625 -12.406 -15.938 1 93.88 58 LEU B CA 1
ATOM 2640 C C . LEU B 1 58 ? 30.641 -12.305 -17.094 1 93.88 58 LEU B C 1
ATOM 2642 O O . LEU B 1 58 ? 29.531 -11.812 -16.922 1 93.88 58 LEU B O 1
ATOM 2646 N N . GLU B 1 59 ? 31.031 -12.734 -18.203 1 93.38 59 GLU B N 1
ATOM 2647 C CA . GLU B 1 59 ? 30.141 -12.734 -19.359 1 93.38 59 GLU B CA 1
ATOM 2648 C C . GLU B 1 59 ? 28.953 -13.68 -19.156 1 93.38 59 GLU B C 1
ATOM 2650 O O . GLU B 1 59 ? 27.828 -13.352 -19.484 1 93.38 59 GLU B O 1
ATOM 2655 N N . ALA B 1 60 ? 29.266 -14.836 -18.641 1 92.94 60 ALA B N 1
ATOM 2656 C CA . ALA B 1 60 ? 28.203 -15.805 -18.359 1 92.94 60 ALA B CA 1
ATOM 2657 C C . ALA B 1 60 ? 27.219 -15.266 -17.328 1 92.94 60 ALA B C 1
ATOM 2659 O O . ALA B 1 60 ? 26.016 -15.484 -17.438 1 92.94 60 ALA B O 1
ATOM 2660 N N . ALA B 1 61 ? 27.781 -14.586 -16.328 1 93.88 61 ALA B N 1
ATOM 2661 C CA . ALA B 1 61 ? 26.938 -14 -15.297 1 93.88 61 ALA B CA 1
ATOM 2662 C C . ALA B 1 61 ? 26.078 -12.875 -15.867 1 93.88 61 ALA B C 1
ATOM 2664 O O . ALA B 1 61 ? 24.938 -12.68 -15.43 1 93.88 61 ALA B O 1
ATOM 2665 N N . ALA B 1 62 ? 26.594 -12.195 -16.859 1 93.75 62 ALA B N 1
ATOM 2666 C CA . ALA B 1 62 ? 25.922 -11.023 -17.406 1 93.75 62 ALA B CA 1
ATOM 2667 C C . ALA B 1 62 ? 24.859 -11.43 -18.422 1 93.75 62 ALA B C 1
ATOM 2669 O O . ALA B 1 62 ? 23.906 -10.68 -18.672 1 93.75 62 ALA B O 1
ATOM 2670 N N . THR B 1 63 ? 24.953 -12.633 -18.984 1 92.56 63 THR B N 1
ATOM 2671 C CA . THR B 1 63 ? 24.094 -12.969 -20.109 1 92.56 63 THR B CA 1
ATOM 2672 C C . THR B 1 63 ? 23.281 -14.227 -19.812 1 92.56 63 THR B C 1
ATOM 2674 O O . THR B 1 63 ?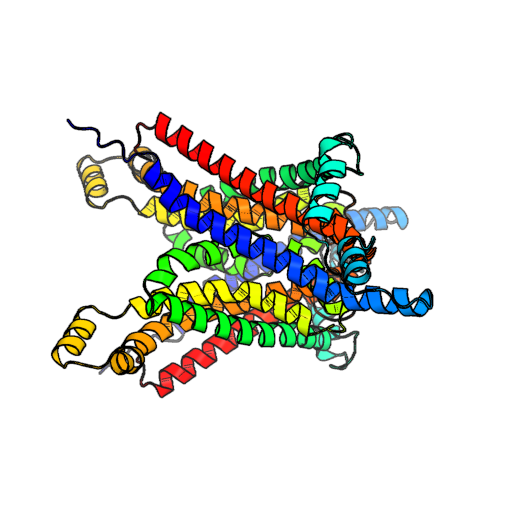 22.625 -14.766 -20.719 1 92.56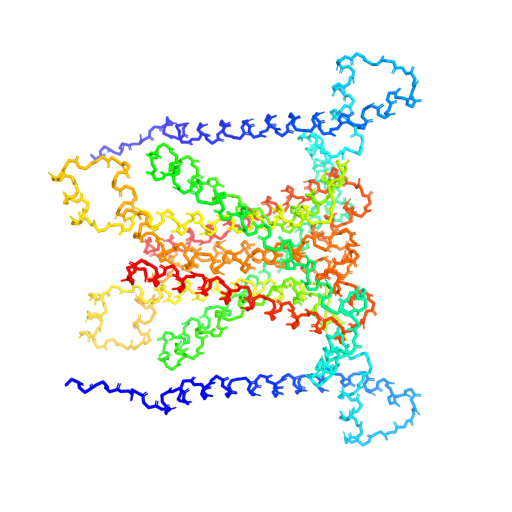 63 THR B O 1
ATOM 2677 N N . HIS B 1 64 ? 23.281 -14.625 -18.594 1 90.75 64 HIS B N 1
ATOM 2678 C CA . HIS B 1 64 ? 22.547 -15.844 -18.25 1 90.75 64 HIS B CA 1
ATOM 2679 C C . HIS B 1 64 ? 21.078 -15.711 -18.641 1 90.75 64 HIS B C 1
ATOM 2681 O O . HIS B 1 64 ? 20.469 -14.656 -18.453 1 90.75 64 HIS B O 1
ATOM 2687 N N . GLN B 1 65 ? 20.484 -16.734 -19.172 1 88.38 65 GLN B N 1
ATOM 2688 C CA . GLN B 1 65 ? 19.109 -16.719 -19.688 1 88.38 65 GLN B CA 1
ATOM 2689 C C . GLN B 1 65 ? 18.094 -16.594 -18.562 1 88.38 65 GLN B C 1
ATOM 2691 O O . GLN B 1 65 ? 17.062 -15.961 -18.719 1 88.38 65 GLN B O 1
ATOM 2696 N N . ARG B 1 66 ? 18.359 -17.234 -17.438 1 88.88 66 ARG B N 1
ATOM 2697 C CA . ARG B 1 66 ? 17.5 -17.156 -16.266 1 88.88 66 ARG B CA 1
ATOM 2698 C C . ARG B 1 66 ? 18.281 -16.672 -15.047 1 88.88 66 ARG B C 1
ATOM 2700 O O . ARG B 1 66 ? 18.469 -17.422 -14.086 1 88.88 66 ARG B O 1
ATOM 2707 N N . PRO B 1 67 ? 18.625 -15.422 -15.125 1 92.44 67 PRO B N 1
ATOM 2708 C CA . PRO B 1 67 ? 19.469 -14.906 -14.039 1 92.44 67 PRO B CA 1
ATOM 2709 C C . PRO B 1 67 ? 18.688 -14.727 -12.734 1 92.44 67 PRO B C 1
ATOM 2711 O O . PRO B 1 67 ? 17.453 -14.641 -12.75 1 92.44 67 PRO B O 1
ATOM 2714 N N . ILE B 1 68 ? 19.484 -14.789 -11.742 1 89.62 68 ILE B N 1
ATOM 2715 C CA . ILE B 1 68 ? 18.906 -14.414 -10.453 1 89.62 68 ILE B CA 1
ATOM 2716 C C . ILE B 1 68 ? 18.562 -12.922 -10.461 1 89.62 68 ILE B C 1
ATOM 2718 O O . ILE B 1 68 ? 17.453 -12.539 -10.094 1 89.62 68 ILE B O 1
ATOM 2722 N N . LEU B 1 69 ? 19.422 -12.141 -10.891 1 91.5 69 LEU B N 1
ATOM 2723 C CA . LEU B 1 69 ? 19.234 -10.719 -11.125 1 91.5 69 LEU B CA 1
ATOM 2724 C C . LEU B 1 69 ? 19.641 -10.336 -12.547 1 91.5 69 LEU B C 1
ATOM 2726 O O . LEU B 1 69 ? 20.812 -10.445 -12.906 1 91.5 69 LEU B O 1
ATOM 2730 N N . PRO B 1 70 ? 18.641 -9.938 -13.273 1 94.88 70 PRO B N 1
ATOM 2731 C CA . PRO B 1 70 ? 19 -9.562 -14.641 1 94.88 70 PRO B CA 1
ATOM 2732 C C . PRO B 1 70 ? 19.797 -8.258 -14.703 1 94.88 70 PRO B C 1
ATOM 2734 O O . PRO B 1 70 ? 19.609 -7.379 -13.859 1 94.88 70 PRO B O 1
ATOM 2737 N N . THR B 1 71 ? 20.703 -8.227 -15.633 1 95.62 71 THR B N 1
ATOM 2738 C CA . THR B 1 71 ? 21.422 -6.984 -15.852 1 95.62 71 THR B CA 1
ATOM 2739 C C . THR B 1 71 ? 20.516 -5.934 -16.484 1 95.62 71 THR B C 1
ATOM 2741 O O . THR B 1 71 ? 19.484 -6.27 -17.047 1 95.62 71 THR B O 1
ATOM 2744 N N . PRO B 1 72 ? 20.922 -4.66 -16.344 1 95.12 72 PRO B N 1
ATOM 2745 C CA . PRO B 1 72 ? 20.125 -3.609 -16.984 1 95.12 72 PRO B CA 1
ATOM 2746 C C . PRO B 1 72 ? 20 -3.807 -18.5 1 95.12 72 PRO B C 1
ATOM 2748 O O . PRO B 1 72 ? 18.953 -3.482 -19.078 1 95.12 72 PRO B O 1
ATOM 2751 N N . VAL B 1 73 ? 20.969 -4.367 -19.078 1 95.06 73 VAL B N 1
ATOM 2752 C CA . VAL B 1 73 ? 20.953 -4.578 -20.516 1 95.06 73 VAL B CA 1
ATOM 2753 C C . VAL B 1 73 ? 19.938 -5.652 -20.875 1 95.06 73 VAL B C 1
ATOM 2755 O O . VAL B 1 73 ? 19.219 -5.531 -21.875 1 95.06 73 VAL B O 1
ATOM 2758 N N . GLN B 1 74 ? 19.859 -6.68 -20.109 1 96.62 74 GLN B N 1
ATOM 2759 C CA . GLN B 1 74 ? 18.875 -7.734 -20.328 1 96.62 74 GLN B CA 1
ATOM 2760 C C . GLN B 1 74 ? 17.453 -7.203 -20.203 1 96.62 74 GLN B C 1
ATOM 2762 O O . GLN B 1 74 ? 16.594 -7.535 -21 1 96.62 74 GLN B O 1
ATOM 2767 N N . VAL B 1 75 ? 17.266 -6.418 -19.219 1 96.12 75 VAL B N 1
ATOM 2768 C CA . VAL B 1 75 ? 15.953 -5.828 -19 1 96.12 75 VAL B CA 1
ATOM 2769 C C . VAL B 1 75 ? 15.602 -4.898 -20.172 1 96.12 75 VAL B C 1
ATOM 2771 O O . VAL B 1 75 ? 14.477 -4.922 -20.672 1 96.12 75 VAL B O 1
ATOM 2774 N N . GLY B 1 76 ? 16.594 -4.133 -20.609 1 96.62 76 GLY B N 1
ATOM 2775 C CA . GLY B 1 76 ? 16.391 -3.258 -21.75 1 96.62 76 GLY B CA 1
ATOM 2776 C C . GLY B 1 76 ? 16.031 -4.008 -23.031 1 96.62 76 GLY B C 1
ATOM 2777 O O . GLY B 1 76 ? 15.156 -3.586 -23.781 1 96.62 76 GLY B O 1
ATOM 2778 N N . ALA B 1 77 ? 16.688 -5.07 -23.219 1 96.56 77 ALA B N 1
ATOM 2779 C CA . ALA B 1 77 ? 16.438 -5.891 -24.406 1 96.56 77 ALA B CA 1
ATOM 2780 C C . ALA B 1 77 ? 15.023 -6.473 -24.359 1 96.56 77 ALA B C 1
ATOM 2782 O O . ALA B 1 77 ? 14.328 -6.508 -25.375 1 96.56 77 ALA B O 1
ATOM 2783 N N . GLU B 1 78 ? 14.656 -6.93 -23.172 1 96.19 78 GLU B N 1
ATOM 2784 C CA . GLU B 1 78 ? 13.305 -7.469 -23.016 1 96.19 78 GLU B CA 1
ATOM 2785 C C . GLU B 1 78 ? 12.25 -6.387 -23.219 1 96.19 78 GLU B C 1
ATOM 2787 O O . GLU B 1 78 ? 11.203 -6.641 -23.828 1 96.19 78 GLU B O 1
ATOM 2792 N N . LEU B 1 79 ? 12.508 -5.23 -22.766 1 97.19 79 LEU B N 1
ATOM 2793 C CA . LEU B 1 79 ? 11.594 -4.113 -22.969 1 97.19 79 LEU B CA 1
ATOM 2794 C C . LEU B 1 79 ? 11.469 -3.789 -24.453 1 97.19 79 LEU B C 1
ATOM 2796 O O . LEU B 1 79 ? 10.359 -3.574 -24.953 1 97.19 79 LEU B O 1
ATOM 2800 N N . TRP B 1 80 ? 12.594 -3.764 -25.109 1 96.62 80 TRP B N 1
ATOM 2801 C CA . TRP B 1 80 ? 12.586 -3.484 -26.531 1 96.62 80 TRP B CA 1
ATOM 2802 C C . TRP B 1 80 ? 11.773 -4.531 -27.297 1 96.62 80 TRP B C 1
ATOM 2804 O O . TRP B 1 80 ? 10.969 -4.191 -28.156 1 96.62 80 TRP B O 1
ATOM 2814 N N . LYS B 1 81 ? 11.969 -5.715 -26.984 1 95.81 81 LYS B N 1
ATOM 2815 C CA . LYS B 1 81 ? 11.242 -6.816 -27.609 1 95.81 81 LYS B CA 1
ATOM 2816 C C . LYS B 1 81 ? 9.75 -6.73 -27.312 1 95.81 81 LYS B C 1
ATOM 2818 O O . LYS B 1 81 ? 8.922 -6.797 -28.219 1 95.81 81 LYS B O 1
ATOM 2823 N N . SER B 1 82 ? 9.383 -6.469 -26.078 1 95.62 82 SER B N 1
ATOM 2824 C CA . SER B 1 82 ? 8.008 -6.57 -25.609 1 95.62 82 SER B CA 1
ATOM 2825 C C . SER B 1 82 ? 7.215 -5.305 -25.938 1 95.62 82 SER B C 1
ATOM 2827 O O . SER B 1 82 ? 5.984 -5.336 -26.016 1 95.62 82 SER B O 1
ATOM 2829 N N . VAL B 1 83 ? 7.883 -4.211 -26.172 1 95.56 83 VAL B N 1
ATOM 2830 C CA . VAL B 1 83 ? 7.191 -2.943 -26.359 1 95.56 83 VAL B CA 1
ATOM 2831 C C . VAL B 1 83 ? 7.254 -2.547 -27.844 1 95.56 83 VAL B C 1
ATOM 2833 O O . VAL B 1 83 ? 6.281 -2.031 -28.391 1 95.56 83 VAL B O 1
ATOM 2836 N N . VAL B 1 84 ? 8.43 -2.814 -28.484 1 94.38 84 VAL B N 1
ATOM 2837 C CA . VAL B 1 84 ? 8.656 -2.285 -29.828 1 94.38 84 VAL B CA 1
ATOM 2838 C C . VAL B 1 84 ? 8.461 -3.391 -30.859 1 94.38 84 VAL B C 1
ATOM 2840 O O . VAL B 1 84 ? 7.781 -3.189 -31.875 1 94.38 84 VAL B O 1
ATOM 2843 N N . MET B 1 85 ? 8.953 -4.543 -30.562 1 94.94 85 MET B N 1
ATOM 2844 C CA . MET B 1 85 ? 9.008 -5.586 -31.594 1 94.94 85 MET B CA 1
ATOM 2845 C C . MET B 1 85 ? 7.723 -6.41 -31.594 1 94.94 85 MET B C 1
ATOM 2847 O O . MET B 1 85 ? 7.445 -7.141 -32.531 1 94.94 85 MET B O 1
ATOM 2851 N N . THR B 1 86 ? 7.004 -6.355 -30.562 1 93.75 86 THR B N 1
ATOM 2852 C CA . THR B 1 86 ? 5.773 -7.133 -30.438 1 93.75 86 THR B CA 1
ATOM 2853 C C . THR B 1 86 ? 4.555 -6.258 -30.719 1 93.75 86 THR B C 1
ATOM 2855 O O . THR B 1 86 ? 4.52 -5.086 -30.344 1 93.75 86 THR B O 1
ATOM 2858 N N . LYS B 1 87 ? 3.574 -6.875 -31.375 1 93.88 87 LYS B N 1
ATOM 2859 C CA . LYS B 1 87 ? 2.34 -6.148 -31.656 1 93.88 87 LYS B CA 1
ATOM 2860 C C . LYS B 1 87 ? 1.717 -5.609 -30.359 1 93.88 87 LYS B C 1
ATOM 2862 O O . LYS B 1 87 ? 1.646 -6.32 -29.359 1 93.88 87 LYS B O 1
ATOM 2867 N N . PRO B 1 88 ? 1.284 -4.445 -30.406 1 91.25 88 PRO B N 1
ATOM 2868 C CA . PRO B 1 88 ? 0.739 -3.807 -29.203 1 91.25 88 PRO B CA 1
ATOM 2869 C C . PRO B 1 88 ? -0.454 -4.562 -28.625 1 91.25 88 PRO B C 1
ATOM 2871 O O . PRO B 1 88 ? -0.712 -4.484 -27.422 1 91.25 88 PRO B O 1
ATOM 2874 N N . THR B 1 89 ? -1.138 -5.316 -29.438 1 92.25 89 THR B N 1
ATOM 2875 C CA . THR B 1 89 ? -2.35 -5.988 -28.984 1 92.25 89 THR B CA 1
ATOM 2876 C C . THR B 1 89 ? -2.051 -7.43 -28.578 1 92.25 89 THR B C 1
ATOM 2878 O O . THR B 1 89 ? -2.943 -8.156 -28.141 1 92.25 89 THR B O 1
ATOM 2881 N N . SER B 1 90 ? -0.803 -7.797 -28.688 1 92.88 90 SER B N 1
ATOM 2882 C CA . SER B 1 90 ? -0.433 -9.172 -28.391 1 92.88 90 SER B CA 1
ATOM 2883 C C . SER B 1 90 ? -0.332 -9.406 -26.891 1 92.88 90 SER B C 1
ATOM 2885 O O . SER B 1 90 ? 0.28 -8.609 -26.172 1 92.88 90 SER B O 1
ATOM 2887 N N . PRO B 1 91 ? -0.915 -10.508 -26.391 1 91 91 PRO B N 1
ATOM 2888 C CA . PRO B 1 91 ? -0.783 -10.852 -24.984 1 91 91 PRO B CA 1
ATOM 2889 C C . PRO B 1 91 ? 0.661 -11.141 -24.578 1 91 91 PRO B C 1
ATOM 2891 O O . PRO B 1 91 ? 0.968 -11.203 -23.375 1 91 91 PRO B O 1
ATOM 2894 N N . ARG B 1 92 ? 1.509 -11.203 -25.547 1 89.69 92 ARG B N 1
ATOM 2895 C CA . ARG B 1 92 ? 2.918 -11.453 -25.25 1 89.69 92 ARG B CA 1
ATOM 2896 C C . ARG B 1 92 ? 3.666 -10.148 -25 1 89.69 92 ARG B C 1
ATOM 2898 O O . ARG B 1 92 ? 4.773 -10.164 -24.453 1 89.69 92 ARG B O 1
ATOM 2905 N N . GLY B 1 93 ? 3.037 -9.102 -25.438 1 92.31 93 GLY B N 1
ATOM 2906 C CA . GLY B 1 93 ? 3.674 -7.801 -25.281 1 92.31 93 GLY B CA 1
ATOM 2907 C C . GLY B 1 93 ? 3.299 -7.098 -24 1 92.31 93 GLY B C 1
ATOM 2908 O O . GLY B 1 93 ? 2.262 -7.398 -23.406 1 92.31 93 GLY B O 1
ATOM 2909 N N . LEU B 1 94 ? 4.145 -6.164 -23.609 1 95.88 94 LEU B N 1
ATOM 2910 C CA . LEU B 1 94 ? 3.951 -5.457 -22.344 1 95.88 94 LEU B CA 1
ATOM 2911 C C . LEU B 1 94 ? 2.977 -4.297 -22.516 1 95.88 94 LEU B C 1
ATOM 2913 O O . LEU B 1 94 ? 2.387 -3.83 -21.531 1 95.88 94 LEU B O 1
ATOM 2917 N N . LEU B 1 95 ? 2.811 -3.883 -23.719 1 96.62 95 LEU B N 1
ATOM 2918 C CA . LEU B 1 95 ? 1.961 -2.717 -23.938 1 96.62 95 LEU B CA 1
ATOM 2919 C C . LEU B 1 95 ? 0.506 -3.037 -23.609 1 96.62 95 LEU B C 1
ATOM 2921 O O . LEU B 1 95 ? -0.187 -2.23 -22.984 1 96.62 95 LEU B O 1
ATOM 2925 N N . LEU B 1 96 ? 0.059 -4.184 -24.094 1 95.75 96 LEU B N 1
ATOM 2926 C CA . LEU B 1 96 ? -1.309 -4.59 -23.797 1 95.75 96 LEU B CA 1
ATOM 2927 C C . LEU B 1 96 ? -1.523 -4.688 -22.281 1 95.75 96 LEU B C 1
ATOM 2929 O O . LEU B 1 96 ? -2.529 -4.199 -21.766 1 95.75 96 LEU B O 1
ATOM 2933 N N . HIS B 1 97 ? -0.62 -5.285 -21.578 1 95.94 97 HIS B N 1
ATOM 2934 C CA . HIS B 1 97 ? -0.697 -5.414 -20.125 1 95.94 97 HIS B CA 1
ATOM 2935 C C . HIS B 1 97 ? -0.682 -4.043 -19.453 1 95.94 97 HIS B C 1
ATOM 2937 O O . HIS B 1 97 ? -1.397 -3.824 -18.469 1 95.94 97 HIS B O 1
ATOM 2943 N N . THR B 1 98 ? 0.101 -3.201 -20 1 96.94 98 THR B N 1
ATOM 2944 C CA . THR B 1 98 ? 0.168 -1.84 -19.484 1 96.94 98 THR B CA 1
ATOM 2945 C C . THR B 1 98 ? -1.17 -1.128 -19.656 1 96.94 98 THR B C 1
ATOM 2947 O O . THR B 1 98 ? -1.632 -0.431 -18.75 1 96.94 98 THR B O 1
ATOM 2950 N N . GLY B 1 99 ? -1.731 -1.293 -20.812 1 97.12 99 GLY B N 1
ATOM 2951 C CA . GLY B 1 99 ? -3.035 -0.701 -21.062 1 97.12 99 GLY B CA 1
ATOM 2952 C C . GLY B 1 99 ? -4.117 -1.216 -20.141 1 97.12 99 GLY B C 1
ATOM 2953 O O . GLY B 1 99 ? -4.961 -0.446 -19.672 1 97.12 99 GLY B O 1
ATOM 2954 N N . VAL B 1 100 ? -4.082 -2.473 -19.891 1 96.38 100 VAL B N 1
ATOM 2955 C CA . VAL B 1 100 ? -5.07 -3.1 -19.016 1 96.38 100 VAL B CA 1
ATOM 2956 C C . VAL B 1 100 ? -4.938 -2.545 -17.609 1 96.38 100 VAL B C 1
ATOM 2958 O O . VAL B 1 100 ? -5.926 -2.121 -17 1 96.38 100 VAL B O 1
ATOM 2961 N N . THR B 1 101 ? -3.754 -2.527 -17.078 1 96.06 101 THR B N 1
ATOM 2962 C CA . THR B 1 101 ? -3.514 -1.973 -15.75 1 96.06 101 THR B CA 1
ATOM 2963 C C . THR B 1 101 ? -3.812 -0.477 -15.727 1 96.06 101 THR B C 1
ATOM 2965 O O . THR B 1 101 ? -4.434 0.023 -14.789 1 96.06 101 THR B O 1
ATOM 2968 N N . GLY B 1 102 ? -3.414 0.175 -16.781 1 97.75 102 GLY B N 1
ATOM 2969 C CA . GLY B 1 102 ? -3.646 1.608 -16.875 1 97.75 102 GLY B CA 1
ATOM 2970 C C . GLY B 1 102 ? -5.117 1.973 -16.891 1 97.75 102 GLY B C 1
ATOM 2971 O O . GLY B 1 102 ? -5.531 2.947 -16.266 1 97.75 102 GLY B O 1
ATOM 2972 N N . ALA B 1 103 ? -5.902 1.245 -17.594 1 97.94 103 ALA B N 1
ATOM 2973 C CA . ALA B 1 103 ? -7.336 1.511 -17.703 1 97.94 103 ALA B CA 1
ATOM 2974 C C . ALA B 1 103 ? -8.023 1.372 -16.344 1 97.94 103 ALA B C 1
ATOM 2976 O O . ALA B 1 103 ? -8.812 2.236 -15.953 1 97.94 103 ALA B O 1
ATOM 2977 N N . SER B 1 104 ? -7.746 0.311 -15.664 1 97.31 104 SER B N 1
ATOM 2978 C CA . SER B 1 104 ? -8.336 0.115 -14.344 1 97.31 104 SER B CA 1
ATOM 2979 C C . SER B 1 104 ? -7.879 1.199 -13.367 1 97.31 104 SER B C 1
ATOM 2981 O O . SER B 1 104 ? -8.664 1.665 -12.539 1 97.31 104 SER B O 1
ATOM 2983 N N . THR B 1 105 ? -6.609 1.554 -13.484 1 97.56 105 THR B N 1
ATOM 2984 C CA . THR B 1 105 ? -6.066 2.611 -12.641 1 97.56 105 THR B CA 1
ATOM 2985 C C . THR B 1 105 ? -6.812 3.922 -12.859 1 97.56 105 THR B C 1
ATOM 2987 O O . THR B 1 105 ? -7.227 4.578 -11.906 1 97.56 105 THR B O 1
ATOM 2990 N N . LEU B 1 106 ? -7.027 4.242 -14.109 1 98.5 106 LEU B N 1
ATOM 2991 C CA . LEU B 1 106 ? -7.641 5.52 -14.453 1 98.5 106 LEU B CA 1
ATOM 2992 C C . LEU B 1 106 ? -9.102 5.555 -14.023 1 98.5 106 LEU B C 1
ATOM 2994 O O . LEU B 1 106 ? -9.562 6.551 -13.461 1 98.5 106 LEU B O 1
ATOM 2998 N N . VAL B 1 107 ? -9.797 4.52 -14.273 1 98.44 107 VAL B N 1
ATOM 2999 C CA . VAL B 1 107 ? -11.203 4.465 -13.883 1 98.44 107 VAL B CA 1
ATOM 3000 C C . VAL B 1 107 ? -11.312 4.539 -12.359 1 98.44 107 VAL B C 1
ATOM 3002 O O . VAL B 1 107 ? -12.133 5.301 -11.828 1 98.44 107 VAL B O 1
ATOM 3005 N N . GLY B 1 108 ? -10.523 3.727 -11.711 1 98.38 108 GLY B N 1
ATOM 3006 C CA . GLY B 1 108 ? -10.516 3.783 -10.258 1 98.38 108 GLY B CA 1
ATOM 3007 C C . GLY B 1 108 ? -10.141 5.148 -9.719 1 98.38 108 GLY B C 1
ATOM 3008 O O . GLY B 1 108 ? -10.727 5.617 -8.734 1 98.38 108 GLY B O 1
ATOM 3009 N N . PHE B 1 109 ? -9.172 5.754 -10.328 1 98.19 109 PHE B N 1
ATOM 3010 C CA . PHE B 1 109 ? -8.711 7.078 -9.93 1 98.19 109 PHE B CA 1
ATOM 3011 C C . PHE B 1 109 ? -9.836 8.102 -10.047 1 98.19 109 PHE B C 1
ATOM 3013 O O . PHE B 1 109 ? -10.055 8.898 -9.141 1 98.19 109 PHE B O 1
ATOM 3020 N N . VAL B 1 110 ? -10.516 8.086 -11.156 1 98.56 110 VAL B N 1
ATOM 3021 C CA . VAL B 1 110 ? -11.609 9.023 -11.383 1 98.56 110 VAL B CA 1
ATOM 3022 C C . VAL B 1 110 ? -12.703 8.805 -10.344 1 98.56 110 VAL B C 1
ATOM 3024 O O . VAL B 1 110 ? -13.18 9.75 -9.711 1 98.56 110 VAL B O 1
ATOM 3027 N N . LEU B 1 111 ? -13.031 7.605 -10.117 1 98.38 111 LEU B N 1
ATOM 3028 C CA . LEU B 1 111 ? -14.078 7.281 -9.156 1 98.38 111 LEU B CA 1
ATOM 3029 C C . LEU B 1 111 ? -13.633 7.621 -7.734 1 98.38 111 LEU B C 1
ATOM 3031 O O . LEU B 1 111 ? -14.422 8.141 -6.941 1 98.38 111 LEU B O 1
ATOM 3035 N N . GLY B 1 112 ? -12.391 7.258 -7.445 1 97.81 112 GLY B N 1
ATOM 3036 C CA . GLY B 1 112 ? -11.867 7.582 -6.129 1 97.81 112 GLY B CA 1
ATOM 3037 C C . GLY B 1 112 ? -11.758 9.078 -5.883 1 97.81 112 GLY B C 1
ATOM 3038 O O . GLY B 1 112 ? -12.023 9.547 -4.773 1 97.81 112 GLY B O 1
ATOM 3039 N N . THR B 1 113 ? -11.367 9.75 -6.879 1 98.25 113 THR B N 1
ATOM 3040 C CA . THR B 1 113 ? -11.305 11.203 -6.785 1 98.25 113 THR B CA 1
ATOM 3041 C C . THR B 1 113 ? -12.688 11.789 -6.559 1 98.25 113 THR B C 1
ATOM 3043 O O . THR B 1 113 ? -12.875 12.633 -5.68 1 98.25 113 THR B O 1
ATOM 3046 N N . LEU B 1 114 ? -13.648 11.352 -7.309 1 98.12 114 LEU B N 1
ATOM 3047 C CA . LEU B 1 114 ? -15.016 11.828 -7.152 1 98.12 114 LEU B CA 1
ATOM 3048 C C . LEU B 1 114 ? -15.547 11.516 -5.758 1 98.12 114 LEU B C 1
ATOM 3050 O O . LEU B 1 114 ? -16.156 12.375 -5.109 1 98.12 114 LEU B O 1
ATOM 3054 N N . LEU B 1 115 ? -15.297 10.336 -5.348 1 97 115 LEU B N 1
ATOM 3055 C CA . LEU B 1 115 ? -15.742 9.945 -4.012 1 97 115 LEU B CA 1
ATOM 3056 C C . LEU B 1 115 ? -15.062 10.797 -2.943 1 97 115 LEU B C 1
ATOM 3058 O O . LEU B 1 115 ? -15.727 11.273 -2.018 1 97 115 LEU B O 1
ATOM 3062 N N . GLY B 1 116 ? -13.742 10.93 -3.055 1 96.38 116 GLY B N 1
ATOM 3063 C CA . GLY B 1 116 ? -13.008 11.75 -2.109 1 96.38 116 GLY B CA 1
ATOM 3064 C C . GLY B 1 116 ? -13.492 13.188 -2.07 1 96.38 116 GLY B C 1
ATOM 3065 O O . GLY B 1 116 ? -13.594 13.781 -0.996 1 96.38 116 GLY B O 1
ATOM 3066 N N . LEU B 1 117 ? -13.797 13.711 -3.201 1 96.75 117 LEU B N 1
ATOM 3067 C CA . LEU B 1 117 ? -14.305 15.07 -3.301 1 96.75 117 LEU B CA 1
ATOM 3068 C C . LEU B 1 117 ? -15.664 15.203 -2.609 1 96.75 117 LEU B C 1
ATOM 3070 O O . LEU B 1 117 ? -15.883 16.141 -1.837 1 96.75 117 LEU B O 1
ATOM 3074 N N . VAL B 1 118 ? -16.547 14.32 -2.85 1 95.88 118 VAL B N 1
ATOM 3075 C CA . VAL B 1 118 ? -17.891 14.352 -2.275 1 95.88 118 VAL B CA 1
ATOM 3076 C C . VAL B 1 118 ? -17.797 14.258 -0.754 1 95.88 118 VAL B C 1
ATOM 3078 O O . VAL B 1 118 ? -18.469 15.016 -0.04 1 95.88 118 VAL B O 1
ATOM 3081 N N . ILE B 1 119 ? -16.969 13.383 -0.277 1 92.94 119 ILE B N 1
ATOM 3082 C CA . ILE B 1 119 ? -16.828 13.195 1.161 1 92.94 119 ILE B CA 1
ATOM 3083 C C . ILE B 1 119 ? -16.219 14.445 1.783 1 92.94 119 ILE B C 1
ATOM 3085 O O . ILE B 1 119 ? -16.672 14.914 2.826 1 92.94 119 ILE B O 1
ATOM 3089 N N . ALA B 1 120 ? -15.188 14.977 1.12 1 93.94 120 ALA B N 1
ATOM 3090 C CA . ALA B 1 120 ? -14.523 16.172 1.641 1 93.94 120 ALA B CA 1
ATOM 3091 C C . ALA B 1 120 ? -15.484 17.344 1.728 1 93.94 120 ALA B C 1
ATOM 3093 O O . ALA B 1 120 ? -15.531 18.047 2.74 1 93.94 120 ALA B O 1
ATOM 3094 N N . VAL B 1 121 ? -16.234 17.578 0.71 1 93.5 121 VAL B N 1
ATOM 3095 C CA . VAL B 1 121 ? -17.203 18.656 0.692 1 93.5 121 VAL B CA 1
ATOM 3096 C C . VAL B 1 121 ? -18.25 18.438 1.786 1 93.5 121 VAL B C 1
ATOM 3098 O O . VAL B 1 121 ? -18.641 19.375 2.484 1 93.5 121 VAL B O 1
ATOM 3101 N N . GLY B 1 122 ? -18.719 17.219 1.901 1 91.12 122 GLY B N 1
ATOM 3102 C CA . GLY B 1 122 ? -19.641 16.891 2.973 1 91.12 122 GLY B CA 1
ATOM 3103 C C . GLY B 1 122 ? -19.094 17.172 4.355 1 91.12 122 GLY B C 1
ATOM 3104 O O . GLY B 1 122 ? -19.781 17.734 5.207 1 91.12 122 GLY B O 1
ATOM 3105 N N . ILE B 1 123 ? -17.891 16.891 4.574 1 87.81 123 ILE B N 1
ATOM 3106 C CA . ILE B 1 123 ? -17.234 17.062 5.863 1 87.81 123 ILE B CA 1
ATOM 3107 C C . ILE B 1 123 ? -17.125 18.547 6.184 1 87.81 123 ILE B C 1
ATOM 3109 O O . ILE B 1 123 ? -17.375 18.969 7.312 1 87.81 123 ILE B O 1
ATOM 3113 N N . VAL B 1 124 ? -16.766 19.328 5.223 1 87.44 124 VAL B N 1
ATOM 3114 C CA . VAL B 1 124 ? -16.516 20.75 5.445 1 87.44 124 VAL B CA 1
ATOM 3115 C C . VAL B 1 124 ? -17.844 21.5 5.555 1 87.44 124 VAL B C 1
ATOM 3117 O O . VAL B 1 124 ? -17.969 22.453 6.32 1 87.44 124 VAL B O 1
ATOM 3120 N N . ARG B 1 125 ? -18.812 21.062 4.871 1 85.31 125 ARG B N 1
ATOM 3121 C CA . ARG B 1 125 ? -20.094 21.734 4.863 1 85.31 125 ARG B CA 1
ATOM 3122 C C . ARG B 1 125 ? -20.891 21.422 6.121 1 85.31 125 ARG B C 1
ATOM 3124 O O . ARG B 1 125 ? -21.625 22.266 6.641 1 85.31 125 ARG B O 1
ATOM 3131 N N . PHE B 1 126 ? -20.734 20.172 6.535 1 81.44 126 PHE B N 1
ATOM 3132 C CA . PHE B 1 126 ? -21.547 19.75 7.668 1 81.44 126 PHE B CA 1
ATOM 3133 C C . PHE B 1 126 ? -20.672 19.422 8.875 1 81.44 126 PHE B C 1
ATOM 3135 O O . PHE B 1 126 ? -19.859 18.5 8.828 1 81.44 126 PHE B O 1
ATOM 3142 N N . ARG B 1 127 ? -20.719 20.125 9.914 1 72 127 ARG B N 1
ATOM 3143 C CA . ARG B 1 127 ? -19.922 19.953 11.133 1 72 127 ARG B CA 1
ATOM 3144 C C . ARG B 1 127 ? -20.094 18.547 11.703 1 72 127 ARG B C 1
ATOM 3146 O O . ARG B 1 127 ? -19.125 17.953 12.195 1 72 127 ARG B O 1
ATOM 3153 N N . VAL B 1 128 ? -21.266 18.016 11.586 1 63.22 128 VAL B N 1
ATOM 3154 C CA . VAL B 1 128 ? -21.594 16.703 12.133 1 63.22 128 VAL B CA 1
ATOM 3155 C C . VAL B 1 128 ? -20.797 15.625 11.406 1 63.22 128 VAL B C 1
ATOM 3157 O O . VAL B 1 128 ? -20.375 14.641 12.008 1 63.22 128 VAL B O 1
ATOM 3160 N N . LEU B 1 129 ? -20.469 15.898 10.203 1 70 129 LEU B N 1
ATOM 3161 C CA . LEU B 1 129 ? -19.766 14.906 9.398 1 70 129 LEU B CA 1
ATOM 3162 C C . LEU B 1 129 ? -18.281 14.867 9.766 1 70 129 LEU B C 1
ATOM 3164 O O . LEU B 1 129 ? -17.641 13.82 9.633 1 70 129 LEU B O 1
ATOM 3168 N N . GLU B 1 130 ? -17.797 15.883 10.172 1 68.06 130 GLU B N 1
ATOM 3169 C CA . GLU B 1 130 ? -16.391 15.922 10.562 1 68.06 130 GLU B CA 1
ATOM 3170 C C . GLU B 1 130 ? -16.094 14.93 11.688 1 68.06 130 GLU B C 1
ATOM 3172 O O . GLU B 1 130 ? -15.195 14.102 11.57 1 68.06 130 GLU B O 1
ATOM 3177 N N . ALA B 1 131 ? -16.922 15.055 12.703 1 65.31 131 ALA B N 1
ATOM 3178 C CA . ALA B 1 131 ? -16.719 14.258 13.906 1 65.31 131 ALA B CA 1
ATOM 3179 C C . ALA B 1 131 ? -17.062 12.789 13.656 1 65.31 131 ALA B C 1
ATOM 3181 O O . ALA B 1 131 ? -16.5 11.891 14.273 1 65.31 131 ALA B O 1
ATOM 3182 N N . SER B 1 132 ? -17.844 12.633 12.672 1 65.31 132 SER B N 1
ATOM 3183 C CA . SER B 1 132 ? -18.375 11.281 12.516 1 65.31 132 SER B CA 1
ATOM 3184 C C . SER B 1 132 ? -17.688 10.555 11.359 1 65.31 132 SER B C 1
ATOM 3186 O O . SER B 1 132 ? -17.469 9.344 11.422 1 65.31 132 SER B O 1
ATOM 3188 N N . LEU B 1 133 ? -17.297 11.273 10.336 1 72.75 133 LEU B N 1
ATOM 3189 C CA . LEU B 1 133 ? -16.875 10.586 9.117 1 72.75 133 LEU B CA 1
ATOM 3190 C C . LEU B 1 133 ? -15.359 10.461 9.055 1 72.75 133 LEU B C 1
ATOM 3192 O O . LEU B 1 133 ? -14.828 9.461 8.562 1 72.75 133 LEU B O 1
ATOM 3196 N N . LEU B 1 134 ? -14.68 11.438 9.594 1 67.75 134 LEU B N 1
ATOM 3197 C CA . LEU B 1 134 ? -13.227 11.469 9.445 1 67.75 134 LEU B CA 1
ATOM 3198 C C . LEU B 1 134 ? -12.578 10.273 10.133 1 67.75 134 LEU B C 1
ATOM 3200 O O . LEU B 1 134 ? -11.695 9.625 9.57 1 67.75 134 LEU B O 1
ATOM 3204 N N . PRO B 1 135 ? -13.078 9.82 11.258 1 66.62 135 PRO B N 1
ATOM 3205 C CA . PRO B 1 135 ? -12.5 8.641 11.891 1 66.62 135 PRO B CA 1
ATOM 3206 C C . PRO B 1 135 ? -12.703 7.367 11.07 1 66.62 135 PRO B C 1
ATOM 3208 O O . PRO B 1 135 ? -11.828 6.504 11.039 1 66.62 135 PRO B O 1
ATOM 3211 N N . TRP B 1 136 ? -13.75 7.359 10.406 1 70 136 TRP B N 1
ATOM 3212 C CA . TRP B 1 136 ? -14.047 6.184 9.602 1 70 136 TRP B CA 1
ATOM 3213 C C . TRP B 1 136 ? -13.195 6.168 8.328 1 70 136 TRP B C 1
ATOM 3215 O O . TRP B 1 136 ? -12.781 5.105 7.863 1 70 136 TRP B O 1
ATOM 3225 N N . VAL B 1 137 ? -13.016 7.336 7.793 1 74.12 137 VAL B N 1
ATOM 3226 C CA . VAL B 1 137 ? -12.141 7.461 6.633 1 74.12 137 VAL B CA 1
ATOM 3227 C C . VAL B 1 137 ? -10.734 6.996 6.992 1 74.12 137 VAL B C 1
ATOM 3229 O O . VAL B 1 137 ? -10.117 6.227 6.25 1 74.12 137 VAL B O 1
ATOM 3232 N N . ILE B 1 138 ? -10.375 7.238 8.172 1 68 138 ILE B N 1
ATOM 3233 C CA . ILE B 1 138 ? -9.047 6.852 8.641 1 68 138 ILE B CA 1
ATOM 3234 C C . ILE B 1 138 ? -9.016 5.352 8.922 1 68 138 ILE B C 1
ATOM 3236 O O . ILE B 1 138 ? -8.078 4.66 8.531 1 68 138 ILE B O 1
ATOM 3240 N N . ALA B 1 139 ? -10.031 4.898 9.539 1 68.5 139 ALA B N 1
ATOM 3241 C CA . ALA B 1 139 ? -10.133 3.48 9.883 1 68.5 139 ALA B CA 1
ATOM 3242 C C . ALA B 1 139 ? -10.117 2.611 8.633 1 68.5 139 ALA B C 1
ATOM 3244 O O . ALA B 1 139 ? -9.578 1.502 8.648 1 68.5 139 ALA B O 1
ATOM 3245 N N . SER B 1 140 ? -10.656 3.143 7.605 1 72.25 140 SER B N 1
ATOM 3246 C CA . SER B 1 140 ? -10.719 2.383 6.359 1 72.25 140 SER B CA 1
ATOM 3247 C C . SER B 1 140 ? -9.328 2.057 5.832 1 72.25 140 SER B C 1
ATOM 3249 O O . SER B 1 140 ? -9.141 1.06 5.137 1 72.25 140 SER B O 1
ATOM 3251 N N . GLN B 1 141 ? -8.359 2.861 6.188 1 69.75 141 GLN B N 1
ATOM 3252 C CA . GLN B 1 141 ? -7.008 2.693 5.664 1 69.75 141 GLN B CA 1
ATOM 3253 C C . GLN B 1 141 ? -6.211 1.7 6.504 1 69.75 141 GLN B C 1
ATOM 3255 O O . GLN B 1 141 ? -5.102 1.316 6.133 1 69.75 141 GLN B O 1
ATOM 3260 N N . THR B 1 142 ? -6.883 1.253 7.621 1 63.78 142 THR B N 1
ATOM 3261 C CA . THR B 1 142 ? -6.195 0.302 8.492 1 63.78 142 THR B CA 1
ATOM 3262 C C . THR B 1 142 ? -6.375 -1.124 7.977 1 63.78 142 THR B C 1
ATOM 3264 O O . THR B 1 142 ? -5.625 -2.023 8.359 1 63.78 142 THR B O 1
ATOM 3267 N N . ILE B 1 143 ? -7.344 -1.244 7.16 1 68.44 143 ILE B N 1
ATOM 3268 C CA . ILE B 1 143 ? -7.562 -2.564 6.582 1 68.44 143 ILE B CA 1
ATOM 3269 C C . ILE B 1 143 ? -6.586 -2.795 5.43 1 68.44 143 ILE B C 1
ATOM 3271 O O . ILE B 1 143 ? -6.535 -2.006 4.484 1 68.44 143 ILE B O 1
ATOM 3275 N N . PRO B 1 144 ? -5.793 -3.779 5.59 1 69.12 144 PRO B N 1
ATOM 3276 C CA . PRO B 1 144 ? -4.863 -4.051 4.492 1 69.12 144 PRO B CA 1
ATOM 3277 C C . PRO B 1 144 ? -5.578 -4.336 3.172 1 69.12 144 PRO B C 1
ATOM 3279 O O . PRO B 1 144 ? -6.344 -5.297 3.074 1 69.12 144 PRO B O 1
ATOM 3282 N N . ILE B 1 145 ? -5.434 -3.453 2.301 1 72.31 145 ILE B N 1
ATOM 3283 C CA . ILE B 1 145 ? -6.109 -3.504 1.009 1 72.31 145 ILE B CA 1
ATOM 3284 C C . ILE B 1 145 ? -5.809 -4.832 0.321 1 72.31 145 ILE B C 1
ATOM 3286 O O . ILE B 1 145 ? -6.645 -5.363 -0.412 1 72.31 145 ILE B O 1
ATOM 3290 N N . LEU B 1 146 ? -4.676 -5.297 0.546 1 70.44 146 LEU B N 1
ATOM 3291 C CA . LEU B 1 146 ? -4.242 -6.547 -0.077 1 70.44 146 LEU B CA 1
ATOM 3292 C C . LEU B 1 146 ? -5.102 -7.715 0.393 1 70.44 146 LEU B C 1
ATOM 3294 O O . LEU B 1 146 ? -5.297 -8.688 -0.344 1 70.44 146 LEU B O 1
ATOM 3298 N N . ALA B 1 147 ? -5.574 -7.484 1.639 1 68.94 147 ALA B N 1
ATOM 3299 C CA . ALA B 1 147 ? -6.441 -8.531 2.184 1 68.94 147 ALA B CA 1
ATOM 3300 C C . ALA B 1 147 ? -7.844 -8.438 1.592 1 68.94 147 ALA B C 1
ATOM 3302 O O . ALA B 1 147 ? -8.531 -9.453 1.454 1 68.94 147 ALA B O 1
ATOM 3303 N N . ILE B 1 148 ? -8.148 -7.281 1.107 1 77.38 148 ILE B N 1
ATOM 3304 C CA . ILE B 1 148 ? -9.508 -7.043 0.637 1 77.38 148 ILE B CA 1
ATOM 3305 C C . ILE B 1 148 ? -9.602 -7.363 -0.854 1 77.38 148 ILE B C 1
ATOM 3307 O O . ILE B 1 148 ? -10.664 -7.77 -1.343 1 77.38 148 ILE B O 1
ATOM 3311 N N . ALA B 1 149 ? -8.523 -7.285 -1.534 1 84.88 149 ALA B N 1
ATOM 3312 C CA . ALA B 1 149 ? -8.523 -7.359 -2.992 1 84.88 149 ALA B CA 1
ATOM 3313 C C . ALA B 1 149 ? -9.086 -8.695 -3.477 1 84.88 149 ALA B C 1
ATOM 3315 O O . ALA B 1 149 ? -9.977 -8.727 -4.328 1 84.88 149 ALA B O 1
ATOM 3316 N N . PRO B 1 150 ? -8.648 -9.789 -2.932 1 79.62 150 PRO B N 1
ATOM 3317 C CA . PRO B 1 150 ? -9.211 -11.062 -3.389 1 79.62 150 PRO B CA 1
ATOM 3318 C C . PRO B 1 150 ? -10.719 -11.164 -3.152 1 79.62 150 PRO B C 1
ATOM 3320 O O . PRO B 1 150 ? -11.438 -11.734 -3.977 1 79.62 150 PRO B O 1
ATOM 3323 N N . MET B 1 151 ? -11.078 -10.539 -2.072 1 82.81 151 MET B N 1
ATOM 3324 C CA . MET B 1 151 ? -12.5 -10.57 -1.742 1 82.81 151 MET B CA 1
ATOM 3325 C C . MET B 1 151 ? -13.312 -9.781 -2.766 1 82.81 151 MET B C 1
ATOM 3327 O O . MET B 1 151 ? -14.359 -10.25 -3.223 1 82.81 151 MET B O 1
ATOM 3331 N N . VAL B 1 152 ? -12.836 -8.711 -3.119 1 88 152 VAL B N 1
ATOM 3332 C CA . VAL B 1 152 ? -13.523 -7.863 -4.086 1 88 152 VAL B CA 1
ATOM 3333 C C . VAL B 1 152 ? -13.586 -8.57 -5.441 1 88 152 VAL B C 1
ATOM 3335 O O . VAL B 1 152 ? -14.633 -8.586 -6.09 1 88 152 VAL B O 1
ATOM 3338 N N . VAL B 1 153 ? -12.562 -9.188 -5.805 1 86.75 153 VAL B N 1
ATOM 3339 C CA . VAL B 1 153 ? -12.484 -9.852 -7.102 1 86.75 153 VAL B CA 1
ATOM 3340 C C . VAL B 1 153 ? -13.438 -11.047 -7.125 1 86.75 153 VAL B C 1
ATOM 3342 O O . VAL B 1 153 ? -14.164 -11.25 -8.102 1 86.75 153 VAL B O 1
ATOM 3345 N N . VAL B 1 154 ? -13.477 -11.742 -6.066 1 81.12 154 VAL B N 1
ATOM 3346 C CA . VAL B 1 154 ? -14.289 -12.953 -6.012 1 81.12 154 VAL B CA 1
ATOM 3347 C C . VAL B 1 154 ? -15.766 -12.57 -5.926 1 81.12 154 VAL B C 1
ATOM 3349 O O . VAL B 1 154 ? -16.594 -13.117 -6.656 1 81.12 154 VAL B O 1
ATOM 3352 N N . VAL B 1 155 ? -16.109 -11.625 -5.078 1 83.5 155 VAL B N 1
ATOM 3353 C CA . VAL B 1 155 ? -17.5 -11.227 -4.871 1 83.5 155 VAL B CA 1
ATOM 3354 C C . VAL B 1 155 ? -18.062 -10.609 -6.152 1 83.5 155 VAL B C 1
ATOM 3356 O O . VAL B 1 155 ? -19.156 -10.953 -6.59 1 83.5 155 VAL B O 1
ATOM 3359 N N . LEU B 1 156 ? -17.281 -9.812 -6.746 1 87.69 156 LEU B N 1
ATOM 3360 C CA . LEU B 1 156 ? -17.75 -9.18 -7.969 1 87.69 156 LEU B CA 1
ATOM 3361 C C . LEU B 1 156 ? -17.75 -10.164 -9.133 1 87.69 156 LEU B C 1
ATOM 3363 O O . LEU B 1 156 ? -18.625 -10.102 -10.008 1 87.69 156 LEU B O 1
ATOM 3367 N N . GLY B 1 157 ? -16.812 -11.031 -9.109 1 84.81 157 GLY B N 1
ATOM 3368 C CA . GLY B 1 157 ? -16.797 -12.086 -10.109 1 84.81 157 GLY B CA 1
ATOM 3369 C C . GLY B 1 157 ? -18.016 -12.977 -10.055 1 84.81 157 GLY B C 1
ATOM 3370 O O . GLY B 1 157 ? -18.531 -13.398 -11.094 1 84.81 157 GLY B O 1
ATOM 3371 N N . ALA B 1 158 ? -18.453 -13.227 -8.906 1 80.62 158 ALA B N 1
ATOM 3372 C CA . ALA B 1 158 ? -19.609 -14.102 -8.703 1 80.62 158 ALA B CA 1
ATOM 3373 C C . ALA B 1 158 ? -20.875 -13.477 -9.266 1 80.62 158 ALA B C 1
ATOM 3375 O O . ALA B 1 158 ? -21.828 -14.18 -9.602 1 80.62 158 ALA B O 1
ATOM 3376 N N . ILE B 1 159 ? -20.844 -12.141 -9.406 1 84.31 159 ILE B N 1
ATOM 3377 C CA . ILE B 1 159 ? -22.047 -11.508 -9.945 1 84.31 159 ILE B CA 1
ATOM 3378 C C . ILE B 1 159 ? -21.781 -11.031 -11.375 1 84.31 159 ILE B C 1
ATOM 3380 O O . ILE B 1 159 ? -22.469 -10.133 -11.875 1 84.31 159 ILE B O 1
ATOM 3384 N N . GLY B 1 160 ? -20.688 -11.477 -11.938 1 86.81 160 GLY B N 1
ATOM 3385 C CA . GLY B 1 160 ? -20.438 -11.297 -13.352 1 86.81 160 GLY B CA 1
ATOM 3386 C C . GLY B 1 160 ? -19.562 -10.094 -13.656 1 86.81 160 GLY B C 1
ATOM 3387 O O . GLY B 1 160 ? -19.359 -9.742 -14.82 1 86.81 160 GLY B O 1
ATOM 3388 N N . LEU B 1 161 ? -19.078 -9.453 -12.656 1 90.38 161 LEU B N 1
ATOM 3389 C CA . LEU B 1 161 ? -18.188 -8.32 -12.867 1 90.38 161 LEU B CA 1
ATOM 3390 C C . LEU B 1 161 ? -16.734 -8.742 -12.742 1 90.38 161 LEU B C 1
ATOM 3392 O O . LEU B 1 161 ? -16.266 -9.047 -11.641 1 90.38 161 LEU B O 1
ATOM 3396 N N . THR B 1 162 ? -16.078 -8.781 -13.938 1 89.38 162 THR B N 1
ATOM 3397 C CA . THR B 1 162 ? -14.688 -9.211 -13.984 1 89.38 162 THR B CA 1
ATOM 3398 C C . THR B 1 162 ? -13.836 -8.18 -14.719 1 89.38 162 THR B C 1
ATOM 3400 O O . THR B 1 162 ? -14.328 -7.129 -15.125 1 89.38 162 THR B O 1
ATOM 3403 N N . GLY B 1 163 ? -12.57 -8.43 -14.703 1 90.19 163 GLY B N 1
ATOM 3404 C CA . GLY B 1 163 ? -11.688 -7.582 -15.484 1 90.19 163 GLY B CA 1
ATOM 3405 C C . GLY B 1 163 ? -11.469 -6.211 -14.875 1 90.19 163 GLY B C 1
ATOM 3406 O O . GLY B 1 163 ? -11.039 -6.102 -13.727 1 90.19 163 GLY B O 1
ATOM 3407 N N . LEU B 1 164 ? -11.977 -5.234 -15.523 1 94.56 164 LEU B N 1
ATOM 3408 C CA . LEU B 1 164 ? -11.703 -3.836 -15.227 1 94.56 164 LEU B CA 1
ATOM 3409 C C . LEU B 1 164 ? -12.383 -3.41 -13.93 1 94.56 164 LEU B C 1
ATOM 3411 O O . LEU B 1 164 ? -11.781 -2.715 -13.102 1 94.56 164 LEU B O 1
ATOM 3415 N N . VAL B 1 165 ? -13.523 -3.859 -13.672 1 95.19 165 VAL B N 1
ATOM 3416 C CA . VAL B 1 165 ? -14.391 -3.295 -12.641 1 95.19 165 VAL B CA 1
ATOM 3417 C C . VAL B 1 165 ? -13.828 -3.613 -11.258 1 95.19 165 VAL B C 1
ATOM 3419 O O . VAL B 1 165 ? -13.617 -2.711 -10.445 1 95.19 165 VAL B O 1
ATOM 3422 N N . PRO B 1 166 ? -13.539 -4.91 -10.969 1 93 166 PRO B N 1
ATOM 3423 C CA . PRO B 1 166 ? -13 -5.188 -9.633 1 93 166 PRO B CA 1
ATOM 3424 C C . PRO B 1 166 ? -11.688 -4.457 -9.367 1 93 166 PRO B C 1
ATOM 3426 O O . PRO B 1 166 ? -11.484 -3.945 -8.258 1 93 166 PRO B O 1
ATOM 3429 N N . LYS B 1 167 ? -10.812 -4.402 -10.359 1 93.81 167 LYS B N 1
ATOM 3430 C CA . LYS B 1 167 ? -9.547 -3.697 -10.203 1 93.81 167 LYS B CA 1
ATOM 3431 C C . LYS B 1 167 ? -9.766 -2.207 -9.953 1 93.81 167 LYS B C 1
ATOM 3433 O O . LYS B 1 167 ? -9.109 -1.609 -9.102 1 93.81 167 LYS B O 1
ATOM 3438 N N . ALA B 1 168 ? -10.711 -1.69 -10.648 1 96.88 168 ALA B N 1
ATOM 3439 C CA . ALA B 1 168 ? -11.016 -0.269 -10.508 1 96.88 168 ALA B CA 1
ATOM 3440 C C . ALA B 1 168 ? -11.57 0.041 -9.125 1 96.88 168 ALA B C 1
ATOM 3442 O O . ALA B 1 168 ? -11.281 1.095 -8.547 1 96.88 168 ALA B O 1
ATOM 3443 N N . ILE B 1 169 ? -12.352 -0.818 -8.633 1 95.56 169 ILE B N 1
ATOM 3444 C CA . ILE B 1 169 ? -12.938 -0.622 -7.309 1 95.56 169 ILE B CA 1
ATOM 3445 C C . ILE B 1 169 ? -11.836 -0.629 -6.25 1 95.56 169 ILE B C 1
ATOM 3447 O O . ILE B 1 169 ? -11.852 0.18 -5.32 1 95.56 169 ILE B O 1
ATOM 3451 N N . ILE B 1 170 ? -10.898 -1.517 -6.395 1 92.06 170 ILE B N 1
ATOM 3452 C CA . ILE B 1 170 ? -9.773 -1.581 -5.469 1 92.06 170 ILE B CA 1
ATOM 3453 C C . ILE B 1 170 ? -8.945 -0.306 -5.578 1 92.06 170 ILE B C 1
ATOM 3455 O O . ILE B 1 170 ? -8.555 0.277 -4.562 1 92.06 170 ILE B O 1
ATOM 3459 N N . SER B 1 171 ? -8.695 0.101 -6.797 1 95.25 171 SER B N 1
ATOM 3460 C CA . SER B 1 171 ? -7.996 1.357 -7.039 1 95.25 171 SER B CA 1
ATOM 3461 C C . SER B 1 171 ? -8.734 2.533 -6.406 1 95.25 171 SER B C 1
ATOM 3463 O O . SER B 1 171 ? -8.117 3.4 -5.785 1 95.25 171 SER B O 1
ATOM 3465 N N . MET B 1 172 ? -10.008 2.568 -6.59 1 96.19 172 MET B N 1
ATOM 3466 C CA . MET B 1 172 ? -10.844 3.619 -6.004 1 96.19 172 MET B CA 1
ATOM 3467 C C . MET B 1 172 ? -10.672 3.668 -4.488 1 96.19 172 MET B C 1
ATOM 3469 O O . MET B 1 172 ? -10.5 4.746 -3.916 1 96.19 172 MET B O 1
ATOM 3473 N N . TYR B 1 173 ? -10.703 2.541 -3.918 1 91.88 173 TYR B N 1
ATOM 3474 C CA . TYR B 1 173 ? -10.586 2.428 -2.469 1 91.88 173 TYR B CA 1
ATOM 3475 C C . TYR B 1 173 ? -9.266 3.008 -1.977 1 91.88 173 TYR B C 1
ATOM 3477 O O . TYR B 1 173 ? -9.227 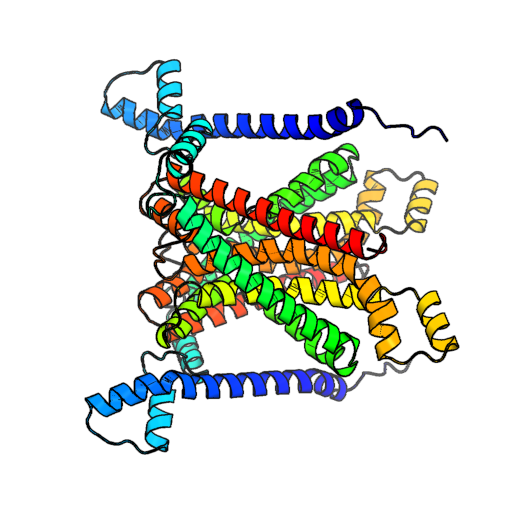3.682 -0.944 1 91.88 173 TYR B O 1
ATOM 3485 N N . LEU B 1 174 ? -8.281 2.807 -2.709 1 88.94 174 LEU B N 1
ATOM 3486 C CA . LEU B 1 174 ? -6.965 3.238 -2.256 1 88.94 174 LEU B CA 1
ATOM 3487 C C . LEU B 1 174 ? -6.781 4.738 -2.473 1 88.94 174 LEU B C 1
ATOM 3489 O O . LEU B 1 174 ? -6.094 5.402 -1.692 1 88.94 174 LEU B O 1
ATOM 3493 N N . CYS B 1 175 ? -7.387 5.234 -3.449 1 92.88 175 CYS B N 1
ATOM 3494 C CA . CYS B 1 175 ? -6.996 6.602 -3.777 1 92.88 175 CYS B CA 1
ATOM 3495 C C . CYS B 1 175 ? -8.016 7.605 -3.244 1 92.88 175 CYS B C 1
ATOM 3497 O O . CYS B 1 175 ? -7.746 8.805 -3.207 1 92.88 175 CYS B O 1
ATOM 3499 N N . PHE B 1 176 ? -9.172 7.18 -2.717 1 95.06 176 PHE B N 1
ATOM 3500 C CA . PHE B 1 176 ? -10.148 8.164 -2.246 1 95.06 176 PHE B CA 1
ATOM 3501 C C . PHE B 1 176 ? -9.625 8.883 -1.011 1 95.06 176 PHE B C 1
ATOM 3503 O O . PHE B 1 176 ? -9.969 10.047 -0.777 1 95.06 176 PHE B O 1
ATOM 3510 N N . PHE B 1 177 ? -8.836 8.227 -0.243 1 88.81 177 PHE B N 1
ATOM 3511 C CA . PHE B 1 177 ? -8.445 8.719 1.069 1 88.81 177 PHE B CA 1
ATOM 3512 C C . PHE B 1 177 ? -7.555 9.953 0.936 1 88.81 177 PHE B C 1
ATOM 3514 O O . PHE B 1 177 ? -7.875 11.016 1.468 1 88.81 177 PHE B O 1
ATOM 3521 N N . PRO B 1 178 ? -6.434 9.844 0.184 1 90.69 178 PRO B N 1
ATOM 3522 C CA . PRO B 1 178 ? -5.613 11.047 0.044 1 90.69 178 PRO B CA 1
ATOM 3523 C C . PRO B 1 178 ? -6.383 12.219 -0.578 1 90.69 178 PRO B C 1
ATOM 3525 O O . PRO B 1 178 ? -6.145 13.375 -0.225 1 90.69 178 PRO B O 1
ATOM 3528 N N . VAL B 1 179 ? -7.258 11.945 -1.432 1 95.38 179 VAL B N 1
ATOM 3529 C CA . VAL B 1 179 ? -8.047 13.016 -2.039 1 95.38 179 VAL B CA 1
ATOM 3530 C C . VAL B 1 179 ? -8.938 13.664 -0.979 1 95.38 179 VAL B C 1
ATOM 3532 O O . VAL B 1 179 ? -9.023 14.891 -0.907 1 95.38 179 VAL B O 1
ATOM 3535 N N . THR B 1 180 ? -9.578 12.836 -0.146 1 94.38 180 THR B N 1
ATOM 3536 C CA . THR B 1 180 ? -10.438 13.359 0.914 1 94.38 180 THR B CA 1
ATOM 3537 C C . THR B 1 180 ? -9.641 14.242 1.87 1 94.38 180 THR B C 1
ATOM 3539 O O . THR B 1 180 ? -10.039 15.375 2.152 1 94.38 180 THR B O 1
ATOM 3542 N N . VAL B 1 181 ? -8.562 13.781 2.273 1 88.5 181 VAL B N 1
ATOM 3543 C CA . VAL B 1 181 ? -7.758 14.484 3.268 1 88.5 181 VAL B CA 1
ATOM 3544 C C . VAL B 1 181 ? -7.223 15.789 2.672 1 88.5 181 VAL B C 1
ATOM 3546 O O . VAL B 1 181 ? -7.324 16.844 3.293 1 88.5 181 VAL B O 1
ATOM 3549 N N . GLY B 1 182 ? -6.691 15.672 1.449 1 91.94 182 GLY B N 1
ATOM 3550 C CA . GLY B 1 182 ? -6.164 16.859 0.8 1 91.94 182 GLY B CA 1
ATOM 3551 C C . GLY B 1 182 ? -7.227 17.906 0.514 1 91.94 182 GLY B C 1
ATOM 3552 O O . GLY B 1 182 ? -6.996 19.109 0.701 1 91.94 182 GLY B O 1
ATOM 3553 N N . MET B 1 183 ? -8.297 17.422 0.134 1 94.88 183 MET B N 1
ATOM 3554 C CA . MET B 1 183 ? -9.375 18.344 -0.209 1 94.88 183 MET B CA 1
ATOM 3555 C C . MET B 1 183 ? -9.945 19 1.043 1 94.88 183 MET B C 1
ATOM 3557 O O . MET B 1 183 ? -10.297 20.188 1.028 1 94.88 183 MET B O 1
ATOM 3561 N N . VAL B 1 184 ? -10.172 18.297 2.092 1 92.75 184 VAL B N 1
ATOM 3562 C CA . VAL B 1 184 ? -10.641 18.875 3.346 1 92.75 184 VAL B CA 1
ATOM 3563 C C . VAL B 1 184 ? -9.68 19.969 3.801 1 92.75 184 VAL B C 1
ATOM 3565 O O . VAL B 1 184 ? -10.102 21.078 4.148 1 92.75 184 VAL B O 1
ATOM 3568 N N . LYS B 1 185 ? -8.391 19.672 3.754 1 90.88 185 LYS B N 1
ATOM 3569 C CA . LYS B 1 185 ? -7.387 20.656 4.109 1 90.88 185 LYS B CA 1
ATOM 3570 C C . LYS B 1 185 ? -7.469 21.875 3.191 1 90.88 185 LYS B C 1
ATOM 3572 O O . LYS B 1 185 ? -7.395 23.016 3.652 1 90.88 185 LYS B O 1
ATOM 3577 N N . GLY B 1 186 ? -7.578 21.578 1.976 1 94.38 186 GLY B N 1
ATOM 3578 C CA . GLY B 1 186 ? -7.672 22.656 1.002 1 94.38 186 GLY B CA 1
ATOM 3579 C C . GLY B 1 186 ? -8.891 23.531 1.195 1 94.38 186 GLY B C 1
ATOM 3580 O O . GLY B 1 186 ? -8.789 24.766 1.188 1 94.38 186 GLY B O 1
ATOM 3581 N N . LEU B 1 187 ? -10.008 23 1.41 1 94.19 187 LEU B N 1
ATOM 3582 C CA . LEU B 1 187 ? -11.25 23.75 1.563 1 94.19 187 LEU B CA 1
ATOM 3583 C C . LEU B 1 187 ? -11.234 24.594 2.838 1 94.19 187 LEU B C 1
ATOM 3585 O O . LEU B 1 187 ? -11.961 25.578 2.951 1 94.19 187 LEU B O 1
ATOM 3589 N N . ARG B 1 188 ? -10.383 24.219 3.695 1 92.56 188 ARG B N 1
ATOM 3590 C CA . ARG B 1 188 ? -10.281 24.953 4.957 1 92.56 188 ARG B CA 1
ATOM 3591 C C . ARG B 1 188 ? -9.117 25.922 4.934 1 92.56 188 ARG B C 1
ATOM 3593 O O . ARG B 1 188 ? -8.852 26.609 5.922 1 92.56 188 ARG B O 1
ATOM 3600 N N . SER B 1 189 ? -8.461 25.953 3.848 1 91.62 189 SER B N 1
ATOM 3601 C CA . SER B 1 189 ? -7.211 26.719 3.803 1 91.62 189 SER B CA 1
ATOM 3602 C C . SER B 1 189 ? -7.461 28.172 3.443 1 91.62 189 SER B C 1
ATOM 3604 O O . SER B 1 189 ? -6.539 28.984 3.473 1 91.62 189 SER B O 1
ATOM 3606 N N . ALA B 1 190 ? -8.68 28.531 3.205 1 90.38 190 ALA B N 1
ATOM 3607 C CA . ALA B 1 190 ? -8.969 29.922 2.814 1 90.38 190 ALA B CA 1
ATOM 3608 C C . ALA B 1 190 ? -8.539 30.891 3.902 1 90.38 190 ALA B C 1
ATOM 3610 O O . ALA B 1 190 ? -8.742 30.641 5.09 1 90.38 190 ALA B O 1
ATOM 3611 N N . ASP B 1 191 ? -7.973 31.906 3.449 1 89.25 191 ASP B N 1
ATOM 3612 C CA . ASP B 1 191 ? -7.449 32.938 4.355 1 89.25 191 ASP B CA 1
ATOM 3613 C C . ASP B 1 191 ? -8.57 33.562 5.176 1 89.25 191 ASP B C 1
ATOM 3615 O O . ASP B 1 191 ? -9.664 33.781 4.66 1 89.25 191 ASP B O 1
ATOM 3619 N N . ALA B 1 192 ? -8.227 33.812 6.359 1 89.31 192 ALA B N 1
ATOM 3620 C CA . ALA B 1 192 ? -9.203 34.406 7.289 1 89.31 192 ALA B CA 1
ATOM 3621 C C . ALA B 1 192 ? -9.672 35.781 6.828 1 89.31 192 ALA B C 1
ATOM 3623 O O . ALA B 1 192 ? -10.844 36.125 6.98 1 89.31 192 ALA B O 1
ATOM 3624 N N . LEU B 1 193 ? -8.719 36.469 6.332 1 90 193 LEU B N 1
ATOM 3625 C CA . LEU B 1 193 ? -9.062 37.812 5.875 1 90 193 LEU B CA 1
ATOM 3626 C C . LEU B 1 193 ? -10.07 37.75 4.734 1 90 193 LEU B C 1
ATOM 3628 O O . LEU B 1 193 ? -11.031 38.531 4.711 1 90 193 LEU B O 1
ATOM 3632 N N . SER B 1 194 ? -9.844 36.906 3.762 1 91.38 194 SER B N 1
ATOM 3633 C CA . SER B 1 194 ? -10.766 36.75 2.641 1 91.38 194 SER B CA 1
ATOM 3634 C C . SER B 1 194 ? -12.133 36.25 3.113 1 91.38 194 SER B C 1
ATOM 3636 O O . SER B 1 194 ? -13.164 36.656 2.594 1 91.38 194 SER B O 1
ATOM 3638 N N . MET B 1 195 ? -12.117 35.438 4.066 1 90.62 195 MET B N 1
ATOM 3639 C CA . MET B 1 195 ? -13.359 34.938 4.633 1 90.62 195 MET B CA 1
ATOM 3640 C C . MET B 1 195 ? -14.148 36.031 5.324 1 90.62 195 MET B C 1
ATOM 3642 O O . MET B 1 195 ? -15.367 36.125 5.184 1 90.62 195 MET B O 1
ATOM 3646 N N . ASP B 1 196 ? -13.406 36.844 6.039 1 91.12 196 ASP B N 1
ATOM 3647 C CA . ASP B 1 196 ? -14.023 38 6.715 1 91.12 196 ASP B CA 1
ATOM 3648 C C . ASP B 1 196 ? -14.602 38.969 5.703 1 91.12 196 ASP B C 1
ATOM 3650 O O . ASP B 1 196 ? -15.68 39.531 5.926 1 91.12 196 ASP B O 1
ATOM 3654 N N . LEU B 1 197 ? -13.859 39.156 4.691 1 90.56 197 LEU B N 1
ATOM 3655 C CA . LEU B 1 197 ? -14.336 40.031 3.635 1 90.56 197 LEU B CA 1
ATOM 3656 C C . LEU B 1 197 ? -15.633 39.5 3.031 1 90.56 197 LEU B C 1
ATOM 3658 O O . LEU B 1 197 ? -16.547 40.281 2.742 1 90.56 197 LEU B O 1
ATOM 3662 N N . MET B 1 198 ? -15.641 38.281 2.859 1 90.81 198 MET B N 1
ATOM 3663 C CA . MET B 1 198 ? -16.859 37.688 2.314 1 90.81 198 MET B CA 1
ATOM 3664 C C . MET B 1 198 ? -18.031 37.844 3.273 1 90.81 198 MET B C 1
ATOM 3666 O O . MET B 1 198 ? -19.156 38.094 2.842 1 90.81 198 MET B O 1
ATOM 3670 N N . ARG B 1 199 ? -17.75 37.75 4.504 1 88.5 199 ARG B N 1
ATOM 3671 C CA . ARG B 1 199 ? -18.781 37.969 5.512 1 88.5 199 ARG B CA 1
ATOM 3672 C C . ARG B 1 199 ? -19.25 39.406 5.504 1 88.5 199 ARG B C 1
ATOM 3674 O O . ARG B 1 199 ? -20.453 39.688 5.648 1 88.5 199 ARG B O 1
ATOM 3681 N N . THR B 1 200 ? -18.359 40.25 5.367 1 91.94 200 THR B N 1
ATOM 3682 C CA . THR B 1 200 ? -18.688 41.656 5.332 1 91.94 200 THR B CA 1
ATOM 3683 C C . THR B 1 200 ? -19.609 42 4.152 1 91.94 200 THR B C 1
ATOM 3685 O O . THR B 1 200 ? -20.5 42.812 4.266 1 91.94 200 THR B O 1
ATOM 3688 N N . TYR B 1 201 ? -19.391 41.312 3.107 1 92.75 201 TYR B N 1
ATOM 3689 C CA . TYR B 1 201 ? -20.188 41.531 1.906 1 92.75 201 TYR B CA 1
ATOM 3690 C C . TYR B 1 201 ? -21.453 40.656 1.936 1 92.75 201 TYR B C 1
ATOM 3692 O O . TYR B 1 201 ? -22.188 40.594 0.951 1 92.75 201 TYR B O 1
ATOM 3700 N N . ALA B 1 202 ? -21.734 39.969 3.041 1 93.5 202 ALA B N 1
ATOM 3701 C CA . ALA B 1 202 ? -22.906 39.094 3.215 1 93.5 202 ALA B CA 1
ATOM 3702 C C . ALA B 1 202 ? -23 38.094 2.084 1 93.5 202 ALA B C 1
ATOM 3704 O O . ALA B 1 202 ? -24.078 37.875 1.51 1 93.5 202 ALA B O 1
ATOM 3705 N N . ALA B 1 203 ? -21.875 37.562 1.688 1 92.56 203 ALA B N 1
ATOM 3706 C CA . ALA B 1 203 ? -21.844 36.562 0.633 1 92.56 203 ALA B CA 1
ATOM 3707 C C . ALA B 1 203 ? -22.594 35.281 1.057 1 92.56 203 ALA B C 1
ATOM 3709 O O . ALA B 1 203 ? -22.547 34.906 2.225 1 92.56 203 ALA B O 1
ATOM 3710 N N . ARG B 1 204 ? -23.297 34.625 0.071 1 94.06 204 ARG B N 1
ATOM 3711 C CA . ARG B 1 204 ? -24 33.375 0.306 1 94.06 204 ARG B CA 1
ATOM 3712 C C . ARG B 1 204 ? -23 32.219 0.439 1 94.06 204 ARG B C 1
ATOM 3714 O O . ARG B 1 204 ? -21.906 32.281 -0.111 1 94.06 204 ARG B O 1
ATOM 3721 N N . PRO B 1 205 ? -23.359 31.188 1.186 1 90 205 PRO B N 1
ATOM 3722 C CA . PRO B 1 205 ? -22.453 30.047 1.359 1 90 205 PRO B CA 1
ATOM 3723 C C . PRO B 1 205 ? -21.984 29.453 0.031 1 90 205 PRO B C 1
ATOM 3725 O O . PRO B 1 205 ? -20.844 29.016 -0.084 1 90 205 PRO B O 1
ATOM 3728 N N . SER B 1 206 ? -22.875 29.438 -0.89 1 92.5 206 SER B N 1
ATOM 3729 C CA . SER B 1 206 ? -22.516 28.922 -2.203 1 92.5 206 SER B CA 1
ATOM 3730 C C . SER B 1 206 ? -21.484 29.812 -2.883 1 92.5 206 SER B C 1
ATOM 3732 O O . SER B 1 206 ? -20.578 29.312 -3.561 1 92.5 206 SER B O 1
ATOM 3734 N N . GLN B 1 207 ? -21.594 31.125 -2.658 1 93 207 GLN B N 1
ATOM 3735 C CA . GLN B 1 207 ? -20.625 32.062 -3.209 1 93 207 GLN B CA 1
ATOM 3736 C C . GLN B 1 207 ? -19.266 31.891 -2.541 1 93 207 GLN B C 1
ATOM 3738 O O . GLN B 1 207 ? -18.234 31.922 -3.211 1 93 207 GLN B O 1
ATOM 3743 N N . VAL B 1 208 ? -19.328 31.734 -1.259 1 92.44 208 VAL B N 1
ATOM 3744 C CA . VAL B 1 208 ? -18.094 31.531 -0.508 1 92.44 208 VAL B CA 1
ATOM 3745 C C . VAL B 1 208 ? -17.391 30.266 -0.981 1 92.44 208 VAL B C 1
ATOM 3747 O O . VAL B 1 208 ? -16.188 30.25 -1.195 1 92.44 208 VAL B O 1
ATOM 3750 N N . PHE B 1 209 ? -18.172 29.234 -1.2 1 92.62 209 PHE B N 1
ATOM 3751 C CA . PHE B 1 209 ? -17.625 27.938 -1.613 1 92.62 209 PHE B CA 1
ATOM 3752 C C . PHE B 1 209 ? -17 28.047 -2.996 1 92.62 209 PHE B C 1
ATOM 3754 O O . PHE B 1 209 ? -15.828 27.688 -3.178 1 92.62 209 PHE B O 1
ATOM 3761 N N . TRP B 1 210 ? -17.672 28.578 -3.982 1 91.88 210 TRP B N 1
ATOM 3762 C CA . TRP B 1 210 ? -17.266 28.531 -5.379 1 91.88 210 TRP B CA 1
ATOM 3763 C C . TRP B 1 210 ? -16.219 29.594 -5.684 1 91.88 210 TRP B C 1
ATOM 3765 O O . TRP B 1 210 ? -15.359 29.406 -6.551 1 91.88 210 TRP B O 1
ATOM 3775 N N . ARG B 1 211 ? -16.203 30.656 -4.895 1 91.31 211 ARG B N 1
ATOM 3776 C CA . ARG B 1 211 ? -15.336 31.781 -5.258 1 91.31 211 ARG B CA 1
ATOM 3777 C C . ARG B 1 211 ? -14.117 31.844 -4.352 1 91.31 211 ARG B C 1
ATOM 3779 O O . ARG B 1 211 ? -13.102 32.438 -4.711 1 91.31 211 ARG B O 1
ATOM 3786 N N . LEU B 1 212 ? -14.195 31.219 -3.227 1 91.88 212 LEU B N 1
ATOM 3787 C CA . LEU B 1 212 ? -13.086 31.344 -2.293 1 91.88 212 LEU B CA 1
ATOM 3788 C C . LEU B 1 212 ? -12.547 29.969 -1.896 1 91.88 212 LEU B C 1
ATOM 3790 O O . LEU B 1 212 ? -11.383 29.656 -2.166 1 91.88 212 LEU B O 1
ATOM 3794 N N . ARG B 1 213 ? -13.391 29.109 -1.363 1 93.25 213 ARG B N 1
ATOM 3795 C CA . ARG B 1 213 ? -12.93 27.844 -0.803 1 93.25 213 ARG B CA 1
ATOM 3796 C C . ARG B 1 213 ? -12.406 26.922 -1.896 1 93.25 213 ARG B C 1
ATOM 3798 O O . ARG B 1 213 ? -11.32 26.359 -1.771 1 93.25 213 ARG B O 1
ATOM 3805 N N . LEU B 1 214 ? -13.188 26.766 -2.955 1 92.88 214 LEU B N 1
ATOM 3806 C CA . LEU B 1 214 ? -12.828 25.812 -4 1 92.88 214 LEU B CA 1
ATOM 3807 C C . LEU B 1 214 ? -11.547 26.25 -4.711 1 92.88 214 LEU B C 1
ATOM 3809 O O . LEU B 1 214 ? -10.617 25.453 -4.855 1 92.88 214 LEU B O 1
ATOM 3813 N N . PRO B 1 215 ? -11.461 27.469 -5.082 1 91.81 215 PRO B N 1
ATOM 3814 C CA . PRO B 1 215 ? -10.203 27.906 -5.695 1 91.81 215 PRO B CA 1
ATOM 3815 C C . PRO B 1 215 ? -9.008 27.75 -4.762 1 91.81 215 PRO B C 1
ATOM 3817 O O . PRO B 1 215 ? -7.922 27.359 -5.199 1 91.81 215 PRO B O 1
ATOM 3820 N N . ALA B 1 216 ? -9.188 28.031 -3.521 1 92.06 216 ALA B N 1
ATOM 3821 C CA . ALA B 1 216 ? -8.109 27.906 -2.541 1 92.06 216 ALA B CA 1
ATOM 3822 C C . ALA B 1 216 ? -7.711 26.438 -2.363 1 92.06 216 ALA B C 1
ATOM 3824 O O . ALA B 1 216 ? -6.578 26.141 -1.986 1 92.06 216 ALA B O 1
ATOM 3825 N N . ALA B 1 217 ? -8.609 25.531 -2.709 1 95.12 217 ALA B N 1
ATOM 3826 C CA . ALA B 1 217 ? -8.414 24.094 -2.463 1 95.12 217 ALA B CA 1
ATOM 3827 C C . ALA B 1 217 ? -7.719 23.438 -3.646 1 95.12 217 ALA B C 1
ATOM 3829 O O . ALA B 1 217 ? -7.238 22.297 -3.535 1 95.12 217 ALA B O 1
ATOM 3830 N N . LEU B 1 218 ? -7.652 24.109 -4.758 1 94.5 218 LEU B N 1
ATOM 3831 C CA . LEU B 1 218 ? -7.227 23.469 -6 1 94.5 218 LEU B CA 1
ATOM 3832 C C . LEU B 1 218 ? -5.785 23 -5.902 1 94.5 218 LEU B C 1
ATOM 3834 O O . LEU B 1 218 ? -5.477 21.859 -6.273 1 94.5 218 LEU B O 1
ATOM 3838 N N . PRO B 1 219 ? -4.863 23.828 -5.332 1 92.69 219 PRO B N 1
ATOM 3839 C CA . PRO B 1 219 ? -3.496 23.328 -5.203 1 92.69 219 PRO B CA 1
ATOM 3840 C C . PRO B 1 219 ? -3.408 22.094 -4.305 1 92.69 219 PRO B C 1
ATOM 3842 O O . PRO B 1 219 ? -2.619 21.188 -4.574 1 92.69 219 PRO B O 1
ATOM 3845 N N . TYR B 1 220 ? -4.242 22.062 -3.342 1 92.5 220 TYR B N 1
ATOM 3846 C CA . TYR B 1 220 ? -4.285 20.922 -2.439 1 92.5 220 TYR B CA 1
ATOM 3847 C C . TYR B 1 220 ? -4.855 19.688 -3.145 1 92.5 220 TYR B C 1
ATOM 3849 O O . TYR B 1 220 ? -4.363 18.578 -2.955 1 92.5 220 TYR B O 1
ATOM 3857 N N . LEU B 1 221 ? -5.809 19.938 -3.922 1 95.5 221 LEU B N 1
ATOM 3858 C CA . LEU B 1 221 ? -6.434 18.844 -4.656 1 95.5 221 LEU B CA 1
ATOM 3859 C C . LEU B 1 221 ? -5.434 18.188 -5.605 1 95.5 221 LEU B C 1
ATOM 3861 O O . LEU B 1 221 ? -5.285 16.969 -5.605 1 95.5 221 LEU B O 1
ATOM 3865 N N . PHE B 1 222 ? -4.766 18.969 -6.355 1 95.44 222 PHE B N 1
ATOM 3866 C CA . PHE B 1 222 ? -3.852 18.422 -7.348 1 95.44 222 PHE B CA 1
ATOM 3867 C C . PHE B 1 222 ? -2.662 17.75 -6.672 1 95.44 222 PHE B C 1
ATOM 3869 O O . PHE B 1 222 ? -2.174 16.719 -7.141 1 95.44 222 PHE B O 1
ATOM 3876 N N . ALA B 1 223 ? -2.16 18.328 -5.578 1 91 223 ALA B N 1
ATOM 3877 C CA . ALA B 1 223 ? -1.114 17.672 -4.805 1 91 223 ALA B CA 1
ATOM 3878 C C . ALA B 1 223 ? -1.581 16.297 -4.312 1 91 223 ALA B C 1
ATOM 3880 O O . ALA B 1 223 ? -0.845 15.32 -4.406 1 91 223 ALA B O 1
ATOM 3881 N N . SER B 1 224 ? -2.77 16.25 -3.891 1 94.31 224 SER B N 1
ATOM 3882 C CA . SER B 1 224 ? -3.324 15 -3.385 1 94.31 224 SER B CA 1
ATOM 3883 C C . SER B 1 224 ? -3.604 14.023 -4.52 1 94.31 224 SER B C 1
ATOM 3885 O O . SER B 1 224 ? -3.488 12.812 -4.34 1 94.31 224 SER B O 1
ATOM 3887 N N . MET B 1 225 ? -3.969 14.562 -5.645 1 96.38 225 MET B N 1
ATOM 3888 C CA . MET B 1 225 ? -4.258 13.703 -6.793 1 96.38 225 MET B CA 1
ATOM 3889 C C . MET B 1 225 ? -2.99 13.016 -7.289 1 96.38 225 MET B C 1
ATOM 3891 O O . MET B 1 225 ? -3.045 11.891 -7.781 1 96.38 225 MET B O 1
ATOM 3895 N N . LYS B 1 226 ? -1.895 13.672 -7.223 1 92.69 226 LYS B N 1
ATOM 3896 C CA . LYS B 1 226 ? -0.631 13.055 -7.609 1 92.69 226 LYS B CA 1
ATOM 3897 C C . LYS B 1 226 ? -0.312 11.852 -6.723 1 92.69 226 LYS B C 1
ATOM 3899 O O . LYS B 1 226 ? 0.142 10.812 -7.211 1 92.69 226 LYS B O 1
ATOM 3904 N N . VAL B 1 227 ? -0.585 11.945 -5.477 1 87.44 227 VAL B N 1
ATOM 3905 C CA . VAL B 1 227 ? -0.413 10.836 -4.543 1 87.44 227 VAL B CA 1
ATOM 3906 C C . VAL B 1 227 ? -1.463 9.758 -4.82 1 87.44 227 VAL B C 1
ATOM 3908 O O . VAL B 1 227 ? -1.151 8.57 -4.832 1 87.44 227 VAL B O 1
ATOM 3911 N N . ALA B 1 228 ? -2.617 10.219 -5.113 1 94.44 228 ALA B N 1
ATOM 3912 C CA . ALA B 1 228 ? -3.762 9.328 -5.297 1 94.44 228 ALA B CA 1
ATOM 3913 C C . ALA B 1 228 ? -3.596 8.469 -6.547 1 94.44 228 ALA B C 1
ATOM 3915 O O . ALA B 1 228 ? -3.945 7.289 -6.543 1 94.44 228 ALA B O 1
ATOM 3916 N N . ILE B 1 229 ? -3.137 9.078 -7.582 1 95.56 229 ILE B N 1
ATOM 3917 C CA . ILE B 1 229 ? -3.035 8.328 -8.828 1 95.56 229 ILE B CA 1
ATOM 3918 C C . ILE B 1 229 ? -1.986 7.227 -8.688 1 95.56 229 ILE B C 1
ATOM 3920 O O . ILE B 1 229 ? -2.133 6.141 -9.258 1 95.56 229 ILE B O 1
ATOM 3924 N N . ALA B 1 230 ? -0.92 7.496 -7.98 1 89.25 230 ALA B N 1
ATOM 3925 C CA . ALA B 1 230 ? 0.072 6.465 -7.684 1 89.25 230 ALA B CA 1
ATOM 3926 C C . ALA B 1 230 ? -0.537 5.344 -6.848 1 89.25 230 ALA B C 1
ATOM 3928 O O . ALA B 1 230 ? -0.285 4.164 -7.105 1 89.25 230 ALA B O 1
ATOM 3929 N N . ALA B 1 231 ? -1.342 5.703 -5.895 1 88.94 231 ALA B N 1
ATOM 3930 C CA . ALA B 1 231 ? -2.025 4.715 -5.062 1 88.94 231 ALA B CA 1
ATOM 3931 C C . ALA B 1 231 ? -3.01 3.891 -5.891 1 88.94 231 ALA B C 1
ATOM 3933 O O . ALA B 1 231 ? -3.172 2.691 -5.656 1 88.94 231 ALA B O 1
ATOM 3934 N N . ALA B 1 232 ? -3.646 4.582 -6.777 1 94.75 232 ALA B N 1
ATOM 3935 C CA . ALA B 1 232 ? -4.59 3.893 -7.652 1 94.75 232 ALA B CA 1
ATOM 3936 C C . ALA B 1 232 ? -3.893 2.812 -8.477 1 94.75 232 ALA B C 1
ATOM 3938 O O . ALA B 1 232 ? -4.453 1.738 -8.703 1 94.75 232 ALA B O 1
ATOM 3939 N N . LEU B 1 233 ? -2.768 3.129 -8.961 1 93.19 233 LEU B N 1
ATOM 3940 C CA . LEU B 1 233 ? -2.006 2.135 -9.711 1 93.19 233 LEU B CA 1
ATOM 3941 C C . LEU B 1 233 ? -1.688 0.925 -8.836 1 93.19 233 LEU B C 1
ATOM 3943 O O . LEU B 1 233 ? -1.802 -0.217 -9.289 1 93.19 233 LEU B O 1
ATOM 3947 N N . VAL B 1 234 ? -1.306 1.133 -7.629 1 88 234 VAL B N 1
ATOM 3948 C CA . VAL B 1 234 ? -1.05 0.049 -6.684 1 88 234 VAL B CA 1
ATOM 3949 C C . VAL B 1 234 ? -2.301 -0.815 -6.539 1 88 234 VAL B C 1
ATOM 3951 O O . VAL B 1 234 ? -2.217 -2.045 -6.551 1 88 234 VAL B O 1
ATOM 3954 N N . GLY B 1 235 ? -3.393 -0.186 -6.434 1 90.06 235 GLY B N 1
ATOM 3955 C CA . GLY B 1 235 ? -4.648 -0.913 -6.324 1 90.06 235 GLY B CA 1
ATOM 3956 C C . GLY B 1 235 ? -4.93 -1.797 -7.527 1 90.06 235 GLY B C 1
ATOM 3957 O O . GLY B 1 235 ? -5.375 -2.936 -7.375 1 90.06 235 GLY B O 1
ATOM 3958 N N . ALA B 1 236 ? -4.695 -1.233 -8.688 1 93 236 ALA B N 1
ATOM 3959 C CA . ALA B 1 236 ? -4.918 -2.016 -9.898 1 93 236 ALA B CA 1
ATOM 3960 C C . ALA B 1 236 ? -4.012 -3.242 -9.93 1 93 236 ALA B C 1
ATOM 3962 O O . ALA B 1 236 ? -4.457 -4.34 -10.273 1 93 236 ALA B O 1
ATOM 3963 N N . ILE B 1 237 ? -2.812 -3.072 -9.57 1 90 237 ILE B N 1
ATOM 3964 C CA . ILE B 1 237 ? -1.849 -4.168 -9.578 1 90 237 ILE B CA 1
ATOM 3965 C C . ILE B 1 237 ? -2.254 -5.223 -8.555 1 90 237 ILE B C 1
ATOM 3967 O O . ILE B 1 237 ? -2.225 -6.422 -8.844 1 90 237 ILE B O 1
ATOM 3971 N N . VAL B 1 238 ? -2.674 -4.777 -7.414 1 85.81 238 VAL B N 1
ATOM 3972 C CA . VAL B 1 238 ? -3.113 -5.684 -6.363 1 85.81 238 VAL B CA 1
ATOM 3973 C C . VAL B 1 238 ? -4.297 -6.512 -6.855 1 85.81 238 VAL B C 1
ATOM 3975 O O . VAL B 1 238 ? -4.391 -7.707 -6.566 1 85.81 238 VAL B O 1
ATOM 3978 N N . GLY B 1 239 ? -5.164 -5.902 -7.582 1 87.75 239 GLY B N 1
ATOM 3979 C CA . GLY B 1 239 ? -6.34 -6.582 -8.109 1 87.75 239 GLY B CA 1
ATOM 3980 C C . GLY B 1 239 ? -6.004 -7.605 -9.18 1 87.75 239 GLY B C 1
ATOM 3981 O O . GLY B 1 239 ? -6.844 -8.438 -9.539 1 87.75 239 GLY B O 1
ATOM 3982 N N . GLU B 1 240 ? -4.824 -7.566 -9.625 1 88.12 240 GLU B N 1
ATOM 3983 C CA . GLU B 1 240 ? -4.414 -8.477 -10.688 1 88.12 240 GLU B CA 1
ATOM 3984 C C . GLU B 1 240 ? -3.729 -9.719 -10.125 1 88.12 240 GLU B C 1
ATOM 3986 O O . GLU B 1 240 ? -3.436 -10.656 -10.867 1 88.12 240 GLU B O 1
ATOM 3991 N N . LEU B 1 241 ? -3.504 -9.781 -8.812 1 78.12 241 LEU B N 1
ATOM 3992 C CA . LEU B 1 241 ? -2.727 -10.867 -8.219 1 78.12 241 LEU B CA 1
ATOM 3993 C C . LEU B 1 241 ? -3.594 -12.102 -7.992 1 78.12 241 LEU B C 1
ATOM 3995 O O . LEU B 1 241 ? -3.174 -13.219 -8.289 1 78.12 241 LEU B O 1
ATOM 3999 N N . PRO B 1 242 ? -4.77 -12.07 -7.199 1 66.69 242 PRO B N 1
ATOM 4000 C CA . PRO B 1 242 ? -5.508 -13.273 -6.812 1 66.69 242 PRO B CA 1
ATOM 4001 C C . PRO B 1 242 ? -5.953 -14.102 -8.016 1 66.69 242 PRO B C 1
ATOM 4003 O O . PRO B 1 242 ? -6.105 -15.32 -7.906 1 66.69 242 PRO B O 1
ATOM 4006 N N . THR B 1 243 ? -6.656 -13.539 -8.953 1 56.91 243 THR B N 1
ATOM 4007 C CA . THR B 1 243 ? -7.488 -14.367 -9.828 1 56.91 243 THR B CA 1
ATOM 4008 C C . THR B 1 243 ? -6.672 -14.906 -11 1 56.91 243 THR B C 1
ATOM 4010 O O . THR B 1 243 ? -7.238 -15.367 -11.992 1 56.91 243 THR B O 1
ATOM 4013 N N . GLY B 1 244 ? -5.355 -15.156 -10.617 1 57.97 244 GLY B N 1
ATOM 4014 C CA . GLY B 1 244 ? -4.824 -15.688 -11.867 1 57.97 244 GLY B CA 1
ATOM 4015 C C . GLY B 1 244 ? -5.086 -14.789 -13.055 1 57.97 244 GLY B C 1
ATOM 4016 O O . GLY B 1 244 ? -5.406 -15.266 -14.148 1 57.97 244 GLY B O 1
ATOM 4017 N N . ALA B 1 245 ? -5.246 -13.547 -12.781 1 57.56 245 ALA B N 1
ATOM 4018 C CA . ALA B 1 245 ? -5.523 -12.633 -13.891 1 57.56 245 ALA B CA 1
ATOM 4019 C C . ALA B 1 245 ? -4.594 -12.914 -15.07 1 57.56 245 ALA B C 1
ATOM 4021 O O . ALA B 1 245 ? -3.402 -13.172 -14.883 1 57.56 245 ALA B O 1
ATOM 4022 N N . ALA B 1 246 ? -5.293 -12.992 -16.125 1 68.44 246 ALA B N 1
ATOM 4023 C CA . ALA B 1 246 ? -4.59 -13.375 -17.344 1 68.44 246 ALA B CA 1
ATOM 4024 C C . ALA B 1 246 ? -3.893 -12.172 -17.984 1 68.44 246 ALA B C 1
ATOM 4026 O O . ALA B 1 246 ? -2.918 -12.336 -18.719 1 68.44 246 ALA B O 1
ATOM 4027 N N . MET B 1 247 ? -4.418 -10.961 -17.5 1 89.62 247 MET B N 1
ATOM 4028 C CA . MET B 1 247 ? -3.846 -9.797 -18.172 1 89.62 247 MET B CA 1
ATOM 4029 C C . MET B 1 247 ? -3.531 -8.688 -17.156 1 89.62 247 MET B C 1
ATOM 4031 O O . MET B 1 247 ? -4.207 -8.57 -16.141 1 89.62 247 MET B O 1
ATOM 4035 N N . GLY B 1 248 ? -2.514 -7.863 -17.469 1 94.06 248 GLY B N 1
ATOM 4036 C CA . GLY B 1 248 ? -2.062 -6.77 -16.625 1 94.06 248 GLY B CA 1
ATOM 4037 C C . GLY B 1 248 ? -0.605 -6.891 -16.234 1 94.06 248 GLY B C 1
ATOM 4038 O O . GLY B 1 248 ? -0.031 -7.98 -16.266 1 94.06 248 GLY B O 1
ATOM 4039 N N . LEU B 1 249 ? -0.051 -5.82 -15.812 1 93.31 249 LEU B N 1
ATOM 4040 C CA . LEU B 1 249 ? 1.351 -5.805 -15.406 1 93.31 249 LEU B CA 1
ATOM 4041 C C . LEU B 1 249 ? 1.563 -6.645 -14.156 1 93.31 249 LEU B C 1
ATOM 4043 O O . LEU B 1 249 ? 2.574 -7.344 -14.031 1 93.31 249 LEU B O 1
ATOM 4047 N N . GLY B 1 250 ? 0.625 -6.559 -13.227 1 89.31 250 GLY B N 1
ATOM 4048 C CA . GLY B 1 250 ? 0.7 -7.398 -12.047 1 89.31 250 GLY B CA 1
ATOM 4049 C C . GLY B 1 250 ? 0.638 -8.883 -12.359 1 89.31 250 GLY B C 1
ATOM 4050 O O . GLY B 1 250 ? 1.361 -9.68 -11.758 1 89.31 250 GLY B O 1
ATOM 4051 N N . ALA B 1 251 ? -0.208 -9.211 -13.25 1 88.81 251 ALA B N 1
ATOM 4052 C CA . ALA B 1 251 ? -0.314 -10.602 -13.68 1 88.81 251 ALA B CA 1
ATOM 4053 C C . ALA B 1 251 ? 0.991 -11.086 -14.305 1 88.81 251 ALA B C 1
ATOM 4055 O O . ALA B 1 251 ? 1.42 -12.219 -14.07 1 88.81 251 ALA B O 1
ATOM 4056 N N . ARG B 1 252 ? 1.535 -10.195 -15.086 1 89.75 252 ARG B N 1
ATOM 4057 C CA . ARG B 1 252 ? 2.799 -10.547 -15.727 1 89.75 252 ARG B CA 1
ATOM 4058 C C . ARG B 1 252 ? 3.908 -10.703 -14.695 1 89.75 252 ARG B C 1
ATOM 4060 O O . ARG B 1 252 ? 4.77 -11.578 -14.828 1 89.75 252 ARG B O 1
ATOM 4067 N N . LEU B 1 253 ? 3.922 -9.891 -13.719 1 88.25 253 LEU B N 1
ATOM 4068 C CA . LEU B 1 253 ? 4.898 -9.992 -12.633 1 88.25 253 LEU B CA 1
ATOM 4069 C C . LEU B 1 253 ? 4.754 -11.32 -11.898 1 88.25 253 LEU B C 1
ATOM 4071 O O . LEU B 1 253 ? 5.746 -12.008 -11.648 1 88.25 253 LEU B O 1
ATOM 4075 N N . LEU B 1 254 ? 3.523 -11.656 -11.617 1 83 254 LEU B N 1
ATOM 4076 C CA . LEU B 1 254 ? 3.271 -12.891 -10.883 1 83 254 LEU B CA 1
ATOM 4077 C C . LEU B 1 254 ? 3.639 -14.109 -11.719 1 83 254 LEU B C 1
ATOM 4079 O O . LEU B 1 254 ? 4.234 -15.062 -11.203 1 83 254 LEU B O 1
ATOM 4083 N N . ALA B 1 255 ? 3.254 -14.102 -12.961 1 85 255 ALA B N 1
ATOM 4084 C CA . ALA B 1 255 ? 3.598 -15.203 -13.859 1 85 255 ALA B CA 1
ATOM 4085 C C . ALA B 1 255 ? 5.109 -15.383 -13.961 1 85 255 ALA B C 1
ATOM 4087 O O . ALA B 1 255 ? 5.613 -16.5 -13.945 1 85 255 ALA B O 1
ATOM 4088 N N . GLY B 1 256 ? 5.816 -14.258 -14.062 1 85.38 256 GLY B N 1
ATOM 4089 C CA . GLY B 1 256 ? 7.27 -14.32 -14.094 1 85.38 256 GLY B CA 1
ATOM 4090 C C . GLY B 1 256 ? 7.863 -14.93 -12.836 1 85.38 256 GLY B C 1
ATOM 4091 O O . GLY B 1 256 ? 8.844 -15.672 -12.906 1 85.38 256 GLY B O 1
ATOM 4092 N N . SER B 1 257 ? 7.277 -14.648 -11.75 1 81.5 257 SER B N 1
ATOM 4093 C CA . SER B 1 257 ? 7.75 -15.188 -10.477 1 81.5 257 SER B CA 1
ATOM 4094 C C . SER B 1 257 ? 7.48 -16.688 -10.391 1 81.5 257 SER B C 1
ATOM 4096 O O . SER B 1 257 ? 8.312 -17.453 -9.891 1 81.5 257 SER B O 1
ATOM 4098 N N . TYR B 1 258 ? 6.348 -17.125 -10.906 1 77.44 258 TYR B N 1
ATOM 4099 C CA . TYR B 1 258 ? 5.945 -18.531 -10.836 1 77.44 258 TYR B CA 1
ATOM 4100 C C . TYR B 1 258 ? 6.793 -19.391 -11.766 1 77.44 258 TYR B C 1
ATOM 4102 O O . TYR B 1 258 ? 7.16 -20.516 -11.422 1 77.44 258 TYR B O 1
ATOM 4110 N N . TYR B 1 259 ? 7.125 -18.781 -12.852 1 83.19 259 TYR B N 1
ATOM 4111 C CA . TYR B 1 259 ? 7.797 -19.594 -13.867 1 83.19 259 TYR B CA 1
ATOM 4112 C C . TYR B 1 259 ? 9.289 -19.281 -13.906 1 83.19 259 TYR B C 1
ATOM 4114 O O . TYR B 1 259 ? 10.008 -19.766 -14.781 1 83.19 259 TYR B O 1
ATOM 4122 N N . GLY B 1 260 ? 9.727 -18.438 -13.07 1 82.88 260 GLY B N 1
ATOM 4123 C CA . GLY B 1 260 ? 11.148 -18.125 -12.984 1 82.88 260 GLY B CA 1
ATOM 4124 C C . GLY B 1 260 ? 11.641 -17.281 -14.133 1 82.88 260 GLY B C 1
ATOM 4125 O O . GLY B 1 260 ? 12.812 -17.344 -14.5 1 82.88 260 GLY B O 1
ATOM 4126 N N . GLN B 1 261 ? 10.727 -16.594 -14.734 1 89.31 261 GLN B N 1
ATOM 4127 C CA . GLN B 1 261 ? 11.109 -15.688 -15.812 1 89.31 261 GLN B CA 1
ATOM 4128 C C . GLN B 1 261 ? 11.492 -14.312 -15.273 1 89.31 261 GLN B C 1
ATOM 4130 O O . GLN B 1 261 ? 10.758 -13.344 -15.453 1 89.31 261 GLN B O 1
ATOM 4135 N N . THR B 1 262 ? 12.695 -14.258 -14.805 1 90.5 262 THR B N 1
ATOM 4136 C CA . THR B 1 262 ? 13.156 -13.117 -14.031 1 90.5 262 THR B CA 1
ATOM 4137 C C . THR B 1 262 ? 13.281 -11.875 -14.914 1 90.5 262 THR B C 1
ATOM 4139 O O . THR B 1 262 ? 12.922 -10.773 -14.508 1 90.5 262 THR B O 1
ATOM 4142 N N . VAL B 1 263 ? 13.75 -12.055 -16.109 1 93.56 263 VAL B N 1
ATOM 4143 C CA . VAL B 1 263 ? 13.945 -10.906 -17 1 93.56 263 VAL B CA 1
ATOM 4144 C C . VAL B 1 263 ? 12.602 -10.273 -17.328 1 93.56 263 VAL B C 1
ATOM 4146 O O . VAL B 1 263 ? 12.461 -9.047 -17.297 1 93.56 263 VAL B O 1
ATOM 4149 N N . GLN B 1 264 ? 11.648 -11.102 -17.594 1 91.75 264 GLN B N 1
ATOM 4150 C CA . GLN B 1 264 ? 10.305 -10.609 -17.891 1 91.75 264 GLN B CA 1
ATOM 4151 C C . GLN B 1 264 ? 9.703 -9.898 -16.672 1 91.75 264 GLN B C 1
ATOM 4153 O O . GLN B 1 264 ? 9.008 -8.891 -16.828 1 91.75 264 GLN B O 1
ATOM 4158 N N . MET B 1 265 ? 9.93 -10.422 -15.57 1 91 265 MET B N 1
ATOM 4159 C CA . MET B 1 265 ? 9.43 -9.828 -14.336 1 91 265 MET B CA 1
ATOM 4160 C C . MET B 1 265 ? 9.992 -8.422 -14.148 1 91 265 MET B C 1
ATOM 4162 O O . MET B 1 265 ? 9.242 -7.492 -13.836 1 91 265 MET B O 1
ATOM 4166 N N . TRP B 1 266 ? 11.266 -8.297 -14.359 1 91.75 266 TRP B N 1
ATOM 4167 C CA . TRP B 1 266 ? 11.906 -7 -14.188 1 91.75 266 TRP B CA 1
ATOM 4168 C C . TRP B 1 266 ? 11.438 -6.02 -15.258 1 91.75 266 TRP B C 1
ATOM 4170 O O . TRP B 1 266 ? 11.281 -4.824 -14.984 1 91.75 266 TRP B O 1
ATOM 4180 N N . ALA B 1 267 ? 11.273 -6.512 -16.422 1 94.25 267 ALA B N 1
ATOM 4181 C CA . ALA B 1 267 ? 10.742 -5.652 -17.484 1 94.25 267 ALA B CA 1
ATOM 4182 C C . ALA B 1 267 ? 9.359 -5.125 -17.125 1 94.25 267 ALA B C 1
ATOM 4184 O O . ALA B 1 267 ? 9.062 -3.943 -17.328 1 94.25 267 ALA B O 1
ATOM 4185 N N . ALA B 1 268 ? 8.508 -5.996 -16.641 1 93.19 268 ALA B N 1
ATOM 4186 C CA . ALA B 1 268 ? 7.172 -5.586 -16.203 1 93.19 268 ALA B CA 1
ATOM 4187 C C . ALA B 1 268 ? 7.25 -4.562 -15.078 1 93.19 268 ALA B C 1
ATOM 4189 O O . ALA B 1 268 ? 6.438 -3.633 -15.016 1 93.19 268 ALA B O 1
ATOM 4190 N N . LEU B 1 269 ? 8.18 -4.738 -14.227 1 90.94 269 LEU B N 1
ATOM 4191 C CA . LEU B 1 269 ? 8.391 -3.801 -13.125 1 90.94 269 LEU B CA 1
ATOM 4192 C C . LEU B 1 269 ? 8.758 -2.418 -13.656 1 90.94 269 LEU B C 1
ATOM 4194 O O . LEU B 1 269 ? 8.234 -1.408 -13.188 1 90.94 269 LEU B O 1
ATOM 4198 N N . VAL B 1 270 ? 9.68 -2.389 -14.562 1 91.38 270 VAL B N 1
ATOM 4199 C CA . VAL B 1 270 ? 10.102 -1.122 -15.148 1 91.38 270 VAL B CA 1
ATOM 4200 C C . VAL B 1 270 ? 8.914 -0.463 -15.859 1 91.38 270 VAL B C 1
ATOM 4202 O O . VAL B 1 270 ? 8.734 0.752 -15.766 1 91.38 270 VAL B O 1
ATOM 4205 N N . MET B 1 271 ? 8.141 -1.265 -16.516 1 93.38 271 MET B N 1
ATOM 4206 C CA . MET B 1 271 ? 6.961 -0.735 -17.188 1 93.38 271 MET B CA 1
ATOM 4207 C C . MET B 1 271 ? 5.969 -0.169 -16.188 1 93.38 271 MET B C 1
ATOM 4209 O O . MET B 1 271 ? 5.344 0.863 -16.438 1 93.38 271 MET B O 1
ATOM 4213 N N . ALA B 1 272 ? 5.797 -0.872 -15.102 1 92.25 272 ALA B N 1
ATOM 4214 C CA . ALA B 1 272 ? 4.906 -0.385 -14.055 1 92.25 272 ALA B CA 1
ATOM 4215 C C . ALA B 1 272 ? 5.387 0.954 -13.508 1 92.25 272 ALA B C 1
ATOM 4217 O O . ALA B 1 272 ? 4.582 1.857 -13.266 1 92.25 272 ALA B O 1
ATOM 4218 N N . ALA B 1 273 ? 6.672 1.062 -13.297 1 88.44 273 ALA B N 1
ATOM 4219 C CA . ALA B 1 273 ? 7.25 2.32 -12.828 1 88.44 273 ALA B CA 1
ATOM 4220 C C . ALA B 1 273 ? 7.035 3.432 -13.852 1 88.44 273 ALA B C 1
ATOM 4222 O O . ALA B 1 273 ? 6.691 4.559 -13.492 1 88.44 273 ALA B O 1
ATOM 4223 N N . ALA B 1 274 ? 7.281 3.115 -15.078 1 91.62 274 ALA B N 1
ATOM 4224 C CA . ALA B 1 274 ? 7.074 4.082 -16.156 1 91.62 274 ALA B CA 1
ATOM 4225 C C . ALA B 1 274 ? 5.613 4.523 -16.219 1 91.62 274 ALA B C 1
ATOM 4227 O O . ALA B 1 274 ? 5.328 5.707 -16.422 1 91.62 274 ALA B O 1
ATOM 4228 N N . LEU B 1 275 ? 4.727 3.594 -16.062 1 93.56 275 LEU B N 1
ATOM 4229 C CA . LEU B 1 275 ? 3.307 3.918 -16.078 1 93.56 275 LEU B CA 1
ATOM 4230 C C . LEU B 1 275 ? 2.959 4.852 -14.914 1 93.56 275 LEU B C 1
ATOM 4232 O O . LEU B 1 275 ? 2.201 5.809 -15.094 1 93.56 275 LEU B O 1
ATOM 4236 N N . SER B 1 276 ? 3.469 4.543 -13.812 1 91.25 276 SER B N 1
ATOM 4237 C CA . SER B 1 276 ? 3.227 5.395 -12.648 1 91.25 276 SER B CA 1
ATOM 4238 C C . SER B 1 276 ? 3.676 6.828 -12.914 1 91.25 276 SER B C 1
ATOM 4240 O O . SER B 1 276 ? 2.924 7.773 -12.672 1 91.25 276 SER B O 1
ATOM 4242 N N . LEU B 1 277 ? 4.902 7.008 -13.414 1 89.38 277 LEU B N 1
ATOM 4243 C CA . LEU B 1 277 ? 5.438 8.328 -13.719 1 89.38 277 LEU B CA 1
ATOM 4244 C C . LEU B 1 277 ? 4.578 9.031 -14.766 1 89.38 277 LEU B C 1
ATOM 4246 O O . LEU B 1 277 ? 4.332 10.242 -14.656 1 89.38 277 LEU B O 1
ATOM 4250 N N . PHE B 1 278 ? 4.191 8.266 -15.711 1 94.44 278 PHE B N 1
ATOM 4251 C CA . PHE B 1 278 ? 3.361 8.82 -16.781 1 94.44 278 PHE B CA 1
ATOM 4252 C C . PHE B 1 278 ? 2.035 9.328 -16.219 1 94.44 278 PHE B C 1
ATOM 4254 O O . PHE B 1 278 ? 1.586 10.422 -16.562 1 94.44 278 PHE B O 1
ATOM 4261 N N . LEU B 1 279 ? 1.415 8.586 -15.391 1 95.38 279 LEU B N 1
ATOM 4262 C CA . LEU B 1 279 ? 0.127 8.961 -14.82 1 95.38 279 LEU B CA 1
ATOM 4263 C C . LEU B 1 279 ? 0.265 10.188 -13.93 1 95.38 279 LEU B C 1
ATOM 4265 O O . LEU B 1 279 ? -0.583 11.086 -13.961 1 95.38 279 LEU B O 1
ATOM 4269 N N . VAL B 1 280 ? 1.282 10.227 -13.141 1 91.94 280 VAL B N 1
ATOM 4270 C CA . VAL B 1 280 ? 1.53 11.398 -12.312 1 91.94 280 VAL B CA 1
ATOM 4271 C C . VAL B 1 280 ? 1.755 12.625 -13.195 1 91.94 280 VAL B C 1
ATOM 4273 O O . VAL B 1 280 ? 1.275 13.719 -12.883 1 91.94 280 VAL B O 1
ATOM 4276 N N . PHE B 1 281 ? 2.512 12.453 -14.242 1 93.62 281 PHE B N 1
ATOM 4277 C CA . PHE B 1 281 ? 2.748 13.516 -15.203 1 93.62 281 PHE B CA 1
ATOM 4278 C C . PHE B 1 281 ? 1.434 14.031 -15.781 1 93.62 281 PHE B C 1
ATOM 4280 O O . PHE B 1 281 ? 1.248 15.242 -15.93 1 93.62 281 PHE B O 1
ATOM 4287 N N . LEU B 1 282 ? 0.554 13.148 -16.062 1 96.5 282 LEU B N 1
ATOM 4288 C CA . LEU B 1 282 ? -0.745 13.539 -16.609 1 96.5 282 LEU B CA 1
ATOM 4289 C C . LEU B 1 282 ? -1.512 14.398 -15.617 1 96.5 282 LEU B C 1
ATOM 4291 O O . LEU B 1 282 ? -2.154 15.375 -16 1 96.5 282 LEU B O 1
ATOM 4295 N N . VAL B 1 283 ? -1.499 14.031 -14.391 1 96.31 283 VAL B N 1
ATOM 4296 C CA . VAL B 1 283 ? -2.148 14.836 -13.359 1 96.31 283 VAL B CA 1
ATOM 4297 C C . VAL B 1 283 ? -1.488 16.219 -13.281 1 96.31 283 VAL B C 1
ATOM 4299 O O . VAL B 1 283 ? -2.174 17.234 -13.164 1 96.31 283 VAL B O 1
ATOM 4302 N N . GLY B 1 284 ? -0.151 16.234 -13.328 1 94.62 284 GLY B N 1
ATOM 4303 C CA . GLY B 1 284 ? 0.562 17.5 -13.367 1 94.62 284 GLY B CA 1
ATOM 4304 C C . GLY B 1 284 ? 0.178 18.375 -14.547 1 94.62 284 GLY B C 1
ATOM 4305 O O . GLY B 1 284 ? 0.048 19.594 -14.414 1 94.62 284 GLY B O 1
ATOM 4306 N N . ARG B 1 285 ? 0.038 17.812 -15.656 1 95.62 285 ARG B N 1
ATOM 4307 C CA . ARG B 1 285 ? -0.368 18.547 -16.859 1 95.62 285 ARG B CA 1
ATOM 4308 C C . ARG B 1 285 ? -1.778 19.109 -16.703 1 95.62 285 ARG B C 1
ATOM 4310 O O . ARG B 1 285 ? -2.059 20.219 -17.141 1 95.62 285 ARG B O 1
ATOM 4317 N N . ALA B 1 286 ? -2.625 18.312 -16.141 1 96.38 286 ALA B N 1
ATOM 4318 C CA . ALA B 1 286 ? -3.975 18.797 -15.852 1 96.38 286 ALA B CA 1
ATOM 4319 C C . ALA B 1 286 ? -3.939 20 -14.906 1 96.38 286 ALA B C 1
ATOM 4321 O O . ALA B 1 286 ? -4.691 20.953 -15.086 1 96.38 286 ALA B O 1
ATOM 4322 N N . GLU B 1 287 ? -3.148 19.859 -13.891 1 94.75 287 GLU B N 1
ATOM 4323 C CA . GLU B 1 287 ? -2.963 20.969 -12.969 1 94.75 287 GLU B CA 1
ATOM 4324 C C . GLU B 1 287 ? -2.525 22.234 -13.711 1 94.75 287 GLU B C 1
ATOM 4326 O O . GLU B 1 287 ? -3.064 23.312 -13.477 1 94.75 287 GLU B O 1
ATOM 4331 N N . TRP B 1 288 ? -1.561 22.047 -14.562 1 94.31 288 TRP B N 1
ATOM 4332 C CA . TRP B 1 288 ? -1.024 23.156 -15.352 1 94.31 288 TRP B CA 1
ATOM 4333 C C . TRP B 1 288 ? -2.111 23.797 -16.203 1 94.31 288 TRP B C 1
ATOM 4335 O O . TRP B 1 288 ? -2.213 25.016 -16.281 1 94.31 288 TRP B O 1
ATOM 4345 N N . LEU B 1 289 ? -2.895 23.078 -16.812 1 94.19 289 LEU B N 1
ATOM 4346 C CA . LEU B 1 289 ? -3.967 23.562 -17.672 1 94.19 289 LEU B CA 1
ATOM 4347 C C . LEU B 1 289 ? -4.992 24.359 -16.859 1 94.19 289 LEU B C 1
ATOM 4349 O O . LEU B 1 289 ? -5.457 25.406 -17.297 1 94.19 289 LEU B O 1
ATOM 4353 N N . VAL B 1 290 ? -5.332 23.828 -15.703 1 92.44 290 VAL B N 1
ATOM 4354 C CA . VAL B 1 290 ? -6.305 24.5 -14.852 1 92.44 290 VAL B CA 1
ATOM 4355 C C . VAL B 1 290 ? -5.727 25.828 -14.359 1 92.44 290 VAL B C 1
ATOM 4357 O O . VAL B 1 290 ? -6.43 26.844 -14.305 1 92.44 290 VAL B O 1
ATOM 4360 N N . ARG B 1 291 ? -4.484 25.844 -13.984 1 90.12 291 ARG B N 1
ATOM 4361 C CA . ARG B 1 291 ? -3.82 27.062 -13.547 1 90.12 291 ARG B CA 1
ATOM 4362 C C . ARG B 1 291 ? -3.814 28.109 -14.648 1 90.12 291 ARG B C 1
ATOM 4364 O O . ARG B 1 291 ? -4.016 29.297 -14.391 1 90.12 291 ARG B O 1
ATOM 4371 N N . ARG B 1 292 ? -3.611 27.672 -15.805 1 90.38 292 ARG B N 1
ATOM 4372 C CA . ARG B 1 292 ? -3.584 28.578 -16.938 1 90.38 292 ARG B CA 1
ATOM 4373 C C . ARG B 1 292 ? -4.965 29.172 -17.203 1 90.38 292 ARG B C 1
ATOM 4375 O O . ARG B 1 292 ? -5.086 30.344 -17.562 1 90.38 292 ARG B O 1
ATOM 4382 N N . LEU B 1 293 ? -5.914 28.359 -17 1 87.81 293 LEU B N 1
ATOM 4383 C CA . LEU B 1 293 ? -7.277 28.781 -17.281 1 87.81 293 LEU B CA 1
ATOM 4384 C C . LEU B 1 293 ? -7.801 29.703 -16.188 1 87.81 293 LEU B C 1
ATOM 4386 O O . LEU B 1 293 ? -8.688 30.531 -16.422 1 87.81 293 LEU B O 1
ATOM 4390 N N . THR B 1 294 ? -7.285 29.547 -14.961 1 81.44 294 THR B N 1
ATOM 4391 C CA . THR B 1 294 ? -7.785 30.344 -13.844 1 81.44 294 THR B CA 1
ATOM 4392 C C . THR B 1 294 ? -6.879 31.547 -13.594 1 81.44 294 THR B C 1
ATOM 4394 O O . THR B 1 294 ? -7.082 32.281 -12.641 1 81.44 294 THR B O 1
ATOM 4397 N N . GLY B 1 295 ? -5.969 31.844 -14.445 1 71.81 295 GLY B N 1
ATOM 4398 C CA . GLY B 1 295 ? -5.113 33.031 -14.344 1 71.81 295 GLY B CA 1
ATOM 4399 C C . GLY B 1 295 ? -4.039 32.875 -13.281 1 71.81 295 GLY B C 1
ATOM 4400 O O . GLY B 1 295 ? -3.615 33.875 -12.688 1 71.81 295 GLY B O 1
ATOM 4401 N N . GLY B 1 296 ? -3.574 31.719 -12.891 1 65.5 296 GLY B N 1
ATOM 4402 C CA . GLY B 1 296 ? -2.465 31.484 -11.977 1 65.5 296 GLY B CA 1
ATOM 4403 C C . GLY B 1 296 ? -2.896 31.344 -10.531 1 65.5 296 GLY B C 1
ATOM 4404 O O . GLY B 1 296 ? -2.059 31.297 -9.625 1 65.5 296 GLY B O 1
ATOM 4405 N N . PHE B 1 297 ? -4.125 31.453 -10.328 1 57.31 297 PHE B N 1
ATOM 4406 C CA . PHE B 1 297 ? -4.566 31.438 -8.938 1 57.31 297 PHE B CA 1
ATOM 4407 C C . PHE B 1 297 ? -4.348 30.062 -8.328 1 57.31 297 PHE B C 1
ATOM 4409 O O . PHE B 1 297 ? -4.352 29.906 -7.105 1 57.31 297 PHE B O 1
ATOM 4416 N N . VAL B 1 298 ? -4.094 29.234 -9.258 1 57.09 298 VAL B N 1
ATOM 4417 C CA . VAL B 1 298 ? -3.787 27.906 -8.719 1 57.09 298 VAL B CA 1
ATOM 4418 C C . VAL B 1 298 ? -2.283 27.656 -8.797 1 57.09 298 VAL B C 1
ATOM 4420 O O . VAL B 1 298 ? -1.607 28.156 -9.695 1 57.09 298 VAL B O 1
#

Solvent-accessible surface area (backbone atoms only — not comparable to full-atom values): 29088 Å² total; per-residue (Å²): 133,82,77,75,68,78,55,75,61,58,56,50,58,61,45,45,59,52,50,50,51,50,50,51,50,50,51,50,45,40,51,48,11,43,59,59,14,40,63,57,42,51,50,50,30,62,73,67,68,48,88,68,52,72,67,55,46,52,49,47,20,58,61,45,89,68,34,63,38,59,26,68,64,53,29,49,52,47,40,44,44,23,54,68,72,28,56,57,83,33,90,82,12,51,46,35,17,44,49,51,34,47,50,15,14,50,53,4,28,53,52,6,42,52,50,9,47,53,50,20,51,46,30,72,73,33,70,70,36,42,78,59,44,51,60,49,58,53,53,59,69,62,46,51,58,76,61,44,31,42,52,46,41,51,42,34,40,75,73,71,38,58,76,51,55,37,14,12,52,42,1,16,64,51,11,16,52,46,25,21,54,26,32,39,53,10,48,64,56,46,51,66,67,62,52,49,51,38,55,73,67,65,55,50,71,67,52,46,39,66,69,42,20,48,51,51,11,42,56,32,35,51,58,18,42,41,55,14,48,49,35,1,42,46,21,17,34,51,43,17,55,55,71,65,34,88,64,17,40,35,18,48,33,46,50,15,54,70,69,55,36,40,45,59,21,49,29,34,38,53,49,52,42,50,49,41,54,52,53,38,48,50,50,50,51,48,48,51,51,50,16,64,73,59,73,55,72,77,135,82,78,76,69,80,54,75,62,58,55,49,59,62,44,44,59,52,51,50,51,49,50,52,50,50,50,50,46,41,52,47,12,42,59,60,14,39,63,59,42,50,52,51,29,62,74,67,70,47,88,71,52,72,68,55,45,51,49,48,21,59,62,44,88,67,34,63,39,59,26,69,66,53,27,49,51,48,38,44,45,24,56,68,72,28,57,57,83,33,90,83,13,51,46,35,18,44,48,50,34,47,51,16,13,51,53,4,29,54,51,6,42,52,51,9,48,54,52,18,51,46,29,72,73,32,71,70,37,42,77,59,43,50,61,51,61,53,52,58,68,62,44,52,59,76,60,45,30,44,52,46,42,49,42,34,38,74,74,70,39,56,75,52,55,36,14,12,51,41,1,15,65,51,10,18,51,46,25,20,55,25,32,39,53,10,47,64,57,47,51,66,66,62,52,48,50,37,55,73,68,66,56,50,72,68,51,45,38,67,69,40,21,49,50,51,11,44,56,32,35,52,58,18,41,40,55,15,46,50,35,1,41,45,21,17,33,52,44,18,55,57,71,66,34,88,62,17,39,34,18,47,32,46,50,16,55,70,69,57,34,38,46,59,21,52,28,33,37,52,49,51,40,51,48,42,53,50,52,37,48,50,49,51,49,51,47,50,53,51,17,63,73,59,72,55,72,77